Protein AF-A0A1F8AC57-F1 (afdb_monomer_lite)

Radius of gyration: 28.68 Å; chains: 1; bounding box: 82×51×74 Å

Sequence (553 aa):
MARGSHSGLFDIFLRTILNDARLAALVFSLHIGNWGYYPHSCSGEWENLSLPREEITLIRQAINRVGIKHLESNIIKDIRKRDRRPLMALLLTCLPNLTRIYAHVPQSDPVLNAALMQILDCQSGSNPSALLSKLSELYVFGEVDVPTRDPVNYELLPRADQTLLRLDDLWPAFHLTGLRTLSLYGLDTANAACRLGASPAMSRLKHLSIIGGFDSSCTYSDLQALLTLPEAFSSFSLYNSLECLDIYRDAEHTRLFMSQGHFGPLHSFSSLKKLCIQAEVLLGSFWDRPNAPYGLRDRLPCNVQSLTLYGGRGFFHISSIGVHLQEALGSGIFSSLTSIELEGFYVDSEISEMCRQTGVSLSTGRSCRHRAVSRDCQLRKEGRWPQFLQTTYHMRMDGQGRAVMFAFFPEECRDRREILLPLDDSMDACEEVAVKEGDLGQCTGDLKLRMLDFWVHNGGTSYMVFQNFGHSSLLPLFTFAIYFTHAHVSREKVDHRALYQALCDSYNNYDVRFDLYFVPGIGEEGCKAHYRQERRFRGDYKKQLKAYKESSR

Structure (mmCIF, N/CA/C/O backbone):
data_AF-A0A1F8AC57-F1
#
_entry.id   AF-A0A1F8AC57-F1
#
loop_
_atom_site.group_PDB
_atom_site.id
_atom_site.type_symbol
_atom_site.label_atom_id
_atom_site.label_alt_id
_atom_site.label_comp_id
_atom_site.label_asym_id
_atom_site.label_entity_id
_atom_site.label_seq_id
_atom_site.pdbx_PDB_ins_code
_atom_site.Cartn_x
_atom_site.Cartn_y
_atom_site.Cartn_z
_atom_site.occupancy
_atom_site.B_iso_or_equiv
_atom_site.auth_seq_id
_atom_site.auth_comp_id
_atom_site.auth_asym_id
_atom_site.auth_atom_id
_atom_site.pdbx_PDB_model_num
ATOM 1 N N . MET A 1 1 ? 29.329 4.598 -35.648 1.00 24.72 1 MET A N 1
ATOM 2 C CA . MET A 1 1 ? 27.881 4.635 -35.336 1.00 24.72 1 MET A CA 1
ATOM 3 C C . MET A 1 1 ? 27.513 3.387 -34.540 1.00 24.72 1 MET A C 1
ATOM 5 O O . MET A 1 1 ? 27.146 2.380 -35.127 1.00 24.72 1 MET A O 1
ATOM 9 N N . ALA A 1 2 ? 27.669 3.425 -33.217 1.00 22.20 2 ALA A N 1
ATOM 10 C CA . ALA A 1 2 ? 27.296 2.326 -32.328 1.00 22.20 2 ALA A CA 1
ATOM 11 C C . ALA A 1 2 ? 26.001 2.709 -31.597 1.00 22.20 2 ALA A C 1
ATOM 13 O O . ALA A 1 2 ? 25.983 3.630 -30.780 1.00 22.20 2 ALA A O 1
ATOM 14 N N . ARG A 1 3 ? 24.896 2.047 -31.958 1.00 26.83 3 ARG A N 1
ATOM 15 C CA . ARG A 1 3 ? 23.599 2.146 -31.274 1.00 26.83 3 ARG A CA 1
ATOM 16 C C . ARG A 1 3 ? 23.738 1.427 -29.937 1.00 26.83 3 ARG A C 1
ATOM 18 O O . ARG A 1 3 ? 23.788 0.204 -29.907 1.00 26.83 3 ARG A O 1
ATOM 25 N N . GLY A 1 4 ? 23.920 2.186 -28.865 1.00 31.34 4 GLY A N 1
ATOM 26 C CA . GLY A 1 4 ? 24.186 1.616 -27.553 1.00 31.34 4 GLY A CA 1
ATOM 27 C C . GLY A 1 4 ? 22.936 1.115 -26.844 1.00 31.34 4 GLY A C 1
ATOM 28 O O . GLY A 1 4 ? 21.817 1.538 -27.122 1.00 31.34 4 GLY A O 1
ATOM 29 N N . SER A 1 5 ? 23.196 0.182 -25.938 1.00 35.78 5 SER A N 1
ATOM 30 C CA . SER A 1 5 ? 22.252 -0.491 -25.056 1.00 35.78 5 SER A CA 1
ATOM 31 C C . SER A 1 5 ? 21.472 0.519 -24.210 1.00 35.78 5 SER A C 1
ATOM 33 O O . SER A 1 5 ? 22.062 1.257 -23.425 1.00 35.78 5 SER A O 1
ATOM 35 N N . HIS A 1 6 ? 20.153 0.560 -24.397 1.00 42.41 6 HIS A N 1
ATOM 36 C CA . HIS A 1 6 ? 19.199 1.408 -23.673 1.00 42.41 6 HIS A CA 1
ATOM 37 C C . HIS A 1 6 ? 18.416 0.567 -22.651 1.00 42.41 6 HIS A C 1
ATOM 39 O O . HIS A 1 6 ? 17.201 0.486 -22.750 1.00 42.41 6 HIS A O 1
ATOM 45 N N . SER A 1 7 ? 19.098 -0.139 -21.747 1.00 45.81 7 SER A N 1
ATOM 46 C CA . SER A 1 7 ? 18.423 -1.037 -20.803 1.00 45.81 7 SER A CA 1
ATOM 47 C C . SER A 1 7 ? 18.821 -0.722 -19.369 1.00 45.81 7 SER A C 1
ATOM 49 O O . SER A 1 7 ? 19.891 -1.112 -18.897 1.00 45.81 7 SER A O 1
ATOM 51 N N . GLY A 1 8 ? 17.953 -0.017 -18.673 1.00 55.78 8 GLY A N 1
ATOM 52 C CA . GLY A 1 8 ? 18.036 0.253 -17.258 1.00 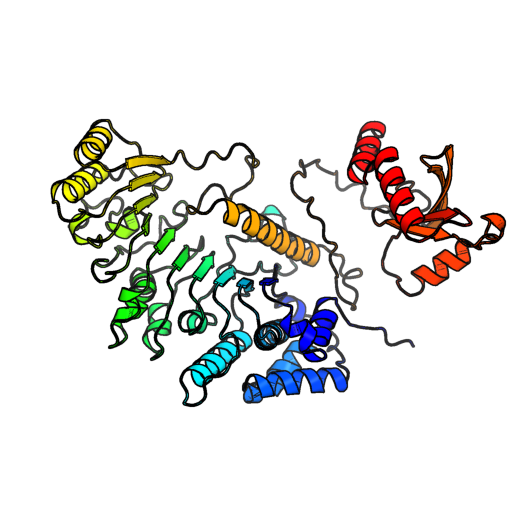55.78 8 GLY A CA 1
ATOM 53 C C . GLY A 1 8 ? 17.810 -1.034 -16.490 1.00 55.78 8 GLY A C 1
ATOM 54 O O . GLY A 1 8 ? 17.285 -2.024 -16.998 1.00 55.78 8 GLY A O 1
ATOM 55 N N . LEU A 1 9 ? 18.200 -1.020 -15.221 1.00 50.03 9 LEU A N 1
ATOM 56 C CA . LEU A 1 9 ? 18.060 -2.146 -14.300 1.00 50.03 9 LEU A CA 1
ATOM 57 C C . LEU A 1 9 ? 16.613 -2.639 -14.234 1.00 50.03 9 LEU A C 1
ATOM 59 O O . LEU A 1 9 ? 16.384 -3.828 -14.045 1.00 50.03 9 LEU A O 1
ATOM 63 N N . PHE A 1 10 ? 15.651 -1.739 -14.435 1.00 58.75 10 PHE A N 1
ATOM 64 C CA . PHE A 1 10 ? 14.238 -2.074 -14.475 1.00 58.75 10 PHE A CA 1
ATOM 65 C C . PHE A 1 10 ? 13.851 -2.862 -15.735 1.00 58.75 10 PHE A C 1
ATOM 67 O O . PHE A 1 10 ? 13.226 -3.914 -15.615 1.00 58.75 10 PHE A O 1
ATOM 74 N N . ASP A 1 11 ? 14.295 -2.432 -16.918 1.00 64.69 11 ASP A N 1
ATOM 75 C CA . ASP A 1 11 ? 14.075 -3.170 -18.167 1.00 64.69 11 ASP A CA 1
ATOM 76 C C . ASP A 1 11 ? 14.804 -4.517 -18.152 1.00 64.69 11 ASP A C 1
ATOM 78 O O . ASP A 1 11 ? 14.249 -5.528 -18.579 1.00 64.69 11 ASP A O 1
ATOM 82 N N . ILE A 1 12 ? 16.008 -4.575 -17.572 1.00 70.56 12 ILE A N 1
ATOM 83 C CA . ILE A 1 12 ? 16.749 -5.828 -17.368 1.00 70.56 12 ILE A CA 1
ATOM 84 C C . ILE A 1 12 ? 15.996 -6.748 -16.404 1.00 70.56 12 ILE A C 1
ATOM 86 O O . ILE A 1 12 ? 15.856 -7.940 -16.685 1.00 70.56 12 ILE A O 1
ATOM 90 N N . PHE A 1 13 ? 15.491 -6.224 -15.286 1.00 77.69 13 PHE A N 1
ATOM 91 C CA . PHE A 1 13 ? 14.745 -7.013 -14.311 1.00 77.69 13 PHE A CA 1
ATOM 92 C C . PHE A 1 13 ? 13.443 -7.541 -14.911 1.00 77.69 13 PHE A C 1
ATOM 94 O O . PHE A 1 13 ? 13.225 -8.750 -14.904 1.00 77.69 13 PHE A O 1
ATOM 101 N N . LEU A 1 14 ? 12.618 -6.681 -15.515 1.00 80.56 14 LEU A N 1
ATOM 102 C CA . LEU A 1 14 ? 11.380 -7.102 -16.165 1.00 80.56 14 LEU A CA 1
ATOM 103 C C . LEU A 1 14 ? 11.661 -8.112 -17.280 1.00 80.56 14 LEU A C 1
ATOM 105 O O . LEU A 1 14 ? 11.018 -9.155 -17.329 1.00 80.56 14 LEU A O 1
ATOM 109 N N . ARG A 1 15 ? 12.660 -7.865 -18.133 1.00 83.12 15 ARG A N 1
ATOM 110 C CA . ARG A 1 15 ? 13.072 -8.814 -19.174 1.00 83.12 15 ARG A CA 1
ATOM 111 C C . ARG A 1 15 ? 13.495 -10.151 -18.577 1.00 83.12 15 ARG A C 1
ATOM 113 O O . ARG A 1 15 ? 13.134 -11.191 -19.120 1.00 83.12 15 ARG A O 1
ATOM 120 N N . THR A 1 16 ? 14.226 -10.146 -17.469 1.00 85.50 16 THR A N 1
ATOM 121 C CA . THR A 1 16 ? 14.629 -11.372 -16.766 1.00 85.50 16 THR A CA 1
ATOM 122 C C . THR A 1 16 ? 13.407 -12.133 -16.255 1.00 85.50 16 THR A C 1
ATOM 124 O O . THR A 1 16 ? 13.287 -13.329 -16.504 1.00 85.50 16 THR A O 1
ATOM 127 N N . ILE A 1 17 ? 12.464 -11.437 -15.618 1.00 89.19 17 ILE A N 1
ATOM 128 C CA . ILE A 1 17 ? 11.221 -12.016 -15.089 1.00 89.19 17 ILE A CA 1
ATOM 129 C C . ILE A 1 17 ? 10.326 -12.561 -16.210 1.00 89.19 17 ILE A C 1
ATOM 131 O O . ILE A 1 17 ? 9.747 -13.637 -16.066 1.00 89.19 17 ILE A O 1
ATOM 135 N N . LEU A 1 18 ? 10.232 -11.854 -17.338 1.00 86.81 18 LEU A N 1
ATOM 136 C CA . LEU A 1 18 ? 9.451 -12.286 -18.498 1.00 86.81 18 LEU A CA 1
ATOM 137 C C . LEU A 1 18 ? 10.068 -13.500 -19.206 1.00 86.81 18 LEU A C 1
ATOM 139 O O . LEU A 1 18 ? 9.326 -14.313 -19.750 1.00 86.81 18 LEU A O 1
ATOM 143 N N . ASN A 1 19 ? 11.399 -13.636 -19.199 1.00 89.06 19 ASN A N 1
ATOM 144 C CA . ASN A 1 19 ? 12.094 -14.737 -19.873 1.00 89.06 19 ASN A CA 1
ATOM 145 C C . ASN A 1 19 ? 12.317 -15.975 -18.988 1.00 89.06 19 ASN A C 1
ATOM 147 O O . ASN A 1 19 ? 12.369 -17.081 -19.523 1.00 89.06 19 ASN A O 1
ATOM 151 N N . ASP A 1 20 ? 12.446 -15.833 -17.664 1.00 90.88 20 ASP A N 1
ATOM 152 C CA . ASP A 1 20 ? 12.652 -16.963 -16.748 1.00 90.88 20 ASP A CA 1
ATOM 153 C C . ASP A 1 20 ? 11.558 -17.029 -15.672 1.00 90.88 20 ASP A C 1
ATOM 155 O O . ASP A 1 20 ? 11.625 -16.407 -14.607 1.00 90.88 20 ASP A O 1
ATOM 159 N N . ALA A 1 21 ? 10.558 -17.875 -15.929 1.00 90.44 21 ALA A N 1
ATOM 160 C CA . ALA A 1 21 ? 9.458 -18.128 -15.004 1.00 90.44 21 ALA A CA 1
ATOM 161 C C . ALA A 1 21 ? 9.914 -18.704 -13.649 1.00 90.44 21 ALA A C 1
ATOM 163 O O . ALA A 1 21 ? 9.205 -18.545 -12.653 1.00 90.44 21 ALA A O 1
ATOM 164 N N . ARG A 1 22 ? 11.084 -19.360 -13.579 1.00 92.94 22 ARG A N 1
ATOM 165 C CA . ARG A 1 22 ? 11.626 -19.876 -12.314 1.00 92.94 22 ARG A CA 1
ATOM 166 C C . ARG A 1 22 ? 12.115 -18.723 -11.453 1.00 92.94 22 ARG A C 1
ATOM 168 O O . ARG A 1 22 ? 11.786 -18.696 -10.275 1.00 92.94 22 ARG A O 1
ATOM 175 N N . LEU A 1 23 ? 12.826 -17.755 -12.038 1.00 89.94 23 LEU A N 1
ATOM 176 C CA . LEU A 1 23 ? 13.246 -16.544 -11.324 1.00 89.94 23 LEU A CA 1
ATOM 177 C C . LEU A 1 23 ? 12.038 -15.712 -10.890 1.00 89.94 23 LEU A C 1
ATOM 179 O O . LEU A 1 23 ? 11.983 -15.286 -9.740 1.00 89.94 23 LEU A O 1
ATOM 183 N N . ALA A 1 24 ? 11.030 -15.568 -11.755 1.00 91.31 24 ALA A N 1
ATOM 184 C CA . ALA A 1 24 ? 9.768 -14.919 -11.399 1.00 91.31 24 ALA A CA 1
ATOM 185 C C . ALA A 1 24 ? 9.086 -15.573 -10.185 1.00 91.31 24 ALA A C 1
ATOM 187 O O . ALA A 1 24 ? 8.549 -14.888 -9.316 1.00 91.31 24 ALA A O 1
ATOM 188 N N . ALA A 1 25 ? 9.143 -16.904 -10.090 1.00 92.31 25 ALA A N 1
ATOM 189 C CA . ALA A 1 25 ? 8.600 -17.656 -8.966 1.00 92.31 25 ALA A CA 1
ATOM 190 C C . ALA A 1 25 ? 9.416 -17.519 -7.664 1.00 92.31 25 ALA A C 1
ATOM 192 O O . ALA A 1 25 ? 8.892 -17.854 -6.603 1.00 92.31 25 ALA A O 1
ATOM 193 N N . LEU A 1 26 ? 10.660 -17.031 -7.703 1.00 93.50 26 LEU A N 1
ATOM 194 C CA . LEU A 1 26 ? 11.454 -16.764 -6.494 1.00 93.50 26 LEU A CA 1
ATOM 195 C C . LEU A 1 26 ? 11.104 -15.423 -5.834 1.00 93.50 26 LEU A C 1
ATOM 197 O O . LEU A 1 26 ? 11.523 -15.173 -4.705 1.00 93.50 26 LEU A O 1
ATOM 201 N N . VAL A 1 27 ? 10.358 -14.551 -6.517 1.00 91.31 27 VAL A N 1
ATOM 202 C CA . VAL A 1 27 ? 9.995 -13.232 -5.991 1.00 91.31 27 VAL A CA 1
ATOM 203 C C . VAL A 1 27 ? 8.747 -13.345 -5.115 1.00 91.31 27 VAL A C 1
ATOM 205 O O . VAL A 1 27 ? 7.653 -13.621 -5.605 1.00 91.31 27 VAL A O 1
ATOM 208 N N . PHE A 1 28 ? 8.920 -13.095 -3.815 1.00 94.19 28 PHE A N 1
ATOM 209 C CA . PHE A 1 28 ? 7.836 -13.102 -2.821 1.00 94.19 28 PHE A CA 1
ATOM 210 C C . PHE A 1 28 ? 7.447 -11.700 -2.338 1.00 94.19 28 PHE A C 1
ATOM 212 O O . PHE A 1 28 ? 6.290 -11.471 -1.998 1.00 94.19 28 PHE A O 1
ATOM 219 N N . SER A 1 29 ? 8.393 -10.757 -2.320 1.00 91.19 29 SER A N 1
ATOM 220 C CA . SER A 1 29 ? 8.170 -9.371 -1.895 1.00 91.19 29 SER A CA 1
ATOM 221 C C . SER A 1 29 ? 8.720 -8.416 -2.941 1.00 91.19 29 SER A C 1
ATOM 223 O O . SER A 1 29 ? 9.814 -8.646 -3.461 1.00 91.19 29 SER A O 1
ATOM 225 N N . LEU A 1 30 ? 7.986 -7.342 -3.223 1.00 88.94 30 LEU A N 1
ATOM 226 C CA . LEU A 1 30 ? 8.412 -6.283 -4.131 1.00 88.94 30 LEU A CA 1
ATOM 227 C C . LEU A 1 30 ? 8.351 -4.926 -3.427 1.00 88.94 30 LEU A C 1
ATOM 229 O O . LEU A 1 30 ? 7.355 -4.598 -2.786 1.00 88.94 30 LEU A O 1
ATOM 233 N N . HIS A 1 31 ? 9.427 -4.151 -3.551 1.00 85.50 31 HIS A N 1
ATOM 234 C CA . HIS A 1 31 ? 9.558 -2.820 -2.965 1.00 85.50 31 HIS A CA 1
ATOM 235 C C . HIS A 1 31 ? 9.823 -1.822 -4.092 1.00 85.50 31 HIS A C 1
ATOM 237 O O . HIS A 1 31 ? 10.906 -1.805 -4.673 1.00 85.50 31 HIS A O 1
ATOM 243 N N . ILE A 1 32 ? 8.816 -1.018 -4.420 1.00 82.38 32 ILE A N 1
ATOM 244 C CA . ILE A 1 32 ? 8.847 -0.022 -5.488 1.00 82.38 32 ILE A CA 1
ATOM 245 C C . ILE A 1 32 ? 8.899 1.359 -4.829 1.00 82.38 32 ILE A C 1
ATOM 247 O O . ILE A 1 32 ? 7.895 1.887 -4.350 1.00 82.38 32 ILE A O 1
ATOM 251 N N . GLY A 1 33 ? 10.097 1.938 -4.761 1.00 73.00 33 GLY A N 1
ATOM 252 C CA . GLY A 1 33 ? 10.300 3.264 -4.166 1.00 73.00 33 GLY A CA 1
ATOM 253 C C . GLY A 1 33 ? 9.638 4.389 -4.964 1.00 73.00 33 GLY A C 1
ATOM 254 O O . GLY A 1 33 ? 9.174 5.357 -4.384 1.00 73.00 33 GLY A O 1
ATOM 255 N N . ASN A 1 34 ? 9.566 4.259 -6.288 1.00 74.38 34 ASN A N 1
ATOM 256 C CA . ASN A 1 34 ? 8.921 5.225 -7.167 1.00 74.38 34 ASN A CA 1
ATOM 257 C C . ASN A 1 34 ? 8.558 4.504 -8.487 1.00 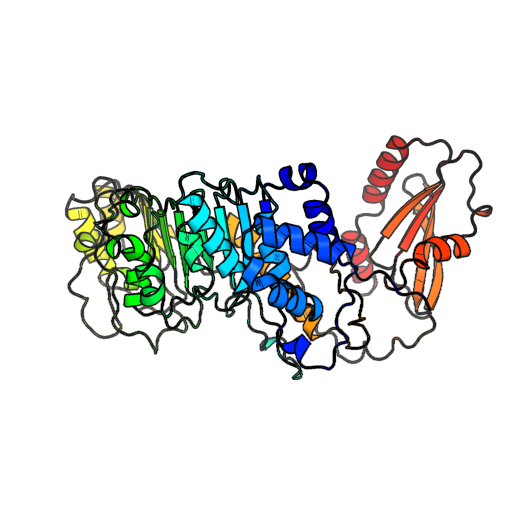74.38 34 ASN A C 1
ATOM 259 O O . ASN A 1 34 ? 9.405 3.792 -9.038 1.00 74.38 34 ASN A O 1
ATOM 263 N N . TRP A 1 35 ? 7.310 4.618 -8.955 1.00 76.38 35 TRP A N 1
ATOM 264 C CA . TRP A 1 35 ? 6.847 4.007 -10.213 1.00 76.38 35 TRP A CA 1
ATOM 265 C C . TRP A 1 35 ? 7.561 4.607 -11.438 1.00 76.38 35 TRP A C 1
ATOM 267 O O . TRP A 1 35 ? 7.722 3.936 -12.462 1.00 76.38 35 TRP A O 1
ATOM 277 N N . GLY A 1 36 ? 8.060 5.839 -11.306 1.00 65.12 36 GLY A N 1
ATOM 278 C CA . GLY A 1 36 ? 8.857 6.544 -12.298 1.00 65.12 36 GLY A CA 1
ATOM 279 C C . GLY A 1 36 ? 8.007 7.227 -13.363 1.00 65.12 36 GLY A C 1
ATOM 280 O O . GLY A 1 36 ? 8.433 7.293 -14.519 1.00 65.12 36 GLY A O 1
ATOM 281 N N . TYR A 1 37 ? 6.804 7.681 -13.007 1.00 64.38 37 TYR A N 1
ATOM 282 C CA . TYR A 1 37 ? 5.945 8.463 -13.879 1.00 64.38 37 TYR A CA 1
ATOM 283 C C . TYR A 1 37 ? 6.286 9.949 -13.772 1.00 64.38 37 TYR A C 1
ATOM 285 O O . TYR A 1 37 ? 6.017 10.620 -12.782 1.00 64.38 37 TYR A O 1
ATOM 293 N N . TYR A 1 38 ? 6.847 10.489 -14.850 1.00 65.94 38 TYR A N 1
ATOM 294 C CA . TYR A 1 38 ? 7.251 11.888 -14.912 1.00 65.94 38 TYR A CA 1
ATOM 295 C C . TYR A 1 38 ? 6.537 12.570 -16.088 1.00 65.94 38 TYR A C 1
ATOM 297 O O . TYR A 1 38 ? 7.113 12.670 -17.182 1.00 65.94 38 TYR A O 1
ATOM 305 N N . PRO A 1 39 ? 5.281 13.031 -15.898 1.00 56.09 39 PRO A N 1
ATOM 306 C CA . PRO A 1 39 ? 4.417 13.530 -16.974 1.00 56.09 39 PRO A CA 1
ATOM 307 C C . PRO A 1 39 ? 5.058 14.677 -17.761 1.00 56.09 39 PRO A C 1
ATOM 309 O O . PRO A 1 39 ? 4.878 14.802 -18.973 1.00 56.09 39 PRO A O 1
ATOM 312 N N . HIS A 1 40 ? 5.869 15.489 -17.087 1.00 54.62 40 HIS A N 1
ATOM 313 C CA . HIS A 1 40 ? 6.477 16.687 -17.657 1.00 54.62 40 HIS A CA 1
ATOM 314 C C . HIS A 1 40 ? 7.773 16.438 -18.430 1.00 54.62 40 HIS A C 1
ATOM 316 O O . HIS A 1 40 ? 8.140 17.264 -19.268 1.00 54.62 40 HIS A O 1
ATOM 322 N N . SER A 1 41 ? 8.406 15.273 -18.264 1.00 52.44 41 SER A N 1
ATOM 323 C CA . SER A 1 41 ? 9.490 14.823 -19.155 1.00 52.44 41 SER A CA 1
ATOM 324 C C . SER A 1 41 ? 9.013 14.667 -20.594 1.00 52.44 41 SER A C 1
ATOM 326 O O . SER A 1 41 ? 9.813 14.756 -21.512 1.00 52.44 41 SER A O 1
ATOM 328 N N . CYS A 1 42 ? 7.711 14.473 -20.817 1.00 49.44 42 CYS A N 1
ATOM 329 C CA . CYS A 1 42 ? 7.137 14.309 -22.152 1.00 49.44 42 CYS A CA 1
ATOM 330 C C . CYS A 1 42 ? 6.892 15.636 -22.895 1.00 49.44 42 CYS A C 1
ATOM 332 O O . CYS A 1 42 ? 6.402 15.607 -24.020 1.00 49.44 42 CYS A O 1
ATOM 334 N N . SER A 1 43 ? 7.188 16.794 -22.287 1.00 52.06 43 SER A N 1
ATOM 335 C CA . SER A 1 43 ? 6.902 18.117 -22.873 1.00 52.06 43 SER A CA 1
ATOM 336 C C . SER A 1 43 ? 7.956 18.621 -23.874 1.00 52.06 43 SER A C 1
ATOM 338 O O . SER A 1 43 ? 7.750 19.659 -24.498 1.00 52.06 43 SER A O 1
ATOM 340 N N . GLY A 1 44 ? 9.068 17.898 -24.056 1.00 56.75 44 GLY A N 1
ATOM 341 C CA . GLY A 1 44 ? 10.049 18.157 -25.121 1.00 56.75 44 GLY A CA 1
ATOM 342 C C . GLY A 1 44 ? 9.881 17.208 -26.312 1.00 56.75 44 GLY A C 1
ATOM 343 O O . GLY A 1 44 ? 9.242 16.163 -26.194 1.00 56.75 44 GLY A O 1
ATOM 344 N N . GLU A 1 45 ? 10.507 17.518 -27.448 1.00 55.41 45 GLU A N 1
ATOM 345 C CA . GLU A 1 45 ? 10.679 16.579 -28.567 1.00 55.41 45 GLU A CA 1
ATOM 346 C C . GLU A 1 45 ? 11.672 15.465 -28.185 1.00 55.41 45 GLU A C 1
ATOM 348 O O . GLU A 1 45 ? 12.818 15.428 -28.630 1.00 55.41 45 GLU A O 1
ATOM 353 N N . TRP A 1 46 ? 11.271 14.559 -27.294 1.00 60.81 46 TRP A N 1
ATOM 354 C CA . TRP A 1 46 ? 12.094 13.399 -26.974 1.00 60.81 46 TRP A CA 1
ATOM 355 C C . TRP A 1 46 ? 12.008 12.404 -28.129 1.00 60.81 46 TRP A C 1
ATOM 357 O O . TRP A 1 46 ? 10.921 12.045 -28.588 1.00 60.81 46 TRP A O 1
ATOM 367 N N . GLU A 1 47 ? 13.164 11.930 -28.595 1.00 62.97 47 GLU A N 1
ATOM 368 C CA . GLU A 1 47 ? 13.208 10.809 -29.528 1.00 62.97 47 GLU A CA 1
ATOM 369 C C . GLU A 1 47 ? 12.516 9.598 -28.889 1.00 62.97 47 GLU A C 1
ATOM 371 O O . GLU A 1 47 ? 12.885 9.154 -27.796 1.00 62.97 47 GLU A O 1
ATOM 376 N N . ASN A 1 48 ? 11.504 9.066 -29.583 1.00 71.94 48 ASN A N 1
ATOM 377 C CA . ASN A 1 48 ? 10.813 7.848 -29.171 1.00 71.94 48 ASN A CA 1
ATOM 378 C C . ASN A 1 48 ? 11.831 6.731 -28.914 1.00 71.94 48 ASN A C 1
ATOM 380 O O . ASN A 1 48 ? 12.714 6.479 -29.738 1.00 71.94 48 ASN A O 1
ATOM 384 N N . LEU A 1 49 ? 11.664 6.014 -27.804 1.00 72.50 49 LEU A N 1
ATOM 385 C CA . LEU A 1 49 ? 12.492 4.861 -27.487 1.00 72.50 49 LEU A CA 1
ATOM 386 C C . LEU A 1 49 ? 12.344 3.801 -28.594 1.00 72.50 49 LEU A C 1
ATOM 388 O O . LEU A 1 49 ? 11.248 3.309 -28.884 1.00 72.50 49 LEU A O 1
ATOM 392 N N . SER A 1 50 ? 13.461 3.435 -29.220 1.00 77.69 50 SER A N 1
ATOM 393 C CA . SER A 1 50 ? 13.512 2.340 -30.188 1.00 77.69 50 SER A CA 1
ATOM 394 C C . SER A 1 50 ? 13.530 0.999 -29.450 1.00 77.69 50 SER A C 1
ATOM 396 O O . SER A 1 5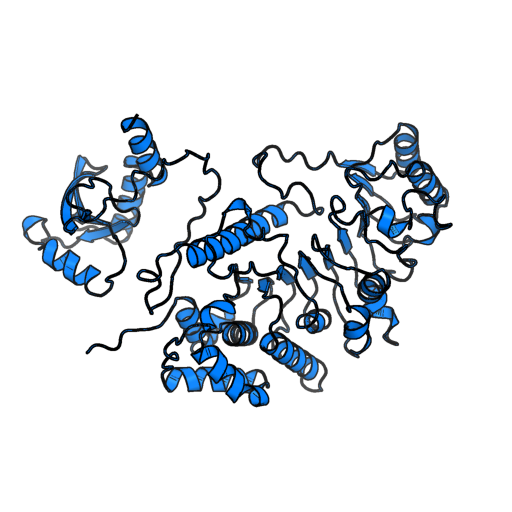0 ? 14.601 0.471 -29.163 1.00 77.69 50 SER A O 1
ATOM 398 N N . LEU A 1 51 ? 12.354 0.426 -29.192 1.00 79.44 51 LEU A N 1
ATOM 399 C CA . LEU A 1 51 ? 12.231 -0.924 -28.633 1.00 79.44 51 LEU A CA 1
ATOM 400 C C . LEU A 1 51 ? 12.598 -2.001 -29.681 1.00 79.44 51 LEU A C 1
ATOM 402 O O . LEU A 1 51 ? 11.976 -2.037 -30.753 1.00 79.44 51 LEU A O 1
ATOM 406 N N . PRO A 1 52 ? 13.553 -2.908 -29.397 1.00 85.00 52 PRO A N 1
ATOM 407 C CA . PRO A 1 52 ? 13.806 -4.099 -30.203 1.00 85.00 52 PRO A CA 1
ATOM 408 C C . PRO A 1 52 ? 12.542 -4.945 -30.422 1.00 85.00 52 PRO A C 1
ATOM 410 O O . PRO A 1 52 ? 11.663 -5.035 -29.562 1.00 85.00 52 PRO A O 1
ATOM 413 N N . ARG A 1 53 ? 12.454 -5.631 -31.572 1.00 87.00 53 ARG A N 1
ATOM 414 C CA . ARG A 1 53 ? 11.297 -6.490 -31.911 1.00 87.00 53 ARG A CA 1
ATOM 415 C C . ARG A 1 53 ? 11.052 -7.596 -30.880 1.00 87.00 53 ARG A C 1
ATOM 417 O O . ARG A 1 53 ? 9.901 -7.949 -30.627 1.00 87.00 53 ARG A O 1
ATOM 424 N N . GLU A 1 54 ? 12.121 -8.127 -30.299 1.00 86.00 54 GLU A N 1
ATOM 425 C CA . GLU A 1 54 ? 12.073 -9.160 -29.261 1.00 86.00 54 GLU A CA 1
ATOM 426 C C . GLU A 1 54 ? 11.377 -8.649 -27.994 1.00 86.00 54 GLU A C 1
ATOM 428 O O . GLU A 1 54 ? 10.461 -9.295 -27.493 1.00 86.00 54 GLU A O 1
ATOM 433 N N . GLU A 1 55 ? 11.720 -7.444 -27.534 1.00 85.31 55 GLU A N 1
ATOM 434 C CA . GLU A 1 55 ? 11.123 -6.835 -26.338 1.00 85.31 55 GLU A CA 1
ATOM 435 C C . GLU A 1 55 ? 9.648 -6.503 -26.549 1.00 85.31 55 GLU A C 1
ATOM 437 O O . GLU A 1 55 ? 8.814 -6.827 -25.707 1.00 85.31 55 GLU A O 1
ATOM 442 N N . ILE A 1 56 ? 9.293 -5.965 -27.721 1.00 89.12 56 ILE A N 1
ATOM 443 C CA . ILE A 1 56 ? 7.886 -5.755 -28.091 1.00 89.12 56 ILE A CA 1
ATOM 444 C C . ILE A 1 56 ? 7.117 -7.082 -28.054 1.00 89.12 56 ILE A C 1
ATOM 446 O O . ILE A 1 56 ? 5.965 -7.118 -27.627 1.00 89.12 56 ILE A O 1
ATOM 450 N N . THR A 1 57 ? 7.735 -8.179 -28.495 1.00 92.31 57 THR A N 1
ATOM 451 C CA . THR A 1 57 ? 7.098 -9.503 -28.487 1.00 92.31 57 THR A CA 1
ATOM 452 C C . THR A 1 57 ? 6.864 -9.998 -27.059 1.00 92.31 57 THR A C 1
ATOM 454 O O . THR A 1 57 ? 5.762 -10.459 -26.765 1.00 92.31 57 THR A O 1
ATOM 457 N N . LEU A 1 58 ? 7.839 -9.834 -26.160 1.00 90.69 58 LEU A N 1
ATOM 458 C CA . LEU A 1 58 ? 7.693 -10.172 -24.738 1.00 90.69 58 LEU A CA 1
ATOM 459 C C . LEU A 1 58 ? 6.599 -9.338 -24.059 1.00 90.69 58 LEU A C 1
ATOM 461 O O . LEU A 1 58 ? 5.739 -9.886 -23.371 1.00 90.69 58 LEU A O 1
ATOM 465 N N . ILE A 1 59 ? 6.571 -8.026 -24.309 1.00 91.56 59 ILE A N 1
ATOM 466 C CA . ILE A 1 59 ? 5.543 -7.125 -23.772 1.00 91.56 59 ILE A CA 1
ATOM 467 C C . ILE A 1 59 ? 4.151 -7.543 -24.268 1.00 91.56 59 ILE A C 1
ATOM 469 O O . ILE A 1 59 ? 3.220 -7.657 -23.476 1.00 91.56 59 ILE A O 1
ATOM 473 N N . ARG A 1 60 ? 4.000 -7.855 -25.562 1.00 94.75 60 ARG A N 1
ATOM 474 C CA . ARG A 1 60 ? 2.737 -8.360 -26.130 1.00 94.75 60 ARG A CA 1
ATOM 475 C C . ARG A 1 60 ? 2.286 -9.671 -25.500 1.00 94.75 60 ARG A C 1
ATOM 477 O O . ARG A 1 60 ? 1.096 -9.856 -25.255 1.00 94.75 60 ARG A O 1
ATOM 484 N N . GLN A 1 61 ? 3.214 -10.589 -25.243 1.00 93.25 61 GLN A N 1
ATOM 485 C CA . GLN A 1 61 ? 2.906 -11.841 -24.553 1.00 93.25 61 GLN A CA 1
ATOM 486 C C . GLN A 1 61 ? 2.415 -11.578 -23.125 1.00 93.25 61 GLN A C 1
ATOM 488 O O . GLN A 1 61 ? 1.403 -12.153 -22.729 1.00 93.25 61 GLN A O 1
ATOM 493 N N . ALA A 1 62 ? 3.065 -10.670 -22.390 1.00 92.25 62 ALA A N 1
ATOM 494 C CA . ALA A 1 62 ? 2.627 -10.262 -21.057 1.00 92.25 62 ALA A CA 1
ATOM 495 C C . ALA A 1 62 ? 1.222 -9.633 -21.089 1.00 92.25 62 ALA A C 1
ATOM 497 O O . ALA A 1 62 ? 0.341 -10.070 -20.355 1.00 92.25 62 ALA A O 1
ATOM 498 N N . ILE A 1 63 ? 0.968 -8.697 -22.008 1.00 94.38 63 ILE A N 1
ATOM 499 C CA . ILE A 1 63 ? -0.347 -8.061 -22.212 1.00 94.38 63 ILE A CA 1
ATOM 500 C C . ILE A 1 63 ? -1.441 -9.106 -22.472 1.00 94.38 63 ILE A C 1
ATOM 502 O O . ILE A 1 63 ? -2.507 -9.066 -21.854 1.00 94.38 63 ILE A O 1
ATOM 506 N N . ASN A 1 64 ? -1.172 -10.067 -23.361 1.00 93.44 64 ASN A N 1
ATOM 507 C CA . ASN A 1 64 ? -2.112 -11.144 -23.669 1.00 93.44 64 ASN A CA 1
ATOM 508 C C . ASN A 1 64 ? -2.362 -12.055 -22.462 1.00 93.44 64 ASN A C 1
ATOM 510 O O . ASN A 1 64 ? -3.497 -12.466 -22.248 1.00 93.44 64 ASN A O 1
ATOM 514 N N . ARG A 1 65 ? -1.326 -12.350 -21.666 1.00 90.56 65 ARG A N 1
ATOM 515 C CA . ARG A 1 65 ? -1.438 -13.176 -20.455 1.00 90.56 65 ARG A CA 1
ATOM 516 C C . ARG A 1 65 ? -2.314 -12.524 -19.388 1.00 90.56 65 ARG A C 1
ATOM 518 O O . ARG A 1 65 ? -3.046 -13.234 -18.708 1.00 90.56 65 ARG A O 1
ATOM 525 N N . VAL A 1 66 ? -2.231 -11.202 -19.240 1.00 91.00 66 VAL A N 1
ATOM 526 C CA . VAL A 1 66 ? -3.090 -10.452 -18.313 1.00 91.00 66 VAL A CA 1
ATOM 527 C C . VAL A 1 66 ? -4.521 -10.374 -18.828 1.00 91.00 66 VAL A C 1
ATOM 529 O O . VAL A 1 66 ? -5.438 -10.405 -18.023 1.00 91.00 66 VAL A O 1
ATOM 532 N N . GLY A 1 67 ? -4.717 -10.303 -20.148 1.00 92.44 67 GLY A N 1
ATOM 533 C CA . GLY A 1 67 ? -6.032 -10.155 -20.780 1.00 92.44 67 GLY A CA 1
ATOM 534 C C . GLY A 1 67 ? -6.360 -8.720 -21.210 1.00 92.44 67 GLY A C 1
ATOM 535 O O . GLY A 1 67 ? -7.414 -8.468 -21.783 1.00 92.44 67 GLY A O 1
ATOM 536 N N . ILE A 1 68 ? -5.435 -7.772 -21.044 1.00 94.06 68 ILE A N 1
ATOM 537 C CA . ILE A 1 68 ? -5.622 -6.349 -21.391 1.00 94.06 68 ILE A CA 1
ATOM 538 C C . ILE A 1 68 ? -5.213 -6.020 -22.837 1.00 94.06 68 ILE A C 1
ATOM 540 O O . ILE A 1 68 ? -4.716 -4.935 -23.136 1.00 94.06 68 ILE A O 1
ATOM 544 N N . LYS A 1 69 ? -5.432 -6.953 -23.775 1.00 94.62 69 LYS A N 1
ATOM 545 C CA . LYS A 1 69 ? -5.033 -6.817 -25.192 1.00 94.62 69 LYS A CA 1
ATOM 546 C C . LYS A 1 69 ? -5.604 -5.570 -25.873 1.00 94.62 69 LYS A C 1
ATOM 548 O O . LYS A 1 69 ? -4.958 -4.985 -26.737 1.00 94.62 69 LYS A O 1
ATOM 553 N N . HIS A 1 70 ? -6.791 -5.131 -25.462 1.00 94.88 70 HIS A N 1
ATOM 554 C CA . HIS A 1 70 ? -7.427 -3.920 -25.982 1.00 94.88 70 HIS A CA 1
ATOM 555 C C . HIS A 1 70 ? -6.606 -2.638 -25.718 1.00 94.88 70 HIS A C 1
ATOM 557 O O . HIS A 1 70 ? -6.773 -1.659 -26.441 1.00 94.88 70 HIS A O 1
ATOM 563 N N . LEU A 1 71 ? -5.680 -2.653 -24.749 1.00 93.69 71 LEU A N 1
ATOM 564 C CA . LEU A 1 71 ? -4.772 -1.542 -24.444 1.00 93.69 71 LEU A CA 1
ATOM 565 C C . LEU A 1 71 ? -3.401 -1.657 -25.122 1.00 93.69 71 LEU A C 1
ATOM 567 O O . LEU A 1 71 ? -2.584 -0.753 -24.963 1.00 93.69 71 LEU A O 1
ATOM 571 N N . GLU A 1 72 ? -3.125 -2.718 -25.892 1.00 95.50 72 GLU A N 1
ATOM 572 C CA . GLU A 1 72 ? -1.779 -3.011 -26.411 1.00 95.50 72 GLU A CA 1
ATOM 573 C C . GLU A 1 72 ? -1.154 -1.823 -27.155 1.00 95.50 72 GLU A C 1
ATOM 575 O O . GLU A 1 72 ? -0.013 -1.446 -26.890 1.00 95.50 72 GLU A O 1
ATOM 580 N N . SER A 1 73 ? -1.909 -1.194 -28.059 1.00 94.38 73 SER A N 1
ATOM 581 C CA . SER A 1 73 ? -1.415 -0.050 -28.833 1.00 94.38 73 SER A CA 1
ATOM 582 C C . SER A 1 73 ? -1.043 1.141 -27.944 1.00 94.38 73 SER A C 1
ATOM 584 O O . SER A 1 73 ? -0.051 1.816 -28.222 1.00 94.38 73 SER A O 1
ATOM 586 N N . ASN A 1 74 ? -1.818 1.401 -26.886 1.00 93.06 74 ASN A N 1
ATOM 587 C CA . ASN A 1 74 ? -1.561 2.499 -25.953 1.00 93.06 74 ASN A CA 1
ATOM 588 C C . ASN A 1 74 ? -0.355 2.176 -25.076 1.00 93.06 74 ASN A C 1
ATOM 590 O O . ASN A 1 74 ? 0.582 2.960 -25.040 1.00 93.06 74 ASN A O 1
ATOM 594 N N . ILE A 1 75 ? -0.304 0.967 -24.513 1.00 91.50 75 ILE A N 1
ATOM 595 C CA . ILE A 1 75 ? 0.824 0.486 -23.710 1.00 91.50 75 ILE A CA 1
ATOM 596 C C . ILE A 1 75 ? 2.144 0.614 -24.482 1.00 91.50 75 ILE A C 1
ATOM 598 O O . ILE A 1 75 ? 3.097 1.207 -23.987 1.00 91.50 75 ILE A O 1
ATOM 602 N N . ILE A 1 76 ? 2.210 0.122 -25.724 1.00 91.12 76 ILE A N 1
ATOM 603 C CA . ILE A 1 76 ? 3.435 0.209 -26.536 1.00 91.12 76 ILE A CA 1
ATOM 604 C C . ILE A 1 76 ? 3.791 1.665 -26.867 1.00 91.12 76 ILE A C 1
ATOM 606 O O . ILE A 1 76 ? 4.972 2.017 -26.917 1.00 91.12 76 ILE A O 1
ATOM 610 N N . LYS A 1 77 ? 2.793 2.519 -27.113 1.00 89.50 77 LYS A N 1
ATOM 611 C CA . LYS A 1 77 ? 3.002 3.951 -27.361 1.00 89.50 77 LYS A CA 1
ATOM 612 C C . LYS A 1 77 ? 3.550 4.657 -26.120 1.00 89.50 77 LYS A C 1
ATOM 614 O O . LYS A 1 77 ? 4.475 5.452 -26.257 1.00 89.50 77 LYS A O 1
ATOM 619 N N . ASP A 1 78 ? 3.021 4.347 -24.946 1.00 86.81 78 ASP A N 1
ATOM 620 C CA . ASP A 1 78 ? 3.401 4.963 -23.678 1.00 86.81 78 ASP A CA 1
ATOM 621 C C . ASP A 1 78 ? 4.812 4.519 -23.263 1.00 86.81 78 ASP A C 1
ATOM 623 O O . ASP A 1 78 ? 5.659 5.365 -22.978 1.00 86.81 78 ASP A O 1
ATOM 627 N N . ILE A 1 79 ? 5.150 3.232 -23.411 1.00 85.50 79 ILE A N 1
ATOM 628 C CA . ILE A 1 79 ? 6.521 2.735 -23.186 1.00 85.50 79 ILE A CA 1
ATOM 629 C C . ILE A 1 79 ? 7.521 3.430 -24.122 1.00 85.50 79 ILE A C 1
ATOM 631 O O . ILE A 1 79 ? 8.608 3.824 -23.701 1.00 85.50 79 ILE A O 1
ATOM 635 N N . ARG A 1 80 ? 7.164 3.656 -25.396 1.00 83.81 80 ARG A N 1
ATOM 636 C CA . ARG A 1 80 ? 8.024 4.406 -26.337 1.00 83.81 80 ARG A CA 1
ATOM 637 C C . ARG A 1 80 ? 8.248 5.856 -25.919 1.00 83.81 80 ARG A C 1
ATOM 639 O O . ARG A 1 80 ? 9.296 6.416 -26.236 1.00 83.81 80 ARG A O 1
ATOM 646 N N . LYS A 1 81 ? 7.294 6.438 -25.195 1.00 80.50 81 LYS A N 1
ATOM 647 C CA . LYS A 1 81 ? 7.405 7.756 -24.561 1.00 80.50 81 LYS A CA 1
ATOM 648 C C . LYS A 1 81 ? 8.096 7.709 -23.197 1.00 80.50 81 LYS A C 1
ATOM 650 O O . LYS A 1 81 ? 8.145 8.727 -22.518 1.00 80.50 81 LYS A O 1
ATOM 655 N N . ARG A 1 82 ? 8.663 6.556 -22.823 1.00 76.50 82 ARG A N 1
ATOM 656 C CA . ARG A 1 82 ? 9.335 6.306 -21.542 1.00 76.50 82 ARG A CA 1
ATOM 657 C C . ARG A 1 82 ? 8.392 6.350 -20.336 1.00 76.50 82 ARG A C 1
ATOM 659 O O . ARG A 1 82 ? 8.851 6.525 -19.213 1.00 76.50 82 ARG A O 1
ATOM 666 N N . ASP A 1 83 ? 7.093 6.159 -20.553 1.00 81.38 83 ASP A N 1
ATOM 667 C CA . ASP A 1 83 ? 6.150 5.927 -19.466 1.00 81.38 83 ASP A CA 1
ATOM 668 C C . ASP A 1 83 ? 6.338 4.505 -18.923 1.00 81.38 83 ASP A C 1
ATOM 670 O O . ASP A 1 83 ? 6.207 3.515 -19.651 1.00 81.38 83 ASP A O 1
ATOM 674 N N . ARG A 1 84 ? 6.674 4.409 -17.636 1.00 84.50 84 ARG A N 1
ATOM 675 C CA . ARG A 1 84 ? 6.972 3.147 -16.951 1.00 84.50 84 ARG A CA 1
ATOM 676 C C . ARG A 1 84 ? 5.742 2.490 -16.330 1.00 84.50 84 ARG A C 1
ATOM 678 O O . ARG A 1 84 ? 5.807 1.302 -16.014 1.00 84.50 84 ARG A O 1
ATOM 685 N N . ARG A 1 85 ? 4.612 3.200 -16.218 1.00 88.06 85 ARG A N 1
ATOM 686 C CA . ARG A 1 85 ? 3.362 2.670 -15.642 1.00 88.06 85 ARG A CA 1
ATOM 687 C C . ARG A 1 85 ? 2.925 1.344 -16.268 1.00 88.06 85 ARG A C 1
ATOM 689 O O . ARG A 1 85 ? 2.707 0.384 -15.523 1.00 88.06 85 ARG A O 1
ATOM 696 N N . PRO A 1 86 ? 2.919 1.191 -17.610 1.00 90.25 86 PRO A N 1
ATOM 697 C CA . PRO A 1 86 ? 2.519 -0.075 -18.205 1.00 90.25 86 PRO A CA 1
ATOM 698 C C . PRO A 1 86 ? 3.463 -1.228 -17.856 1.00 90.25 86 PRO A C 1
ATOM 700 O O . PRO A 1 86 ? 3.018 -2.354 -17.648 1.00 90.25 86 PRO A O 1
ATOM 703 N N . LEU A 1 87 ? 4.768 -0.962 -17.769 1.00 89.38 87 LEU A N 1
ATOM 704 C CA . LEU A 1 87 ? 5.759 -1.981 -17.431 1.00 89.38 87 LEU A CA 1
ATOM 705 C C . LEU A 1 87 ? 5.616 -2.443 -15.976 1.00 89.38 87 LEU A C 1
ATOM 707 O O . LEU A 1 87 ? 5.731 -3.635 -15.706 1.00 89.38 87 LEU A O 1
ATOM 711 N N . MET A 1 88 ? 5.325 -1.520 -15.056 1.00 90.06 88 MET A N 1
ATOM 712 C CA . MET A 1 88 ? 5.067 -1.829 -13.648 1.00 90.06 88 MET A CA 1
ATOM 713 C C . MET A 1 88 ? 3.804 -2.678 -13.485 1.00 90.06 88 MET A C 1
ATOM 715 O O . MET A 1 88 ? 3.849 -3.723 -12.836 1.00 90.06 88 MET A O 1
ATOM 719 N N . ALA A 1 89 ? 2.703 -2.300 -14.140 1.00 91.62 89 ALA A N 1
ATOM 720 C CA . ALA A 1 89 ? 1.475 -3.093 -14.130 1.00 91.62 89 ALA A CA 1
ATOM 721 C C . ALA A 1 89 ? 1.721 -4.517 -14.664 1.00 91.62 89 ALA A C 1
ATOM 723 O O . ALA A 1 89 ? 1.333 -5.499 -14.028 1.00 91.62 89 ALA A O 1
ATOM 724 N N . LEU A 1 90 ? 2.439 -4.652 -15.787 1.00 91.50 90 LEU A N 1
ATOM 725 C CA . LEU A 1 90 ? 2.793 -5.957 -16.352 1.00 91.50 90 LEU A CA 1
ATOM 726 C C . LEU A 1 90 ? 3.717 -6.762 -15.429 1.00 91.50 90 LEU A C 1
ATOM 728 O O . LEU A 1 90 ? 3.493 -7.963 -15.263 1.00 91.50 90 LEU A O 1
ATOM 732 N N . LEU A 1 91 ? 4.702 -6.125 -14.786 1.00 91.31 91 LEU A N 1
ATOM 733 C CA . LEU A 1 91 ? 5.595 -6.777 -13.827 1.00 91.31 91 LEU A CA 1
ATOM 734 C C . LEU A 1 91 ? 4.800 -7.467 -12.717 1.00 91.31 91 LEU A C 1
ATOM 736 O O . LEU A 1 91 ? 5.011 -8.653 -12.473 1.00 91.31 91 LEU A O 1
ATOM 740 N N . LEU A 1 92 ? 3.853 -6.757 -12.094 1.00 90.75 92 LEU A N 1
ATOM 741 C CA . LEU A 1 92 ? 3.041 -7.289 -10.993 1.00 90.75 92 LEU A CA 1
ATOM 742 C C . LEU A 1 92 ? 2.296 -8.567 -11.392 1.00 90.75 92 LEU A C 1
ATOM 744 O O . LEU A 1 92 ? 2.223 -9.522 -10.620 1.00 90.75 92 LEU A O 1
ATOM 748 N N . THR A 1 93 ? 1.802 -8.631 -12.626 1.00 89.81 93 THR A N 1
ATOM 749 C CA . THR A 1 93 ? 1.090 -9.814 -13.130 1.00 89.81 93 THR A CA 1
ATOM 750 C C . THR A 1 93 ? 2.000 -10.991 -13.493 1.00 89.81 93 THR A C 1
ATOM 752 O O . THR A 1 93 ? 1.537 -12.120 -13.642 1.00 89.81 93 THR A O 1
ATOM 755 N N . CYS A 1 94 ? 3.307 -10.772 -13.624 1.00 91.62 94 CYS A N 1
ATOM 756 C CA . CYS A 1 94 ? 4.246 -11.818 -14.025 1.00 91.62 94 CYS A CA 1
ATOM 757 C C . CYS A 1 94 ? 4.861 -12.577 -12.842 1.00 91.62 94 CYS A C 1
ATOM 759 O O . CYS A 1 94 ? 5.579 -13.549 -13.067 1.00 91.62 94 CYS A O 1
ATOM 761 N N . LEU A 1 95 ? 4.556 -12.184 -11.600 1.00 93.94 95 LEU A N 1
ATOM 762 C CA . LEU A 1 95 ? 5.138 -12.738 -10.376 1.00 93.94 95 LEU A CA 1
ATOM 763 C C . LEU A 1 95 ? 4.140 -13.679 -9.664 1.00 93.94 95 LEU A C 1
ATOM 765 O O . LEU A 1 95 ? 3.315 -13.228 -8.870 1.00 93.94 95 LEU A O 1
ATOM 769 N N . PRO A 1 96 ? 4.182 -15.005 -9.915 1.00 92.69 96 PRO A N 1
ATOM 770 C CA . PRO A 1 96 ? 3.146 -15.935 -9.449 1.00 92.69 96 PRO A CA 1
ATOM 771 C C . PRO A 1 96 ? 3.168 -16.199 -7.936 1.00 92.69 96 PRO A C 1
ATOM 773 O O . PRO A 1 96 ? 2.179 -16.681 -7.386 1.00 92.69 96 PRO A O 1
ATOM 776 N N . ASN A 1 97 ? 4.293 -15.927 -7.268 1.00 94.94 97 ASN A N 1
ATOM 777 C CA . ASN A 1 97 ? 4.495 -16.171 -5.838 1.00 94.94 97 ASN A CA 1
ATOM 778 C C . ASN A 1 97 ? 4.556 -14.889 -5.003 1.00 94.94 97 ASN A C 1
ATOM 780 O O . ASN A 1 97 ? 4.902 -14.950 -3.826 1.00 94.94 97 ASN A O 1
ATOM 784 N N . LEU A 1 98 ? 4.190 -13.751 -5.594 1.00 95.75 98 LEU A N 1
ATOM 785 C CA . LEU A 1 98 ? 4.183 -12.468 -4.913 1.00 95.75 98 LEU A CA 1
ATOM 786 C C . LEU A 1 98 ? 3.156 -12.483 -3.775 1.00 95.75 98 LEU A C 1
ATOM 788 O O . LEU A 1 98 ? 1.962 -12.663 -4.014 1.00 95.75 98 LEU A O 1
ATOM 792 N N . THR A 1 99 ? 3.628 -12.308 -2.543 1.00 96.06 99 THR A N 1
ATOM 793 C CA . THR A 1 99 ? 2.795 -12.252 -1.333 1.00 96.06 99 THR A CA 1
ATOM 794 C C . THR A 1 99 ? 2.697 -10.846 -0.762 1.00 96.06 99 THR A C 1
ATOM 796 O O . THR A 1 99 ? 1.716 -10.544 -0.077 1.00 96.06 99 THR A O 1
ATOM 799 N N . ARG A 1 100 ? 3.679 -9.985 -1.057 1.00 93.94 100 ARG A N 1
ATOM 800 C CA . ARG A 1 100 ? 3.794 -8.651 -0.470 1.00 93.94 100 ARG A CA 1
ATOM 801 C C . ARG A 1 100 ? 4.267 -7.597 -1.467 1.00 93.94 100 ARG A C 1
ATOM 803 O O . ARG A 1 100 ? 5.231 -7.820 -2.198 1.00 93.94 100 ARG A O 1
ATOM 810 N N . ILE A 1 101 ? 3.622 -6.433 -1.452 1.00 93.06 101 ILE A N 1
ATOM 811 C CA . ILE A 1 101 ? 4.014 -5.266 -2.251 1.00 93.06 101 ILE A CA 1
ATOM 812 C C . ILE A 1 101 ? 4.076 -4.026 -1.361 1.00 93.06 101 ILE A C 1
ATOM 814 O O . ILE A 1 101 ? 3.119 -3.727 -0.651 1.00 93.06 101 ILE A O 1
ATOM 818 N N . TYR A 1 102 ? 5.170 -3.278 -1.470 1.00 87.19 102 TYR A N 1
ATOM 819 C CA . TYR A 1 102 ? 5.284 -1.895 -1.011 1.00 87.19 102 TYR A CA 1
ATOM 820 C C . TYR A 1 102 ? 5.536 -1.019 -2.216 1.00 87.19 102 TYR A C 1
ATOM 822 O O . TYR A 1 102 ? 6.490 -1.289 -2.949 1.00 87.19 102 TYR A O 1
ATOM 830 N N . ALA A 1 103 ? 4.714 -0.001 -2.449 1.00 88.50 103 ALA A N 1
ATOM 831 C CA . ALA A 1 103 ? 4.844 0.730 -3.692 1.00 88.50 103 ALA A CA 1
ATOM 832 C C . ALA A 1 103 ? 4.319 2.173 -3.652 1.00 88.50 103 ALA A C 1
ATOM 834 O O . ALA A 1 103 ? 3.254 2.436 -3.100 1.00 88.50 103 ALA A O 1
ATOM 835 N N . HIS A 1 104 ? 5.066 3.094 -4.262 1.00 84.75 104 HIS A N 1
ATOM 836 C CA . HIS A 1 104 ? 4.659 4.486 -4.482 1.00 84.75 104 HIS A CA 1
ATOM 837 C C . HIS A 1 104 ? 4.005 4.628 -5.859 1.00 84.75 104 HIS A C 1
ATOM 839 O O . HIS A 1 104 ? 4.720 4.693 -6.856 1.00 84.75 104 HIS A O 1
ATOM 845 N N . VAL A 1 105 ? 2.672 4.614 -5.904 1.00 88.31 105 VAL A N 1
ATOM 846 C CA . VAL A 1 105 ? 1.856 4.622 -7.131 1.00 88.31 105 VAL A CA 1
ATOM 847 C C . VAL A 1 105 ? 1.596 6.067 -7.569 1.00 88.31 105 VAL A C 1
ATOM 849 O O . VAL A 1 105 ? 1.278 6.898 -6.711 1.00 88.31 105 VAL A O 1
ATOM 852 N N . PRO A 1 106 ? 1.658 6.386 -8.874 1.00 88.06 106 PRO A N 1
ATOM 853 C CA . PRO A 1 106 ? 1.297 7.711 -9.359 1.00 88.06 106 PRO A CA 1
ATOM 854 C C . PRO A 1 106 ? -0.165 8.015 -9.067 1.00 88.06 106 PRO A C 1
ATOM 856 O O . PRO A 1 106 ? -0.994 7.123 -8.896 1.00 88.06 106 PRO A O 1
ATOM 859 N N . GLN A 1 107 ? -0.513 9.298 -9.097 1.00 84.56 107 GLN A N 1
ATOM 860 C CA . GLN A 1 107 ? -1.889 9.732 -8.871 1.00 84.56 107 GLN A CA 1
ATOM 861 C C . GLN A 1 107 ? -2.899 9.066 -9.828 1.00 84.56 107 GLN A C 1
ATOM 863 O O . GLN A 1 107 ? -4.062 8.892 -9.472 1.00 84.56 107 GLN A O 1
ATOM 868 N N . SER A 1 108 ? -2.467 8.691 -11.036 1.00 87.25 108 SER A N 1
ATOM 869 C CA . SER A 1 108 ? -3.269 7.904 -11.971 1.00 87.25 108 SER A CA 1
ATOM 870 C C . SER A 1 108 ? -2.410 6.909 -12.751 1.00 87.25 108 SER A C 1
ATOM 872 O O . SER A 1 108 ? -1.379 7.260 -13.341 1.00 87.25 108 SER A O 1
ATOM 874 N N . ASP A 1 109 ? -2.880 5.667 -12.790 1.00 90.56 109 ASP A N 1
ATOM 875 C CA . ASP A 1 109 ? -2.337 4.565 -13.576 1.00 90.56 109 ASP A CA 1
ATOM 876 C C . ASP A 1 109 ? -3.493 3.744 -14.185 1.00 90.56 109 ASP A C 1
ATOM 878 O O . ASP A 1 109 ? -3.918 2.724 -13.627 1.00 90.56 109 ASP A O 1
ATOM 882 N N . PRO A 1 110 ? -4.015 4.157 -15.355 1.00 90.50 110 PRO A N 1
ATOM 883 C CA . PRO A 1 110 ? -5.128 3.462 -15.995 1.00 90.50 110 PRO A CA 1
ATOM 884 C C . PRO A 1 110 ? -4.756 2.045 -16.458 1.00 90.50 110 PRO A C 1
ATOM 886 O O . PRO A 1 110 ? -5.641 1.210 -16.656 1.00 90.50 110 PRO A O 1
ATOM 889 N N . VAL A 1 111 ? -3.462 1.746 -16.639 1.00 91.88 111 VAL A N 1
ATOM 890 C CA . VAL A 1 111 ? -3.009 0.405 -17.032 1.00 91.88 111 VAL A CA 1
ATOM 891 C C . VAL A 1 111 ? -3.023 -0.532 -15.831 1.00 91.88 111 VAL A C 1
ATOM 893 O O . VAL A 1 111 ? -3.484 -1.667 -15.963 1.00 91.88 111 VAL A O 1
ATOM 896 N N . LEU A 1 112 ? -2.589 -0.060 -14.658 1.00 93.38 112 LEU A N 1
ATOM 897 C CA . LEU A 1 112 ? -2.733 -0.796 -13.402 1.00 93.38 112 LEU A CA 1
ATOM 898 C C . LEU A 1 112 ? -4.206 -1.091 -13.104 1.00 93.38 112 LEU A C 1
ATOM 900 O O . LEU A 1 112 ? -4.544 -2.241 -12.834 1.00 93.38 112 LEU A O 1
ATOM 904 N N . ASN A 1 113 ? -5.081 -0.092 -13.229 1.00 92.62 113 ASN A N 1
ATOM 905 C CA . ASN A 1 113 ? -6.523 -0.253 -13.044 1.00 92.62 113 ASN A CA 1
ATOM 906 C C . ASN A 1 113 ? -7.097 -1.345 -13.960 1.00 92.62 113 ASN A C 1
ATOM 908 O O . ASN A 1 113 ? -7.710 -2.303 -13.491 1.00 92.62 113 ASN A O 1
ATOM 912 N N . ALA A 1 114 ? -6.822 -1.261 -15.266 1.00 93.31 114 ALA A N 1
ATOM 913 C CA . ALA A 1 114 ? -7.279 -2.257 -16.231 1.00 93.31 114 ALA A CA 1
ATOM 914 C C . ALA A 1 114 ? -6.739 -3.665 -15.932 1.00 93.31 114 ALA A C 1
ATOM 916 O O . ALA A 1 114 ? -7.473 -4.646 -16.059 1.00 93.31 114 ALA A O 1
ATOM 917 N N . ALA A 1 115 ? -5.475 -3.777 -15.512 1.00 93.38 115 ALA A N 1
ATOM 918 C CA . ALA A 1 115 ? -4.884 -5.052 -15.119 1.00 93.38 115 ALA A CA 1
ATOM 919 C C . ALA A 1 115 ? -5.572 -5.635 -13.876 1.00 93.38 115 ALA A C 1
ATOM 921 O O . ALA A 1 115 ? -5.910 -6.818 -13.867 1.00 93.38 115 ALA A O 1
ATOM 922 N N . LEU A 1 116 ? -5.821 -4.822 -12.845 1.00 93.25 116 LEU A N 1
ATOM 923 C CA . LEU A 1 116 ? -6.500 -5.269 -11.630 1.00 93.25 116 LEU A CA 1
ATOM 924 C C . LEU A 1 116 ? -7.956 -5.663 -11.901 1.00 93.25 116 LEU A C 1
ATOM 926 O O . LEU A 1 116 ? -8.383 -6.719 -11.441 1.00 93.25 116 LEU A O 1
ATOM 930 N N . MET A 1 117 ? -8.691 -4.880 -12.693 1.00 91.38 117 MET A N 1
ATOM 931 C CA . MET A 1 117 ? -10.057 -5.209 -13.117 1.00 91.38 117 MET A CA 1
ATOM 932 C C . MET A 1 117 ? -10.113 -6.555 -13.837 1.00 91.38 117 MET A C 1
ATOM 934 O O . MET A 1 117 ? -10.886 -7.435 -13.465 1.00 91.38 117 MET A O 1
ATOM 938 N N . GLN A 1 118 ? -9.215 -6.765 -14.800 1.00 91.81 118 GLN A N 1
ATOM 939 C CA . GLN A 1 118 ? -9.142 -8.026 -15.525 1.00 91.81 118 GLN A CA 1
ATOM 940 C C . GLN A 1 118 ? -8.806 -9.205 -14.599 1.00 91.81 118 GLN A C 1
ATOM 942 O O . GLN A 1 118 ? -9.308 -10.311 -14.805 1.00 91.81 118 GLN A O 1
ATOM 947 N N . ILE A 1 119 ? -7.985 -8.994 -13.565 1.00 91.38 119 ILE A N 1
ATOM 948 C CA . ILE A 1 119 ? -7.691 -10.014 -12.551 1.00 91.38 119 ILE A CA 1
ATOM 949 C C . ILE A 1 119 ? -8.942 -10.334 -11.725 1.00 91.38 119 ILE A C 1
ATOM 951 O O . ILE A 1 119 ? -9.216 -11.515 -11.510 1.00 91.38 119 ILE A O 1
ATOM 955 N N . LEU A 1 120 ? -9.718 -9.332 -11.301 1.00 88.75 120 LEU A N 1
ATOM 956 C CA . LEU A 1 120 ? -10.965 -9.538 -10.552 1.00 88.75 120 LEU A CA 1
ATOM 957 C C . LEU A 1 120 ? -12.001 -10.332 -11.351 1.00 88.75 120 LEU A C 1
ATOM 959 O O . LEU A 1 120 ? -12.569 -11.297 -10.828 1.00 88.75 120 LEU A O 1
ATOM 963 N N . ASP A 1 121 ? -12.198 -9.979 -12.622 1.00 87.81 121 ASP A N 1
ATOM 964 C CA . ASP A 1 121 ? -13.106 -10.694 -13.523 1.00 87.81 121 ASP A CA 1
ATOM 965 C C . ASP A 1 121 ? -12.684 -12.162 -13.657 1.00 87.81 121 ASP A C 1
ATOM 967 O O . ASP A 1 121 ? -13.498 -13.082 -13.538 1.00 87.81 121 ASP A O 1
ATOM 971 N N . CYS A 1 122 ? -11.379 -12.402 -13.819 1.00 86.62 122 CYS A N 1
ATOM 972 C CA . CYS A 1 122 ? -10.836 -13.753 -13.897 1.00 86.62 122 CYS A CA 1
ATOM 973 C C . CYS A 1 122 ? -10.958 -14.532 -12.579 1.00 86.62 122 CYS A C 1
ATOM 975 O O . CYS A 1 122 ? -11.106 -15.749 -12.621 1.00 86.62 122 CYS A O 1
ATOM 977 N N . GLN A 1 123 ? -10.849 -13.881 -11.417 1.00 86.00 123 GLN A N 1
ATOM 978 C CA . GLN A 1 123 ? -10.961 -14.532 -10.103 1.00 86.00 123 GLN A CA 1
ATOM 979 C C . GLN A 1 123 ? -12.413 -14.882 -9.745 1.00 86.00 123 GLN A C 1
ATOM 981 O O . GLN A 1 123 ? -12.636 -15.800 -8.957 1.00 86.00 123 GLN A O 1
ATOM 986 N N . SER A 1 124 ? -13.384 -14.184 -10.338 1.00 80.06 124 SER A N 1
ATOM 987 C CA . SER A 1 124 ? -14.820 -14.400 -10.115 1.00 80.06 124 SER A CA 1
ATOM 988 C C . SER A 1 124 ? -15.432 -15.449 -11.058 1.00 80.06 124 SER A C 1
ATOM 990 O O . SER A 1 124 ? -16.556 -15.899 -10.840 1.00 80.06 124 SER A O 1
ATOM 992 N N . GLY A 1 125 ? -14.711 -15.839 -12.116 1.00 79.44 125 GLY A N 1
ATOM 993 C CA . GLY A 1 125 ? -15.160 -16.815 -13.111 1.00 79.44 125 GLY A CA 1
ATOM 994 C C . GLY A 1 125 ? -15.058 -18.283 -12.670 1.00 79.44 125 GLY A C 1
ATOM 995 O O . GLY A 1 125 ? -14.522 -18.618 -11.617 1.00 79.44 125 GLY A O 1
ATOM 996 N N . SER A 1 126 ? -15.533 -19.195 -13.527 1.00 72.06 126 SER A N 1
ATOM 997 C CA . SER A 1 126 ? -15.540 -20.647 -13.268 1.00 72.06 126 SER A CA 1
ATOM 998 C C . SER A 1 126 ? -14.146 -21.285 -13.191 1.00 72.06 126 SER A C 1
ATOM 1000 O O . SER A 1 126 ? -14.002 -22.362 -12.621 1.00 72.06 126 SER A O 1
ATOM 1002 N N . ASN A 1 127 ? -13.129 -20.628 -13.758 1.00 75.75 127 ASN A N 1
ATOM 1003 C CA . ASN A 1 127 ? -11.726 -21.041 -13.726 1.00 75.75 127 ASN A CA 1
ATOM 1004 C C . ASN A 1 127 ? -10.877 -19.888 -13.167 1.00 75.75 127 ASN A C 1
ATOM 1006 O O . ASN A 1 127 ? -10.364 -19.085 -13.953 1.00 75.75 127 ASN A O 1
ATOM 1010 N N . PRO A 1 128 ? -10.750 -19.772 -11.833 1.00 77.19 128 PRO A N 1
ATOM 1011 C CA . PRO A 1 128 ? -10.108 -18.628 -11.208 1.00 77.19 128 PRO A CA 1
ATOM 1012 C C . PRO A 1 128 ? -8.640 -18.525 -11.620 1.00 77.19 128 PRO A C 1
ATOM 1014 O O . PRO A 1 128 ? -7.863 -19.474 -11.485 1.00 77.19 128 PRO A O 1
ATOM 1017 N N . SER A 1 129 ? -8.252 -17.353 -12.124 1.00 77.06 129 SER A N 1
ATOM 1018 C CA . SER A 1 129 ? -6.857 -17.078 -12.470 1.00 77.06 129 SER A CA 1
ATOM 1019 C C . SER A 1 129 ? -5.962 -17.097 -11.230 1.00 77.06 129 SER A C 1
ATOM 1021 O O . SER A 1 129 ? -6.316 -16.583 -10.169 1.00 77.06 129 SER A O 1
ATOM 1023 N N . ALA A 1 130 ? -4.754 -17.643 -11.384 1.00 83.19 130 ALA A N 1
ATOM 1024 C CA . ALA A 1 130 ? -3.735 -17.640 -10.338 1.00 83.19 130 ALA A CA 1
ATOM 1025 C C . ALA A 1 130 ? -3.041 -16.272 -10.170 1.00 83.19 130 ALA A C 1
ATOM 1027 O O . ALA A 1 130 ? -2.248 -16.107 -9.238 1.00 83.19 130 ALA A O 1
ATOM 1028 N N . LEU A 1 131 ? -3.308 -15.298 -11.051 1.00 89.62 131 LEU A N 1
ATOM 1029 C CA . LEU A 1 131 ? -2.685 -13.973 -11.006 1.00 89.62 131 LEU A CA 1
ATOM 1030 C C . LEU A 1 131 ? -3.007 -13.263 -9.688 1.00 89.62 131 LEU A C 1
ATOM 1032 O O . LEU A 1 131 ? -4.172 -13.129 -9.316 1.00 89.62 131 LEU A O 1
ATOM 1036 N N . LEU A 1 132 ? -1.952 -12.853 -8.975 1.00 91.12 132 LEU A N 1
ATOM 1037 C CA . LEU A 1 132 ? -2.011 -12.232 -7.645 1.00 91.12 132 LEU A CA 1
ATOM 1038 C C . LEU A 1 132 ? -2.820 -13.026 -6.598 1.00 91.12 132 LEU A C 1
ATOM 1040 O O . LEU A 1 132 ? -3.147 -12.499 -5.541 1.00 91.12 132 LEU A O 1
ATOM 1044 N N . SER A 1 133 ? -3.099 -14.311 -6.836 1.00 90.06 133 SER A N 1
ATOM 1045 C CA . SER A 1 133 ? -3.874 -15.152 -5.908 1.00 90.06 133 SER A CA 1
ATOM 1046 C C . SER A 1 133 ? -3.183 -15.348 -4.553 1.00 90.06 133 SER A C 1
ATOM 1048 O O . SER A 1 133 ? -3.843 -15.591 -3.544 1.00 90.06 133 SER A O 1
ATOM 1050 N N . LYS A 1 134 ? -1.849 -15.227 -4.528 1.00 93.88 134 LYS A N 1
ATOM 1051 C CA . LYS A 1 134 ? -1.014 -15.319 -3.323 1.00 93.88 134 LYS A CA 1
ATOM 1052 C C . LYS A 1 134 ? -0.725 -13.970 -2.668 1.00 93.88 134 LYS A C 1
ATOM 1054 O O . LYS A 1 134 ? -0.177 -13.966 -1.568 1.00 93.88 134 LYS A O 1
ATOM 1059 N N . LEU A 1 135 ? -1.086 -12.856 -3.312 1.00 95.69 135 LEU A N 1
ATOM 1060 C CA . LEU A 1 135 ? -0.846 -11.521 -2.777 1.00 95.69 135 LEU A CA 1
ATOM 1061 C C . LEU A 1 135 ? -1.716 -11.327 -1.538 1.00 95.69 135 LEU A C 1
ATOM 1063 O O . LEU A 1 135 ? -2.931 -11.203 -1.650 1.00 95.69 135 LEU A O 1
ATOM 1067 N N . SER A 1 136 ? -1.089 -11.309 -0.364 1.00 92.56 136 SER A N 1
ATOM 1068 C CA . SER A 1 136 ? -1.772 -11.175 0.921 1.00 92.56 136 SER A CA 1
ATOM 1069 C C . SER A 1 136 ? -1.620 -9.792 1.537 1.00 92.56 136 SER A C 1
ATOM 1071 O O . SER A 1 136 ? -2.454 -9.413 2.357 1.00 92.56 136 SER A O 1
ATOM 1073 N N . GLU A 1 137 ? -0.584 -9.043 1.159 1.00 91.69 137 GLU A N 1
ATOM 1074 C CA . GLU A 1 137 ? -0.243 -7.756 1.763 1.00 91.69 137 GLU A CA 1
ATOM 1075 C C . GLU A 1 137 ? 0.093 -6.706 0.691 1.00 91.69 137 GLU A C 1
ATOM 1077 O O . GLU A 1 137 ? 0.965 -6.925 -0.153 1.00 91.69 137 GLU A O 1
ATOM 1082 N N . LEU A 1 138 ? -0.580 -5.555 0.741 1.00 93.06 138 LEU A N 1
ATOM 1083 C CA . LEU A 1 138 ? -0.381 -4.439 -0.180 1.00 93.06 138 LEU A CA 1
ATOM 1084 C C . LEU A 1 138 ? -0.295 -3.118 0.594 1.00 93.06 138 LEU A C 1
ATOM 1086 O O . LEU A 1 138 ? -1.221 -2.747 1.314 1.00 93.06 138 LEU A O 1
ATOM 1090 N N . TYR A 1 139 ? 0.815 -2.408 0.409 1.00 87.62 139 TYR A N 1
ATOM 1091 C CA . TYR A 1 139 ? 1.113 -1.126 1.039 1.00 87.62 139 TYR A CA 1
ATOM 1092 C C . TYR A 1 139 ? 1.374 -0.082 -0.044 1.00 87.62 139 TYR A C 1
ATOM 1094 O O . TYR A 1 139 ? 2.332 -0.215 -0.810 1.00 87.62 139 TYR A O 1
ATOM 1102 N N . VAL A 1 140 ? 0.523 0.940 -0.117 1.00 89.56 140 VAL A N 1
ATOM 1103 C CA . VAL A 1 140 ? 0.523 1.908 -1.217 1.00 89.56 140 VAL A CA 1
ATOM 1104 C C . VAL A 1 140 ? 0.673 3.334 -0.714 1.00 89.56 140 VAL A C 1
ATOM 1106 O O . VAL A 1 140 ? -0.041 3.759 0.190 1.00 89.56 140 VAL A O 1
ATO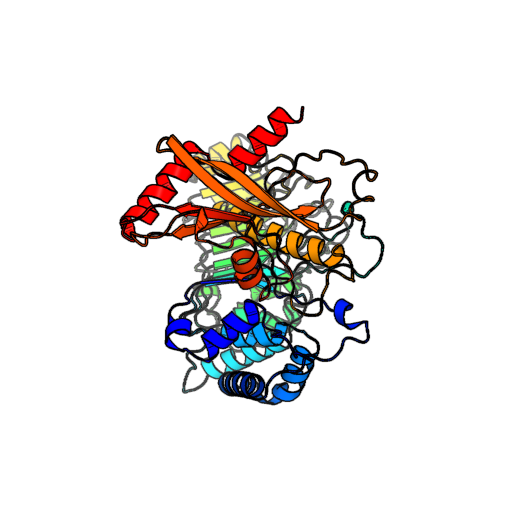M 1109 N N . PHE A 1 141 ? 1.563 4.073 -1.363 1.00 85.75 141 PHE A N 1
ATOM 1110 C CA . PHE A 1 141 ? 1.859 5.481 -1.120 1.00 85.75 141 PHE A CA 1
ATOM 1111 C C . PHE A 1 141 ? 1.604 6.272 -2.402 1.00 85.75 141 PHE A C 1
ATOM 1113 O O . PHE A 1 141 ? 1.715 5.708 -3.492 1.00 85.75 141 PHE A O 1
ATOM 1120 N N . GLY A 1 142 ? 1.303 7.564 -2.289 1.00 83.50 142 GLY A N 1
ATOM 1121 C CA . GLY A 1 142 ? 1.354 8.465 -3.441 1.00 83.50 142 GLY A CA 1
ATOM 1122 C C . GLY A 1 142 ? 2.795 8.633 -3.927 1.00 83.50 142 GLY A C 1
ATOM 1123 O O . GLY A 1 142 ? 3.708 8.808 -3.123 1.00 83.50 142 GLY A O 1
ATOM 1124 N N . GLU A 1 143 ? 3.017 8.536 -5.233 1.00 82.88 143 GLU A N 1
ATOM 1125 C CA . GLU A 1 143 ? 4.311 8.818 -5.853 1.00 82.88 143 GLU A CA 1
ATOM 1126 C C . GLU A 1 143 ? 4.681 10.292 -5.710 1.00 82.88 143 GLU A C 1
ATOM 1128 O O . GLU A 1 143 ? 3.841 11.178 -5.857 1.00 82.88 143 GLU A O 1
ATOM 1133 N N . VAL A 1 144 ? 5.960 10.545 -5.431 1.00 75.56 144 VAL A N 1
ATOM 1134 C CA . VAL A 1 144 ? 6.493 11.904 -5.361 1.00 75.56 144 VAL A CA 1
ATOM 1135 C C . VAL A 1 144 ? 6.627 12.465 -6.764 1.00 75.56 144 VAL A C 1
ATOM 1137 O O . VAL A 1 144 ? 7.490 12.022 -7.529 1.00 75.56 144 VAL A O 1
ATOM 1140 N N . ASP A 1 145 ? 5.792 13.452 -7.074 1.00 69.94 145 ASP A N 1
ATOM 1141 C CA . ASP A 1 145 ? 5.859 14.170 -8.337 1.00 69.94 145 ASP A CA 1
ATOM 1142 C C . ASP A 1 145 ? 7.204 14.890 -8.485 1.00 69.94 145 ASP A C 1
ATOM 1144 O O . ASP A 1 145 ? 7.742 15.496 -7.554 1.00 69.94 145 ASP A O 1
ATOM 1148 N N . VAL A 1 146 ? 7.738 14.859 -9.704 1.00 66.62 146 VAL A N 1
ATOM 1149 C CA . VAL A 1 146 ? 8.872 15.701 -10.088 1.00 66.62 146 VAL A CA 1
ATOM 1150 C C . VAL A 1 146 ? 8.328 17.052 -10.549 1.00 66.62 146 VAL A C 1
ATOM 1152 O O . VAL A 1 146 ? 7.538 17.085 -11.499 1.00 66.62 146 VAL A O 1
ATOM 1155 N N . PRO A 1 147 ? 8.754 18.171 -9.937 1.00 61.16 147 PRO A N 1
ATOM 1156 C CA . PRO A 1 147 ? 8.270 19.494 -10.310 1.00 61.16 147 PRO A CA 1
ATOM 1157 C C . PRO A 1 147 ? 8.629 19.854 -11.756 1.00 61.16 147 PRO A C 1
ATOM 1159 O O . PRO A 1 147 ? 9.674 19.483 -12.300 1.00 61.16 147 PRO A O 1
ATOM 1162 N N . THR A 1 148 ? 7.765 20.648 -12.377 1.00 59.06 148 THR A N 1
ATOM 1163 C CA . THR A 1 148 ? 8.003 21.258 -13.685 1.00 59.06 148 THR A CA 1
ATOM 1164 C C . THR A 1 148 ? 9.018 22.391 -13.594 1.00 59.06 148 THR A C 1
ATOM 1166 O O . THR A 1 148 ? 8.679 23.416 -13.022 1.00 59.06 148 THR A O 1
ATOM 1169 N N . ARG A 1 149 ? 10.197 22.204 -14.209 1.00 54.91 149 ARG A N 1
ATOM 1170 C CA . ARG A 1 149 ? 11.136 23.157 -14.869 1.00 54.91 149 ARG A CA 1
ATOM 1171 C C . ARG A 1 149 ? 11.436 24.570 -14.315 1.00 54.91 149 ARG A C 1
ATOM 1173 O O . ARG A 1 149 ? 12.427 25.134 -14.772 1.00 54.91 149 ARG A O 1
ATOM 1180 N N . ASP A 1 150 ? 10.683 25.148 -13.392 1.00 54.94 150 ASP A N 1
ATOM 1181 C CA . ASP A 1 150 ? 11.047 26.405 -12.731 1.00 54.94 150 ASP A CA 1
ATOM 1182 C C . ASP A 1 150 ? 12.224 26.184 -11.770 1.00 54.94 150 ASP A C 1
ATOM 1184 O O . ASP A 1 150 ? 12.422 25.049 -11.331 1.00 54.94 150 ASP A O 1
ATOM 1188 N N . PRO A 1 151 ? 13.035 27.215 -11.448 1.00 47.97 151 PRO A N 1
ATOM 1189 C CA . PRO A 1 151 ? 14.148 27.083 -10.511 1.00 47.97 151 PRO A CA 1
ATOM 1190 C C . PRO A 1 151 ? 13.608 26.592 -9.167 1.00 47.97 151 PRO A C 1
ATOM 1192 O O . PRO A 1 151 ? 12.999 27.335 -8.397 1.00 47.97 151 PRO A O 1
ATOM 1195 N N . VAL A 1 152 ? 13.767 25.291 -8.937 1.00 52.78 152 VAL A N 1
ATOM 1196 C CA . VAL A 1 152 ? 13.123 24.587 -7.838 1.00 52.78 152 VAL A CA 1
ATOM 1197 C C . VAL A 1 152 ? 13.804 25.032 -6.550 1.00 52.78 152 VAL A C 1
ATOM 1199 O O . VAL A 1 152 ? 14.943 24.666 -6.270 1.00 52.78 152 VAL A O 1
ATOM 1202 N N . ASN A 1 153 ? 13.102 25.830 -5.752 1.00 56.78 153 ASN A N 1
ATOM 1203 C CA . ASN A 1 153 ? 13.452 26.001 -4.352 1.00 56.78 153 ASN A CA 1
ATOM 1204 C C . ASN A 1 153 ? 13.231 24.645 -3.658 1.00 56.78 153 ASN A C 1
ATOM 1206 O O . ASN A 1 153 ? 12.113 24.127 -3.669 1.00 56.78 153 ASN A O 1
ATOM 1210 N N . TYR A 1 154 ? 14.284 24.073 -3.067 1.00 53.69 154 TYR A N 1
ATOM 1211 C CA . TYR A 1 154 ? 14.222 22.807 -2.325 1.00 53.69 154 TYR A CA 1
ATOM 1212 C C . TYR A 1 154 ? 13.141 22.812 -1.234 1.00 53.69 154 TYR A C 1
ATOM 1214 O O . TYR A 1 154 ? 12.565 21.766 -0.942 1.00 53.69 154 TYR A O 1
ATOM 1222 N N . GLU A 1 155 ? 12.821 23.982 -0.674 1.00 55.12 155 GLU A N 1
ATOM 1223 C CA . GLU A 1 155 ? 11.771 24.142 0.336 1.00 55.12 155 GLU A CA 1
ATOM 1224 C C . GLU A 1 155 ? 10.343 24.015 -0.225 1.00 55.12 155 GLU A C 1
ATOM 1226 O O . GLU A 1 155 ? 9.411 23.792 0.545 1.00 55.12 155 GLU A O 1
ATOM 1231 N N . LEU A 1 156 ? 10.164 24.148 -1.546 1.00 54.34 156 LEU A N 1
ATOM 1232 C CA . LEU A 1 156 ? 8.863 24.108 -2.228 1.00 54.34 156 LEU A CA 1
ATOM 1233 C C . LEU A 1 156 ? 8.562 22.766 -2.903 1.00 54.34 156 LEU A C 1
ATOM 1235 O O . LEU A 1 156 ? 7.475 22.599 -3.456 1.00 54.34 156 LEU A O 1
ATOM 1239 N N . LEU A 1 157 ? 9.500 21.815 -2.889 1.00 56.38 157 LEU A N 1
ATOM 1240 C CA . LEU A 1 157 ? 9.212 20.470 -3.372 1.00 56.38 157 LEU A CA 1
ATOM 1241 C C . LEU A 1 157 ? 8.091 19.860 -2.530 1.00 56.38 157 LEU A C 1
ATOM 1243 O O . LEU A 1 157 ? 8.206 19.886 -1.298 1.00 56.38 157 LEU A O 1
ATOM 1247 N N . PRO A 1 158 ? 7.054 19.274 -3.164 1.00 55.78 158 PRO A N 1
ATOM 1248 C CA . PRO A 1 158 ? 6.044 18.569 -2.415 1.00 55.78 158 PRO A CA 1
ATOM 1249 C C . PRO A 1 158 ? 6.748 17.505 -1.589 1.00 55.78 158 PRO A C 1
ATOM 1251 O O . PRO A 1 158 ? 7.494 16.668 -2.110 1.00 55.78 158 PRO A O 1
ATOM 1254 N N . ARG A 1 159 ? 6.575 17.584 -0.274 1.00 60.53 159 ARG A N 1
ATOM 1255 C CA . ARG A 1 159 ? 7.033 16.517 0.603 1.00 60.53 159 ARG A CA 1
ATOM 1256 C C . ARG A 1 159 ? 6.220 15.283 0.240 1.00 60.53 159 ARG A C 1
ATOM 1258 O O . ARG A 1 159 ? 5.046 15.379 -0.086 1.00 60.53 159 ARG A O 1
ATOM 1265 N N . ALA A 1 160 ? 6.819 14.108 0.334 1.00 55.91 160 ALA A N 1
ATOM 1266 C CA . ALA A 1 160 ? 6.138 12.863 -0.020 1.00 55.91 160 ALA A CA 1
ATOM 1267 C C . ALA A 1 160 ? 4.903 12.490 0.847 1.00 55.91 160 ALA A C 1
ATOM 1269 O O . ALA A 1 160 ? 4.335 11.418 0.690 1.00 55.91 160 ALA A O 1
ATOM 1270 N N . ASP A 1 161 ? 4.492 13.336 1.794 1.00 55.44 161 ASP A N 1
ATOM 1271 C CA . ASP A 1 161 ? 3.185 13.277 2.460 1.00 55.44 161 ASP A CA 1
ATOM 1272 C C . ASP A 1 161 ? 2.132 14.221 1.860 1.00 55.44 161 ASP A C 1
ATOM 1274 O O . ASP A 1 161 ? 0.938 14.032 2.079 1.00 55.44 161 ASP A O 1
ATOM 1278 N N . GLN A 1 162 ? 2.556 15.208 1.079 1.00 63.19 162 GLN A N 1
ATOM 1279 C CA . GLN A 1 162 ? 1.697 16.091 0.293 1.00 63.19 162 GLN A CA 1
ATOM 1280 C C . GLN A 1 162 ? 1.268 15.436 -1.027 1.00 63.19 162 GLN A C 1
ATOM 1282 O O . GLN A 1 162 ? 0.361 15.918 -1.700 1.00 63.19 162 GLN A O 1
ATOM 1287 N N . THR A 1 163 ? 1.893 14.321 -1.411 1.00 72.44 163 THR A N 1
ATOM 1288 C CA . THR A 1 163 ? 1.542 13.581 -2.626 1.00 72.44 163 THR A CA 1
ATOM 1289 C C . THR A 1 163 ? 0.301 12.733 -2.392 1.00 72.44 163 THR A C 1
ATOM 1291 O O . THR A 1 163 ? 0.341 11.696 -1.726 1.00 72.44 163 THR A O 1
ATOM 1294 N N . LEU A 1 164 ? -0.816 13.207 -2.941 1.00 77.25 164 LEU A N 1
ATOM 1295 C CA . LEU A 1 164 ? -2.127 12.589 -2.792 1.00 77.25 164 LEU A CA 1
ATOM 1296 C C . LEU A 1 164 ? -2.225 11.289 -3.594 1.00 77.25 164 LEU A C 1
ATOM 1298 O O . LEU A 1 164 ? -2.174 11.289 -4.826 1.00 77.25 164 LEU A O 1
ATOM 1302 N N . LEU A 1 165 ? -2.467 10.190 -2.890 1.00 84.56 165 LEU A N 1
ATOM 1303 C CA . LEU A 1 165 ? -2.843 8.920 -3.488 1.00 84.56 165 LEU A CA 1
ATOM 1304 C C . LEU A 1 165 ? -4.325 8.971 -3.867 1.00 84.56 165 LEU A C 1
ATOM 1306 O O . LEU A 1 165 ? -5.163 9.136 -2.989 1.00 84.56 165 LEU A O 1
ATOM 1310 N N . ARG A 1 166 ? -4.684 8.803 -5.142 1.00 85.88 166 ARG A N 1
ATOM 1311 C CA . ARG A 1 166 ? -6.099 8.735 -5.543 1.00 85.88 166 ARG A CA 1
ATOM 1312 C C . ARG A 1 166 ? -6.595 7.305 -5.629 1.00 85.88 166 ARG A C 1
ATOM 1314 O O . ARG A 1 166 ? -5.892 6.396 -6.062 1.00 85.88 166 ARG A O 1
ATOM 1321 N N . LEU A 1 167 ? -7.858 7.129 -5.262 1.00 84.25 167 LEU A N 1
ATOM 1322 C CA . LEU A 1 167 ? -8.523 5.833 -5.302 1.00 84.25 167 LEU A CA 1
ATOM 1323 C C . LEU A 1 167 ? -8.968 5.414 -6.719 1.00 84.25 167 LEU A C 1
ATOM 1325 O O . LEU A 1 167 ? -9.245 4.236 -6.937 1.00 84.25 167 LEU A O 1
ATOM 1329 N N . ASP A 1 168 ? -9.022 6.351 -7.676 1.00 84.69 168 ASP A N 1
ATOM 1330 C CA . ASP A 1 168 ? -9.606 6.164 -9.018 1.00 84.69 168 ASP A CA 1
ATOM 1331 C C . ASP A 1 168 ? -9.127 4.901 -9.746 1.00 84.69 168 ASP A C 1
ATOM 1333 O O . ASP A 1 168 ? -9.943 4.176 -10.315 1.00 84.69 168 ASP A O 1
ATOM 1337 N N . ASP A 1 169 ? -7.825 4.623 -9.693 1.00 87.25 169 ASP A N 1
ATOM 1338 C CA . ASP A 1 169 ? -7.202 3.494 -10.391 1.00 87.25 169 ASP A CA 1
ATOM 1339 C C . ASP A 1 169 ? -6.865 2.310 -9.462 1.00 87.25 169 ASP A C 1
ATOM 1341 O O . ASP A 1 169 ? -6.453 1.245 -9.924 1.00 87.25 169 ASP A O 1
ATOM 1345 N N . LEU A 1 170 ? -7.058 2.473 -8.147 1.00 89.56 170 LEU A N 1
ATOM 1346 C CA . LEU A 1 170 ? -6.643 1.511 -7.117 1.00 89.56 170 LEU A CA 1
ATOM 1347 C C . LEU A 1 170 ? -7.794 0.810 -6.401 1.00 89.56 170 LEU A C 1
ATOM 1349 O O . LEU A 1 170 ? -7.566 -0.208 -5.746 1.00 89.56 170 LEU A O 1
ATOM 1353 N N . TRP A 1 171 ? -9.027 1.298 -6.539 1.00 88.44 171 TRP A N 1
ATOM 1354 C CA . TRP A 1 171 ? -10.200 0.669 -5.930 1.00 88.44 171 TRP A CA 1
ATOM 1355 C C . TRP A 1 171 ? -10.344 -0.843 -6.221 1.00 88.44 171 TRP A C 1
ATOM 1357 O O . TRP A 1 171 ? -10.778 -1.552 -5.309 1.00 88.44 171 TRP A O 1
ATOM 1367 N N . PRO A 1 172 ? -9.926 -1.408 -7.382 1.00 90.06 172 PRO A N 1
ATOM 1368 C CA . PRO A 1 172 ? -10.036 -2.850 -7.607 1.00 90.06 172 PRO A CA 1
ATOM 1369 C C . PRO A 1 172 ? -9.223 -3.680 -6.598 1.00 90.06 172 PRO A C 1
ATOM 1371 O O . PRO A 1 172 ? -9.577 -4.819 -6.291 1.00 90.06 172 PRO A O 1
ATOM 1374 N N . ALA A 1 173 ? -8.156 -3.111 -6.021 1.00 90.44 173 ALA A N 1
ATOM 1375 C CA . ALA A 1 173 ? -7.321 -3.794 -5.036 1.00 90.44 173 ALA A CA 1
ATOM 1376 C C . ALA A 1 173 ? -8.107 -4.227 -3.785 1.00 90.44 173 ALA A C 1
ATOM 1378 O O . ALA A 1 173 ? -7.779 -5.249 -3.183 1.00 90.44 173 ALA A O 1
ATOM 1379 N N . PHE A 1 174 ? -9.181 -3.510 -3.433 1.00 86.69 174 PHE A N 1
ATOM 1380 C CA . PHE A 1 174 ? -10.046 -3.846 -2.298 1.00 86.69 174 PHE A CA 1
ATOM 1381 C C . PHE A 1 174 ? -10.731 -5.207 -2.455 1.00 86.69 174 PHE A C 1
ATOM 1383 O O . PHE A 1 174 ? -11.091 -5.826 -1.454 1.00 86.69 174 PHE A O 1
ATOM 1390 N N . HIS A 1 175 ? -10.888 -5.692 -3.687 1.00 85.44 175 HIS A N 1
ATOM 1391 C CA . HIS A 1 175 ? -11.656 -6.893 -4.009 1.00 85.44 175 HIS A CA 1
ATOM 1392 C C . HIS A 1 175 ? -10.783 -8.105 -4.365 1.00 85.44 175 HIS A C 1
ATOM 1394 O O . HIS A 1 175 ? -11.305 -9.168 -4.700 1.00 85.44 175 HIS A O 1
ATOM 1400 N N . LEU A 1 176 ? -9.454 -7.976 -4.292 1.00 88.00 176 LEU A N 1
ATOM 1401 C CA . LEU A 1 176 ? -8.544 -9.076 -4.606 1.00 88.00 176 LEU A CA 1
ATOM 1402 C C . LEU A 1 176 ? -8.725 -10.225 -3.609 1.00 88.00 176 LEU A C 1
ATOM 1404 O O . LEU A 1 176 ? -8.560 -10.062 -2.401 1.00 88.00 176 LEU A O 1
ATOM 1408 N N . THR A 1 177 ? -9.011 -11.425 -4.115 1.00 85.44 177 THR A N 1
ATOM 1409 C CA . THR A 1 177 ? -9.414 -12.571 -3.277 1.00 85.44 177 THR A CA 1
ATOM 1410 C C . THR A 1 177 ? -8.314 -13.110 -2.356 1.00 85.44 177 THR A C 1
ATOM 1412 O O . THR A 1 177 ? -8.615 -13.776 -1.362 1.00 85.44 177 THR A O 1
ATOM 1415 N N . GLY A 1 178 ? -7.043 -12.859 -2.675 1.00 86.94 178 GLY A N 1
ATOM 1416 C CA . GLY A 1 178 ? -5.899 -13.231 -1.837 1.00 86.94 178 GLY A CA 1
ATOM 1417 C C . GLY A 1 178 ? -5.577 -12.206 -0.747 1.00 86.94 178 GLY A C 1
ATOM 1418 O O . GLY A 1 178 ? -4.931 -12.554 0.247 1.00 86.94 178 GLY A O 1
ATOM 1419 N N . LEU A 1 179 ? -6.041 -10.962 -0.913 1.00 90.50 179 LEU A N 1
ATOM 1420 C CA . LEU A 1 179 ? -5.548 -9.821 -0.154 1.00 90.50 179 LEU A CA 1
ATOM 1421 C C . LEU A 1 179 ? -6.162 -9.782 1.247 1.00 90.50 179 LEU A C 1
ATOM 1423 O O . LEU A 1 179 ? -7.379 -9.810 1.420 1.00 90.50 179 LEU A O 1
ATOM 1427 N N . ARG A 1 180 ? -5.296 -9.720 2.264 1.00 86.75 180 ARG A N 1
ATOM 1428 C CA . ARG A 1 180 ? -5.675 -9.705 3.687 1.00 86.75 180 ARG A CA 1
ATOM 1429 C C . ARG A 1 180 ? -5.315 -8.395 4.368 1.00 86.75 180 ARG A C 1
ATOM 1431 O O . ARG A 1 180 ? -6.035 -7.981 5.272 1.00 86.75 180 ARG A O 1
ATOM 1438 N N . THR A 1 181 ? -4.230 -7.763 3.944 1.00 84.69 181 THR A N 1
ATOM 1439 C CA . THR A 1 181 ? -3.756 -6.493 4.486 1.00 84.69 181 THR A CA 1
ATOM 1440 C C . THR A 1 181 ? -3.678 -5.478 3.363 1.00 84.69 181 THR A C 1
ATOM 1442 O O . THR A 1 181 ? -2.958 -5.700 2.390 1.00 84.69 181 THR A O 1
ATOM 1445 N N . LEU A 1 182 ? -4.398 -4.372 3.519 1.00 88.50 182 LEU A N 1
ATOM 1446 C CA . LEU A 1 182 ? -4.322 -3.217 2.637 1.00 88.50 182 LEU A CA 1
ATOM 1447 C C . LEU A 1 182 ? -4.028 -1.976 3.472 1.00 88.50 182 LEU A C 1
ATOM 1449 O O . LEU A 1 182 ? -4.787 -1.646 4.384 1.00 88.50 182 LEU A O 1
ATOM 1453 N N . SER A 1 183 ? -2.946 -1.284 3.138 1.00 83.00 183 SER A N 1
ATOM 1454 C CA . SER A 1 183 ? -2.621 0.002 3.740 1.00 83.00 183 SER A CA 1
ATOM 1455 C C . SER A 1 183 ? -2.444 1.064 2.667 1.00 83.00 183 SER A C 1
ATOM 1457 O O . SER A 1 183 ? -1.630 0.894 1.758 1.00 83.00 183 SER A O 1
ATOM 1459 N N . LEU A 1 184 ? -3.190 2.156 2.791 1.00 85.50 184 LEU A N 1
ATOM 1460 C CA . LEU A 1 184 ? -3.182 3.280 1.862 1.00 85.50 184 LEU A CA 1
ATOM 1461 C C . LEU A 1 184 ? -2.721 4.535 2.603 1.00 85.50 184 LEU A C 1
ATOM 1463 O O . LEU A 1 184 ? -3.332 4.925 3.600 1.00 85.50 184 LEU A O 1
ATOM 1467 N N . TYR A 1 185 ? -1.650 5.151 2.112 1.00 79.94 185 TYR A N 1
ATOM 1468 C CA . TYR A 1 185 ? -0.998 6.303 2.727 1.00 79.94 185 TYR A CA 1
ATOM 1469 C C . TYR A 1 185 ? -1.161 7.548 1.867 1.00 79.94 185 TYR A C 1
ATOM 1471 O O . TYR A 1 185 ? -0.948 7.498 0.655 1.00 79.94 185 TYR A O 1
ATOM 1479 N N . GLY A 1 186 ? -1.521 8.663 2.503 1.00 75.31 186 GLY A N 1
ATOM 1480 C CA . GLY A 1 186 ? -1.788 9.915 1.802 1.00 75.31 186 GLY A CA 1
ATOM 1481 C C . GLY A 1 186 ? -3.035 9.843 0.917 1.00 75.31 186 GLY A C 1
ATOM 1482 O O . GLY A 1 186 ? -3.099 10.524 -0.102 1.00 75.31 186 GLY A O 1
ATOM 1483 N N . LEU A 1 187 ? -4.005 8.988 1.265 1.00 81.44 187 LEU A N 1
ATOM 1484 C CA . LEU A 1 187 ? -5.191 8.740 0.449 1.00 81.44 187 LEU A CA 1
ATOM 1485 C C . LEU A 1 187 ? -6.061 9.996 0.364 1.00 81.44 187 LEU A C 1
ATOM 1487 O O . LEU A 1 187 ? -6.567 10.482 1.379 1.00 81.44 187 LEU A O 1
ATOM 1491 N N . ASP A 1 188 ? -6.281 10.471 -0.858 1.00 80.75 188 ASP A N 1
ATOM 1492 C CA . ASP A 1 188 ? -7.414 11.311 -1.184 1.00 80.75 188 ASP A CA 1
ATOM 1493 C C . ASP A 1 188 ? -8.635 10.432 -1.427 1.00 80.75 188 ASP A C 1
ATOM 1495 O O . ASP A 1 188 ? -8.720 9.644 -2.371 1.00 80.75 188 ASP A O 1
ATOM 1499 N N . THR A 1 189 ? -9.578 10.551 -0.510 1.00 72.81 189 THR A N 1
ATOM 1500 C CA . THR A 1 189 ? -10.791 9.730 -0.492 1.00 72.81 189 THR A CA 1
ATOM 1501 C C . THR A 1 189 ? -11.916 10.323 -1.336 1.00 72.81 189 THR A C 1
ATOM 1503 O O . THR A 1 189 ? -12.981 9.720 -1.413 1.00 72.81 189 THR A O 1
ATOM 1506 N N . ALA A 1 190 ? -11.709 11.482 -1.967 1.00 75.31 190 ALA A N 1
ATOM 1507 C CA . ALA A 1 190 ? -12.715 12.116 -2.806 1.00 75.31 190 ALA A CA 1
ATOM 1508 C C . ALA A 1 190 ? -13.317 11.127 -3.821 1.00 75.31 190 ALA A C 1
ATOM 1510 O O . ALA A 1 190 ? -12.598 10.418 -4.527 1.00 75.31 190 ALA A O 1
ATOM 1511 N N . ASN A 1 191 ? -14.649 11.101 -3.910 1.00 71.50 191 ASN A N 1
ATOM 1512 C CA . ASN A 1 191 ? -15.429 10.216 -4.783 1.00 71.50 191 ASN A CA 1
ATOM 1513 C C . ASN A 1 191 ? -15.341 8.717 -4.458 1.00 71.50 191 ASN A C 1
ATOM 1515 O O . ASN A 1 191 ? -15.802 7.901 -5.267 1.00 71.50 191 ASN A O 1
ATOM 1519 N N . ALA A 1 192 ? -14.811 8.319 -3.298 1.00 75.19 192 ALA A N 1
ATOM 1520 C CA . ALA A 1 192 ? -14.786 6.914 -2.901 1.00 75.19 192 ALA A CA 1
ATOM 1521 C C . ALA A 1 192 ? -16.194 6.295 -2.908 1.00 75.19 192 ALA A C 1
ATOM 1523 O O . ALA A 1 192 ? -16.359 5.161 -3.362 1.00 75.19 192 ALA A O 1
ATOM 1524 N N . ALA A 1 193 ? -17.220 7.070 -2.535 1.00 69.00 193 ALA A N 1
ATOM 1525 C CA . ALA A 1 193 ? -18.621 6.646 -2.594 1.00 69.00 193 ALA A CA 1
ATOM 1526 C C . ALA A 1 193 ? -19.103 6.249 -3.989 1.00 69.00 193 ALA A C 1
ATOM 1528 O O . ALA A 1 193 ? -19.767 5.224 -4.151 1.00 69.00 193 ALA A O 1
ATOM 1529 N N . CYS A 1 194 ? -18.723 7.011 -5.010 1.00 71.81 194 CYS A N 1
ATOM 1530 C CA . CYS A 1 194 ? -19.115 6.732 -6.387 1.00 71.81 194 CYS A CA 1
ATOM 1531 C C . CYS A 1 194 ? -18.417 5.487 -6.954 1.00 71.81 194 CYS A C 1
ATOM 1533 O O . CYS A 1 194 ? -18.962 4.823 -7.832 1.00 71.81 194 CYS A O 1
ATOM 1535 N N . ARG A 1 195 ? -17.198 5.183 -6.490 1.00 70.94 195 ARG A N 1
ATOM 1536 C CA . ARG A 1 195 ? -16.362 4.109 -7.049 1.00 70.94 195 ARG A CA 1
ATOM 1537 C C . ARG A 1 195 ? -16.608 2.768 -6.382 1.00 70.94 195 ARG A C 1
ATOM 1539 O O . ARG A 1 195 ? -16.726 1.751 -7.058 1.00 70.94 195 ARG A O 1
ATOM 1546 N N . LEU A 1 196 ? -16.702 2.775 -5.060 1.00 70.75 196 LEU A N 1
ATOM 1547 C CA . LEU A 1 196 ? -16.771 1.551 -4.274 1.00 70.75 196 LEU A CA 1
ATOM 1548 C C . LEU A 1 196 ? -18.179 0.949 -4.222 1.00 70.75 196 LEU A C 1
ATOM 1550 O O . LEU A 1 196 ? -18.309 -0.222 -3.895 1.00 70.75 196 LEU A O 1
ATOM 1554 N N . GLY A 1 197 ? -19.228 1.698 -4.580 1.00 57.09 197 GLY A N 1
ATOM 1555 C CA . GLY A 1 197 ? -20.614 1.213 -4.550 1.00 57.09 197 GLY A CA 1
ATOM 1556 C C . GLY A 1 197 ? -21.028 0.274 -5.695 1.00 57.09 197 GLY A C 1
ATOM 1557 O O . GLY A 1 197 ? -22.164 -0.187 -5.698 1.00 57.09 197 GLY A O 1
ATOM 1558 N N . ALA A 1 198 ? -20.161 0.001 -6.681 1.00 55.66 198 ALA A N 1
ATOM 1559 C CA . ALA A 1 198 ? -20.557 -0.641 -7.946 1.00 55.66 198 ALA A CA 1
ATOM 1560 C C . ALA A 1 198 ? -20.049 -2.087 -8.168 1.00 55.66 198 ALA A C 1
ATOM 1562 O O . ALA A 1 198 ? -20.398 -2.692 -9.181 1.00 55.66 198 ALA A O 1
ATOM 1563 N N . SER A 1 199 ? -19.234 -2.660 -7.273 1.00 55.44 199 SER A N 1
ATOM 1564 C CA . SER A 1 199 ? -18.509 -3.921 -7.535 1.00 55.44 199 SER A CA 1
ATOM 1565 C C . SER A 1 199 ? -19.062 -5.160 -6.801 1.00 55.44 199 SER A C 1
ATOM 1567 O O . SER A 1 199 ? -18.903 -5.267 -5.592 1.00 55.44 199 SER A O 1
ATOM 1569 N N . PRO A 1 200 ? -19.598 -6.184 -7.488 1.00 51.84 200 PRO A N 1
ATOM 1570 C CA . PRO A 1 200 ? -20.196 -7.367 -6.848 1.00 51.84 200 PRO A CA 1
ATOM 1571 C C . PRO A 1 200 ? -19.201 -8.304 -6.124 1.00 51.84 200 PRO A C 1
ATOM 1573 O O . PRO A 1 200 ? -19.611 -9.332 -5.582 1.00 51.84 200 PRO A O 1
ATOM 1576 N N . ALA A 1 201 ? -17.897 -8.011 -6.129 1.00 62.09 201 ALA A N 1
ATOM 1577 C CA . ALA A 1 201 ? -16.867 -8.903 -5.603 1.00 62.09 201 ALA A CA 1
ATOM 1578 C C . ALA A 1 201 ? -16.683 -8.775 -4.076 1.00 62.09 201 ALA A C 1
ATOM 1580 O O . ALA A 1 201 ? -16.420 -7.696 -3.543 1.00 62.09 201 ALA A O 1
ATOM 1581 N N . MET A 1 202 ? -16.747 -9.902 -3.360 1.00 63.25 202 MET A N 1
ATOM 1582 C CA . MET A 1 202 ? -16.550 -9.952 -1.906 1.00 63.25 202 MET A CA 1
ATOM 1583 C C . MET A 1 202 ? -15.080 -9.709 -1.534 1.00 63.25 202 MET A C 1
ATOM 1585 O O . MET A 1 202 ? -14.205 -10.504 -1.884 1.00 63.25 202 MET A O 1
ATOM 1589 N N . SER A 1 203 ? -14.807 -8.662 -0.755 1.00 71.06 203 SER A N 1
ATOM 1590 C CA . SER A 1 203 ? -13.477 -8.457 -0.169 1.00 71.06 203 SER A CA 1
ATOM 1591 C C . SER A 1 203 ? -13.208 -9.442 0.977 1.00 71.06 203 SER A C 1
ATOM 1593 O O . SER A 1 203 ? -14.120 -9.838 1.705 1.00 71.06 203 SER A O 1
ATOM 1595 N N . ARG A 1 204 ? -11.938 -9.838 1.139 1.00 79.81 204 ARG A N 1
ATOM 1596 C CA . ARG A 1 204 ? -11.450 -10.745 2.199 1.00 79.81 204 ARG A CA 1
ATOM 1597 C C . ARG A 1 204 ? -10.427 -10.086 3.128 1.00 79.81 204 ARG A C 1
ATOM 1599 O O . ARG A 1 204 ? -9.678 -10.779 3.826 1.00 79.81 204 ARG A O 1
ATOM 1606 N N . LEU A 1 205 ? -10.395 -8.754 3.131 1.00 80.38 205 LEU A N 1
ATOM 1607 C CA . LEU A 1 205 ? -9.492 -7.977 3.968 1.00 80.38 205 LEU A CA 1
ATOM 1608 C C . LEU A 1 205 ? -9.729 -8.271 5.458 1.00 80.38 205 LEU A C 1
ATOM 1610 O O . LEU A 1 205 ? -10.860 -8.371 5.938 1.00 80.38 205 LEU A O 1
ATOM 1614 N N . LYS A 1 206 ? -8.621 -8.416 6.184 1.00 79.31 206 LYS A N 1
ATOM 1615 C CA . LYS A 1 206 ? -8.551 -8.582 7.642 1.00 79.31 206 LYS A CA 1
ATOM 1616 C C . LYS A 1 206 ? -7.986 -7.351 8.339 1.00 79.31 206 LYS A C 1
ATOM 1618 O O . LYS A 1 206 ? -8.346 -7.074 9.484 1.00 79.31 206 LYS A O 1
ATOM 1623 N N . HIS A 1 207 ? -7.102 -6.636 7.648 1.00 75.38 207 HIS A N 1
ATOM 1624 C CA . HIS A 1 207 ? -6.430 -5.440 8.129 1.00 75.38 207 HIS A CA 1
ATOM 1625 C C . HIS A 1 207 ? -6.556 -4.346 7.071 1.00 75.38 207 HIS A C 1
ATOM 1627 O O . HIS A 1 207 ? -6.089 -4.518 5.944 1.00 75.38 207 HIS A O 1
ATOM 1633 N N . LEU A 1 208 ? -7.183 -3.234 7.447 1.00 81.62 208 LEU A N 1
ATOM 1634 C CA . LEU A 1 208 ? -7.285 -2.041 6.616 1.00 81.62 208 LEU A CA 1
ATOM 1635 C C . LEU A 1 208 ? -6.715 -0.855 7.393 1.00 81.62 208 LEU A C 1
ATOM 1637 O O . LEU A 1 208 ? -7.173 -0.552 8.497 1.00 81.62 208 LEU A O 1
ATOM 1641 N N . SER A 1 209 ? -5.710 -0.207 6.814 1.00 77.44 209 SER A N 1
ATOM 1642 C CA . SER A 1 209 ? -5.130 1.029 7.335 1.00 77.44 209 SER A CA 1
ATOM 1643 C C . SER A 1 209 ? -5.287 2.119 6.289 1.00 77.44 209 SER A C 1
ATOM 1645 O O . SER A 1 209 ? -4.842 1.967 5.152 1.00 77.44 209 SER A O 1
ATOM 1647 N N . ILE A 1 210 ? -5.960 3.202 6.660 1.00 79.38 210 ILE A N 1
ATOM 1648 C CA . ILE A 1 210 ? -6.140 4.356 5.787 1.00 79.38 210 ILE A CA 1
ATOM 1649 C C . ILE A 1 210 ? -5.587 5.567 6.513 1.00 79.38 210 ILE A C 1
ATOM 1651 O O . ILE A 1 210 ? -6.080 5.961 7.572 1.00 79.38 210 ILE A O 1
ATOM 1655 N N . ILE A 1 211 ? -4.575 6.162 5.900 1.00 75.06 211 ILE A N 1
ATOM 1656 C CA . ILE A 1 211 ? -3.988 7.414 6.338 1.00 75.06 211 ILE A CA 1
ATOM 1657 C C . ILE A 1 211 ? -4.352 8.473 5.304 1.00 75.06 211 ILE A C 1
ATOM 1659 O O . ILE A 1 211 ? -3.962 8.373 4.138 1.00 75.06 211 ILE A O 1
ATOM 1663 N N . GLY A 1 212 ? -5.149 9.454 5.726 1.00 70.00 212 GLY A N 1
ATOM 1664 C CA . GLY A 1 212 ? -5.594 10.542 4.855 1.00 70.00 212 GLY A CA 1
ATOM 1665 C C . GLY A 1 212 ? -4.444 11.469 4.461 1.00 70.00 212 GLY A C 1
ATOM 1666 O O . GLY A 1 212 ? -3.572 11.753 5.277 1.00 70.00 212 GLY A O 1
ATOM 1667 N N . GLY A 1 213 ? -4.450 11.945 3.214 1.00 68.00 213 GLY A N 1
ATOM 1668 C CA . GLY A 1 213 ? -3.503 12.966 2.755 1.00 68.00 213 GLY A CA 1
ATOM 1669 C C . GLY A 1 213 ? -3.754 14.337 3.387 1.00 68.00 213 GLY A C 1
ATOM 1670 O O . GLY A 1 213 ? -4.886 14.656 3.755 1.00 68.00 213 GLY A O 1
ATOM 1671 N N . PHE A 1 214 ? -2.700 15.155 3.464 1.00 61.75 214 PHE A N 1
ATOM 1672 C CA . PHE A 1 214 ? -2.715 16.496 4.071 1.00 61.75 214 PHE A CA 1
ATOM 1673 C C . PHE A 1 214 ? -3.781 17.419 3.464 1.00 61.75 214 PHE A C 1
ATOM 1675 O O . PHE A 1 214 ? -4.472 18.126 4.195 1.00 61.75 214 PHE A O 1
ATOM 1682 N N . ASP A 1 215 ? -3.955 17.344 2.143 1.00 62.00 215 ASP A N 1
ATOM 1683 C CA . ASP A 1 215 ? -4.903 18.158 1.378 1.00 62.00 215 ASP A CA 1
ATOM 1684 C C . ASP A 1 215 ? -6.149 17.369 0.942 1.00 62.00 215 ASP A C 1
ATOM 1686 O O . ASP A 1 215 ? -6.871 17.789 0.035 1.00 62.00 215 ASP A O 1
ATOM 1690 N N . SER A 1 216 ? -6.415 16.197 1.540 1.00 64.06 216 SER A N 1
ATOM 1691 C CA . SER A 1 216 ? -7.574 15.403 1.125 1.00 64.06 216 SER A CA 1
ATOM 1692 C C . SER A 1 216 ? -8.871 16.156 1.417 1.00 64.06 216 SER A C 1
ATOM 1694 O O . SER A 1 216 ? -9.176 16.508 2.558 1.00 64.06 216 SER A O 1
ATOM 1696 N N . SER A 1 217 ? -9.693 16.306 0.379 1.00 61.19 217 SER A N 1
ATOM 1697 C CA . SER A 1 217 ? -11.040 16.890 0.446 1.00 61.19 217 SER A CA 1
ATOM 1698 C C . SER A 1 217 ? -12.084 15.920 1.016 1.00 61.19 217 SER A C 1
ATOM 1700 O O . SER A 1 217 ? -13.271 15.999 0.704 1.00 61.19 217 SER A O 1
ATOM 1702 N N . CYS A 1 218 ? -11.632 14.982 1.850 1.00 61.31 218 CYS A N 1
ATOM 1703 C CA . CYS A 1 218 ? -12.418 13.861 2.319 1.00 61.31 218 CYS A CA 1
ATOM 1704 C C . CYS A 1 218 ? -13.764 14.288 2.914 1.00 61.31 218 CYS A C 1
ATOM 1706 O O . CYS A 1 218 ? -13.818 14.897 3.990 1.00 61.31 218 CYS A O 1
ATOM 1708 N N . THR A 1 219 ? -14.851 13.865 2.269 1.00 62.91 219 THR A N 1
ATOM 1709 C CA . THR A 1 219 ? -16.189 13.997 2.836 1.00 62.91 219 THR A CA 1
ATOM 1710 C C . THR A 1 219 ? -16.514 12.819 3.750 1.00 62.91 219 THR A C 1
ATOM 1712 O O . THR A 1 219 ? -15.961 11.723 3.638 1.00 62.91 219 THR A O 1
ATOM 1715 N N . TYR A 1 220 ? -17.466 13.020 4.659 1.00 60.81 220 TYR A N 1
ATOM 1716 C CA . TYR A 1 220 ? -17.997 11.912 5.444 1.00 60.81 220 TYR A CA 1
ATOM 1717 C C . TYR A 1 220 ? -18.597 10.811 4.572 1.00 60.81 220 TYR A C 1
ATOM 1719 O O . TYR A 1 220 ? -18.352 9.649 4.856 1.00 60.81 220 TYR A O 1
ATOM 1727 N N . SER A 1 221 ? -19.311 11.152 3.499 1.00 63.16 221 SER A N 1
ATOM 1728 C CA . SER A 1 221 ? -19.879 10.161 2.581 1.00 63.16 221 SER A CA 1
ATOM 1729 C C . SER A 1 221 ? -18.804 9.286 1.932 1.00 63.16 221 SER A C 1
ATOM 1731 O O . SER A 1 221 ? -19.038 8.102 1.714 1.00 63.16 221 SER A O 1
ATOM 1733 N N . ASP A 1 222 ? -17.616 9.836 1.674 1.00 65.81 222 ASP A N 1
ATOM 1734 C CA . ASP A 1 222 ? -16.485 9.093 1.116 1.00 65.81 222 ASP A CA 1
ATOM 1735 C C . ASP A 1 222 ? -15.855 8.132 2.129 1.00 65.81 222 ASP A C 1
ATOM 1737 O O . ASP A 1 222 ? -15.596 6.971 1.812 1.00 65.81 222 ASP A O 1
ATOM 1741 N N . LEU A 1 223 ? -15.653 8.580 3.373 1.00 64.50 223 LEU A N 1
ATOM 1742 C CA . LEU A 1 223 ? -15.240 7.695 4.467 1.00 64.50 223 LEU A CA 1
ATOM 1743 C C . LEU A 1 223 ? -16.282 6.636 4.775 1.00 64.50 223 LEU A C 1
ATOM 1745 O O . LEU A 1 223 ? -15.933 5.483 5.018 1.00 64.50 223 LEU A O 1
ATOM 1749 N N . GLN A 1 224 ? -17.546 7.056 4.818 1.00 65.00 224 GLN A N 1
ATOM 1750 C CA . GLN A 1 224 ? -18.666 6.173 5.022 1.00 65.00 224 GLN A CA 1
ATOM 1751 C C . GLN A 1 224 ? -18.598 5.133 3.928 1.00 65.00 224 GLN A C 1
ATOM 1753 O O . GLN A 1 224 ? -18.446 3.997 4.293 1.00 65.00 224 GLN A O 1
ATOM 1758 N N . ALA A 1 225 ? -18.502 5.471 2.646 1.00 68.31 225 ALA A N 1
ATOM 1759 C CA . ALA A 1 225 ? -18.347 4.480 1.585 1.00 68.31 225 ALA A CA 1
ATOM 1760 C C . ALA A 1 225 ? -17.080 3.614 1.653 1.00 68.31 225 ALA A C 1
ATOM 1762 O O . ALA A 1 225 ? -17.111 2.471 1.212 1.00 68.31 225 ALA A O 1
ATOM 1763 N N . LEU A 1 226 ? -15.973 4.101 2.212 1.00 68.94 226 LEU A N 1
ATOM 1764 C CA . LEU A 1 226 ? -14.796 3.266 2.480 1.00 68.94 226 LEU A CA 1
ATOM 1765 C C . LEU A 1 226 ? -15.047 2.245 3.599 1.00 68.94 226 LEU A C 1
ATOM 1767 O O . LEU A 1 226 ? -14.469 1.161 3.581 1.00 68.94 226 LEU A O 1
ATOM 1771 N N . LEU A 1 227 ? -15.914 2.567 4.563 1.00 61.41 227 LEU A N 1
ATOM 1772 C CA . LEU A 1 227 ? -16.280 1.681 5.675 1.00 61.41 227 LEU A CA 1
ATOM 1773 C C . LEU A 1 227 ? -17.595 0.908 5.456 1.00 61.41 227 LEU A C 1
ATOM 1775 O O . LEU A 1 227 ? -17.759 -0.176 6.002 1.00 61.41 227 LEU A O 1
ATOM 1779 N N . THR A 1 228 ? -18.509 1.447 4.654 1.00 54.12 228 THR A N 1
ATOM 1780 C CA . THR A 1 228 ? -19.808 0.937 4.180 1.00 54.12 228 THR A CA 1
ATOM 1781 C C . THR A 1 228 ? -19.696 0.395 2.757 1.00 54.12 228 THR A C 1
ATOM 1783 O O . THR A 1 228 ? -20.691 -0.030 2.178 1.00 54.12 228 THR A O 1
ATOM 1786 N N . LEU A 1 229 ? -18.470 0.299 2.232 1.00 55.31 229 LEU A N 1
ATOM 1787 C CA . LEU A 1 229 ? -18.021 -0.692 1.251 1.00 55.31 229 LEU A CA 1
ATOM 1788 C C . LEU A 1 229 ? -18.730 -2.049 1.423 1.00 55.31 229 LEU A C 1
ATOM 1790 O O . LEU A 1 229 ? -18.965 -2.702 0.425 1.00 55.31 229 LEU A O 1
ATOM 1794 N N . PRO A 1 230 ? -19.109 -2.491 2.638 1.00 44.31 230 PRO A N 1
ATOM 1795 C CA . PRO A 1 230 ? -19.888 -3.709 2.853 1.00 44.31 230 PRO A CA 1
ATOM 1796 C C . PRO A 1 230 ? -21.428 -3.559 2.785 1.00 44.31 230 PRO A C 1
ATOM 1798 O O . PRO A 1 230 ? -22.113 -4.570 2.692 1.00 44.31 230 PRO A O 1
ATOM 1801 N N . GLU A 1 231 ? -21.985 -2.346 2.870 1.00 34.66 231 GLU A N 1
ATOM 1802 C CA . GLU A 1 231 ? -23.430 -2.050 2.994 1.00 34.66 231 GLU A CA 1
ATOM 1803 C C . GLU A 1 231 ? -24.092 -1.740 1.638 1.00 34.66 231 GLU A C 1
ATOM 1805 O O . GLU A 1 231 ? -25.269 -2.034 1.439 1.00 34.66 231 GLU A O 1
ATOM 1810 N N . ALA A 1 232 ? -23.331 -1.209 0.669 1.00 35.72 232 ALA A N 1
ATOM 1811 C CA . ALA A 1 232 ? -23.783 -1.041 -0.721 1.00 35.72 232 ALA A CA 1
ATOM 1812 C C . ALA A 1 232 ? -23.909 -2.380 -1.479 1.00 35.72 232 ALA A C 1
ATOM 1814 O O . ALA A 1 232 ? -24.472 -2.433 -2.574 1.00 35.72 232 ALA A O 1
ATOM 1815 N N . PHE A 1 233 ? -23.430 -3.472 -0.875 1.00 34.12 233 PHE A N 1
ATOM 1816 C CA . PHE A 1 233 ? -23.591 -4.828 -1.373 1.00 34.12 233 PHE A CA 1
ATOM 1817 C C . PHE A 1 233 ? -24.595 -5.574 -0.515 1.00 34.12 233 PHE A C 1
ATOM 1819 O O . PHE A 1 233 ? -24.469 -5.680 0.699 1.00 34.12 233 PHE A O 1
ATOM 1826 N N . SER A 1 234 ? -25.557 -6.205 -1.167 1.00 33.66 234 SER A N 1
ATOM 1827 C CA . SER A 1 234 ? -26.502 -7.154 -0.581 1.00 33.66 234 SER A CA 1
ATOM 1828 C C . SER A 1 234 ? -25.840 -8.431 -0.009 1.00 33.66 234 SER A C 1
ATOM 1830 O O . SER A 1 234 ? -26.524 -9.420 0.250 1.00 33.66 234 SER A O 1
ATOM 1832 N N . SER A 1 235 ? -24.521 -8.427 0.232 1.00 31.84 235 SER A N 1
ATOM 1833 C CA . SER A 1 235 ? -23.738 -9.526 0.798 1.00 31.84 235 SER A CA 1
ATOM 1834 C C . SER A 1 235 ? -22.907 -9.071 2.010 1.00 31.84 235 SER A C 1
ATOM 1836 O O . SER A 1 235 ? -21.861 -8.441 1.881 1.00 31.84 235 SER A O 1
ATOM 1838 N N . PHE A 1 236 ? -23.367 -9.492 3.188 1.00 29.02 236 PHE A N 1
ATOM 1839 C CA . PHE A 1 236 ? -22.898 -9.265 4.567 1.00 29.02 236 PHE A CA 1
ATOM 1840 C C . PHE A 1 236 ? -21.410 -9.557 4.919 1.00 29.02 236 PHE A C 1
ATOM 1842 O O . PHE A 1 236 ? -21.067 -9.644 6.096 1.00 29.02 236 PHE A O 1
ATOM 1849 N N . SER A 1 237 ? -20.494 -9.783 3.975 1.00 34.81 237 SER A N 1
ATOM 1850 C CA . SER A 1 237 ? -19.254 -10.528 4.275 1.00 34.81 237 SER A CA 1
ATOM 1851 C C . SER A 1 237 ? -18.016 -9.731 4.683 1.00 34.81 237 SER A C 1
ATOM 1853 O O . SER A 1 237 ? -17.147 -10.309 5.330 1.00 34.81 237 SER A O 1
ATOM 1855 N N . LEU A 1 238 ? -17.899 -8.446 4.342 1.00 37.28 238 LEU A N 1
ATOM 1856 C CA . LEU A 1 238 ? -16.745 -7.632 4.770 1.00 37.28 238 LEU A CA 1
ATOM 1857 C C . LEU A 1 238 ? -16.765 -7.367 6.288 1.00 37.28 238 LEU A C 1
ATOM 1859 O O . LEU A 1 238 ? -15.721 -7.337 6.939 1.00 37.28 238 LEU A O 1
ATOM 1863 N N . TYR A 1 239 ? -17.966 -7.244 6.857 1.00 44.00 239 TYR A N 1
ATOM 1864 C CA . TYR A 1 239 ? -18.204 -7.074 8.291 1.00 44.00 239 TYR A CA 1
ATOM 1865 C C . TYR A 1 239 ? -17.657 -8.226 9.147 1.00 44.00 239 TYR A C 1
ATOM 1867 O O . TYR A 1 239 ? -17.252 -8.024 10.294 1.00 44.00 239 TYR A O 1
ATOM 1875 N N . ASN A 1 240 ? -17.607 -9.430 8.570 1.00 52.88 240 ASN A N 1
ATOM 1876 C CA . ASN A 1 240 ? -17.283 -10.656 9.292 1.00 52.88 240 ASN A CA 1
ATOM 1877 C C . ASN A 1 240 ? -15.786 -10.993 9.304 1.00 52.88 240 ASN A C 1
ATOM 1879 O O . ASN A 1 240 ? -15.394 -11.888 10.053 1.00 52.88 240 ASN A O 1
ATOM 1883 N N . SER A 1 241 ? -14.936 -10.335 8.505 1.00 63.44 241 SER A N 1
ATOM 1884 C CA . SER A 1 241 ? -13.498 -10.660 8.448 1.00 63.44 241 SER A CA 1
ATOM 1885 C C . SER A 1 241 ? -12.569 -9.569 8.960 1.00 63.44 241 SER A C 1
ATOM 1887 O O . SER A 1 241 ? -11.427 -9.888 9.289 1.00 63.44 241 SER A O 1
ATOM 1889 N N . LEU A 1 242 ? -13.011 -8.309 9.017 1.00 76.69 242 LEU A N 1
ATOM 1890 C CA . LEU A 1 242 ? -12.154 -7.207 9.444 1.00 76.69 242 LEU A CA 1
ATOM 1891 C C . LEU A 1 242 ? -11.886 -7.293 10.953 1.00 76.69 242 LEU A C 1
ATOM 1893 O O . LEU A 1 242 ? -12.795 -7.131 11.761 1.00 76.69 242 LEU A O 1
ATOM 1897 N N . GLU A 1 243 ? -10.631 -7.542 11.328 1.00 81.19 243 GLU A N 1
ATOM 1898 C CA . GLU A 1 243 ? -10.220 -7.698 12.731 1.00 81.19 243 GLU A CA 1
ATOM 1899 C C . GLU A 1 243 ? -9.557 -6.426 13.281 1.00 81.19 243 GLU A C 1
ATOM 1901 O O . GLU A 1 243 ? -9.603 -6.179 14.489 1.00 81.19 243 GLU A O 1
ATOM 1906 N N . CYS A 1 244 ? -8.953 -5.613 12.406 1.00 78.56 244 CYS A N 1
ATOM 1907 C CA . CYS A 1 244 ? -8.254 -4.381 12.766 1.00 78.56 244 CYS A CA 1
ATOM 1908 C C . CYS A 1 244 ? -8.577 -3.251 11.784 1.00 78.56 244 CYS A C 1
ATOM 1910 O O . CYS A 1 244 ? -8.376 -3.411 10.578 1.00 78.56 244 CYS A O 1
ATOM 1912 N N . LEU A 1 245 ? -8.985 -2.106 12.325 1.00 81.75 245 LEU A N 1
ATOM 1913 C CA . LEU A 1 245 ? -9.237 -0.871 11.589 1.00 81.75 245 LEU A CA 1
ATOM 1914 C C . LEU A 1 245 ? -8.397 0.254 12.194 1.00 81.75 245 LEU A C 1
ATOM 1916 O O . LEU A 1 245 ? -8.490 0.505 13.395 1.00 81.75 245 LEU A O 1
ATOM 1920 N N . ASP A 1 246 ? -7.578 0.899 11.368 1.00 77.69 246 ASP A N 1
ATOM 1921 C CA . ASP A 1 246 ? -6.740 2.033 11.764 1.00 77.69 246 ASP A CA 1
ATOM 1922 C C . ASP A 1 246 ? -6.995 3.216 10.822 1.00 77.69 246 ASP A C 1
ATOM 1924 O O . ASP A 1 246 ? -6.716 3.134 9.621 1.00 77.69 246 ASP A O 1
ATOM 1928 N N . ILE A 1 247 ? -7.586 4.279 11.367 1.00 74.06 247 ILE A N 1
ATOM 1929 C CA . ILE A 1 247 ? -7.951 5.499 10.651 1.00 74.06 247 ILE A CA 1
ATOM 1930 C C . ILE A 1 247 ? -7.273 6.677 11.335 1.00 74.06 247 ILE A C 1
ATOM 1932 O O . ILE A 1 247 ? -7.640 7.078 12.444 1.00 74.06 247 ILE A O 1
ATOM 1936 N N . TYR A 1 248 ? -6.333 7.279 10.619 1.00 72.25 248 TYR A N 1
ATOM 1937 C CA . TYR A 1 248 ? -5.613 8.462 11.064 1.00 72.25 248 TYR A CA 1
ATOM 1938 C C . TYR A 1 248 ? -5.730 9.584 10.025 1.00 72.25 248 TYR A C 1
ATOM 1940 O O . TYR A 1 248 ? -5.739 9.328 8.817 1.00 72.25 248 TYR A O 1
ATOM 1948 N N . ARG A 1 249 ? -5.823 10.839 10.484 1.00 63.31 249 ARG A N 1
ATOM 1949 C CA . ARG A 1 249 ? -5.787 12.035 9.625 1.00 63.31 249 ARG A CA 1
ATOM 1950 C C . ARG A 1 249 ? -4.882 13.095 10.233 1.00 63.31 249 ARG A C 1
ATOM 1952 O O . ARG A 1 249 ? -5.037 13.397 11.413 1.00 63.31 249 ARG A O 1
ATOM 1959 N N . ASP A 1 250 ? -4.013 13.739 9.462 1.00 60.41 250 ASP A N 1
ATOM 1960 C CA . ASP A 1 250 ? -3.355 14.941 9.983 1.00 60.41 250 ASP A CA 1
ATOM 1961 C C . ASP A 1 250 ? -4.367 16.097 10.045 1.00 60.41 250 ASP A C 1
ATOM 1963 O O . ASP A 1 250 ? -5.006 16.467 9.058 1.00 60.41 250 ASP A O 1
ATOM 1967 N N . ALA A 1 251 ? -4.542 16.646 11.241 1.00 51.38 251 ALA A N 1
ATOM 1968 C CA . ALA A 1 251 ? -5.566 17.631 11.555 1.00 51.38 251 ALA A CA 1
ATOM 1969 C C . ALA A 1 251 ? -5.039 19.061 11.718 1.00 51.38 251 ALA A C 1
ATOM 1971 O O . ALA A 1 251 ? -5.808 19.985 12.001 1.00 51.38 251 ALA A O 1
ATOM 1972 N N . GLU A 1 252 ? -3.728 19.280 11.593 1.00 53.81 252 GLU A N 1
ATOM 1973 C CA . GLU A 1 252 ? -3.177 20.621 11.810 1.00 53.81 252 GLU A CA 1
ATOM 1974 C C . GLU A 1 252 ? -3.611 21.626 10.725 1.00 53.81 252 GLU A C 1
ATOM 1976 O O . GLU A 1 252 ? -3.755 22.809 11.040 1.00 53.81 252 GLU A O 1
ATOM 1981 N N . HIS A 1 253 ? -3.925 21.171 9.503 1.00 50.25 253 HIS A N 1
ATOM 1982 C CA . HIS A 1 253 ? -4.193 22.050 8.352 1.00 50.25 253 HIS A CA 1
ATOM 1983 C C . HIS A 1 253 ? -5.611 21.956 7.761 1.00 50.25 253 HIS A C 1
ATOM 1985 O O . HIS A 1 253 ? -6.099 22.926 7.186 1.00 50.25 253 HIS A O 1
ATOM 1991 N N . THR A 1 254 ? -6.341 20.862 7.985 1.00 50.22 254 THR A N 1
ATOM 1992 C CA . THR A 1 254 ? -7.710 20.634 7.469 1.00 50.22 254 THR A CA 1
ATOM 1993 C C . THR A 1 254 ? -8.816 21.387 8.232 1.00 50.22 254 THR A C 1
ATOM 1995 O O . THR A 1 254 ? -10.004 21.231 7.949 1.00 50.22 254 THR A O 1
ATOM 1998 N N . ARG A 1 255 ? -8.438 22.262 9.174 1.00 53.66 255 ARG A N 1
ATOM 1999 C CA . ARG A 1 255 ? -9.319 22.944 10.144 1.00 53.66 255 ARG A CA 1
ATOM 2000 C C . ARG A 1 255 ? -10.439 23.797 9.537 1.00 53.66 255 ARG A C 1
ATOM 2002 O O . ARG A 1 255 ? -11.441 24.024 10.205 1.00 53.66 255 ARG A O 1
ATOM 2009 N N . LEU A 1 256 ? -10.271 24.291 8.310 1.00 51.00 256 LEU A N 1
ATOM 2010 C CA . LEU A 1 256 ? -11.154 25.312 7.727 1.00 51.00 256 LEU A CA 1
ATOM 2011 C C . LEU A 1 256 ? -12.199 24.770 6.742 1.00 51.00 256 LEU A C 1
ATOM 2013 O O . LEU A 1 256 ? -13.135 25.492 6.411 1.00 51.00 256 LEU A O 1
ATOM 2017 N N . PHE A 1 257 ? -12.067 23.523 6.281 1.00 50.88 257 PHE A N 1
ATOM 2018 C CA . PHE A 1 257 ? -12.858 23.015 5.149 1.00 50.88 257 PHE A CA 1
ATOM 2019 C C . PHE A 1 257 ? -13.774 21.834 5.483 1.00 50.88 257 PHE A C 1
ATOM 2021 O O . PHE A 1 257 ? -14.463 21.323 4.602 1.00 50.88 257 PHE A O 1
ATOM 2028 N N . MET A 1 258 ? -13.817 21.387 6.740 1.00 53.12 258 MET A N 1
ATOM 2029 C CA . MET A 1 258 ? -14.613 20.213 7.088 1.00 53.12 258 MET A CA 1
ATOM 2030 C C . MET A 1 258 ? -16.098 20.546 7.270 1.00 53.12 258 MET A C 1
ATOM 2032 O O . MET A 1 258 ? -16.493 21.330 8.131 1.00 53.12 258 MET A O 1
ATOM 2036 N N . SER A 1 259 ? -16.928 19.887 6.458 1.00 52.41 259 SER A N 1
ATOM 2037 C CA . SER A 1 259 ? -18.361 19.731 6.717 1.00 52.41 259 SER A CA 1
ATOM 2038 C C . SER A 1 259 ? -18.577 18.771 7.900 1.00 52.41 259 SER A C 1
ATOM 2040 O O . SER A 1 259 ? -17.723 17.935 8.186 1.00 52.41 259 SER A O 1
ATOM 2042 N N . GLN A 1 260 ? -19.699 18.920 8.618 1.00 54.47 260 GLN A N 1
ATOM 2043 C CA . GLN A 1 260 ? -20.044 18.278 9.906 1.00 54.47 260 GLN A CA 1
ATOM 2044 C C . GLN A 1 260 ? -20.269 16.751 9.821 1.00 54.47 260 GLN A C 1
ATOM 2046 O O . GLN A 1 260 ? -21.342 16.233 10.132 1.00 54.47 260 GLN A O 1
ATOM 2051 N N . GLY A 1 261 ? -19.262 16.024 9.360 1.00 55.31 261 GLY A N 1
ATOM 2052 C CA . GLY A 1 261 ? -19.274 14.585 9.172 1.00 55.31 261 GLY A CA 1
ATOM 2053 C C . GLY A 1 261 ? -18.880 13.807 10.423 1.00 55.31 261 GLY A C 1
ATOM 2054 O O . GLY A 1 261 ? -17.894 14.151 11.066 1.00 55.31 261 GLY A O 1
ATOM 2055 N N . HIS A 1 262 ? -19.606 12.741 10.753 1.00 62.00 262 HIS A N 1
ATOM 2056 C CA . HIS A 1 262 ? -19.312 11.872 11.896 1.00 62.00 262 HIS A CA 1
ATOM 2057 C C . HIS A 1 262 ? -19.515 10.414 11.509 1.00 62.00 262 HIS A C 1
ATOM 2059 O O . HIS A 1 262 ? -20.491 10.121 10.827 1.00 62.00 262 HIS A O 1
ATOM 2065 N N . PHE A 1 263 ? -18.647 9.494 11.944 1.00 65.00 263 PHE A N 1
ATOM 2066 C CA . PHE A 1 263 ? -18.789 8.086 11.567 1.00 65.00 263 PHE A CA 1
ATOM 2067 C C . PHE A 1 263 ? -20.135 7.491 11.962 1.00 65.00 263 PHE A C 1
ATOM 2069 O O . PHE A 1 263 ? -20.554 7.634 13.107 1.00 65.00 263 PHE A O 1
ATOM 2076 N N . GLY A 1 264 ? -20.770 6.765 11.032 1.00 66.06 264 GLY A N 1
ATOM 2077 C CA . GLY A 1 264 ? -21.860 5.820 11.288 1.00 66.06 264 GLY A CA 1
ATOM 2078 C C . GLY A 1 264 ? -21.540 4.835 12.429 1.00 66.06 264 GLY A C 1
ATOM 2079 O O . GLY A 1 264 ? -20.375 4.680 12.798 1.00 66.06 264 GLY A O 1
ATOM 2080 N N . PRO A 1 265 ? -22.547 4.185 13.036 1.00 74.25 265 PRO A N 1
ATOM 2081 C CA . PRO A 1 265 ? -22.294 3.174 14.056 1.00 74.25 265 PRO A CA 1
ATOM 2082 C C . PRO A 1 265 ? -21.452 2.030 13.475 1.00 74.25 265 PRO A C 1
ATOM 2084 O O . PRO A 1 265 ? -21.774 1.479 12.427 1.00 74.25 265 PRO A O 1
ATOM 2087 N N . LEU A 1 266 ? -20.385 1.639 14.172 1.00 80.00 266 LEU A N 1
ATOM 2088 C CA . LEU A 1 266 ? -19.494 0.548 13.764 1.00 80.00 266 LEU A CA 1
ATOM 2089 C C . LEU A 1 266 ? -19.981 -0.821 14.275 1.00 80.00 266 LEU A C 1
ATOM 2091 O O . LEU A 1 266 ? -19.269 -1.816 14.154 1.00 80.00 266 LEU A O 1
ATOM 2095 N N . HIS A 1 267 ? -21.193 -0.907 14.834 1.00 79.44 267 HIS A N 1
ATOM 2096 C CA . HIS A 1 267 ? -21.766 -2.153 15.360 1.00 79.44 267 HIS A CA 1
ATOM 2097 C C . HIS A 1 267 ? -21.829 -3.280 14.323 1.00 79.44 267 HIS A C 1
ATOM 2099 O O . HIS A 1 267 ? -21.752 -4.450 14.693 1.00 79.44 267 HIS A O 1
ATOM 2105 N N . SER A 1 268 ? -21.928 -2.934 13.037 1.00 73.38 268 SER A N 1
ATOM 2106 C CA . SER A 1 268 ? -21.961 -3.904 11.946 1.00 73.38 268 SER A CA 1
ATOM 2107 C C . SER A 1 268 ? -20.664 -4.718 11.836 1.00 73.38 268 SER A C 1
ATOM 2109 O O . SER A 1 268 ? -20.706 -5.835 11.340 1.00 73.38 268 SER A O 1
ATOM 2111 N N . PHE A 1 269 ? -19.517 -4.234 12.333 1.00 76.69 269 PHE A N 1
ATOM 2112 C CA . PHE A 1 269 ? -18.242 -4.962 12.283 1.00 76.69 269 PHE A CA 1
ATOM 2113 C C . PHE A 1 269 ? -18.110 -5.988 13.419 1.00 76.69 269 PHE A C 1
ATOM 2115 O O . PHE A 1 269 ? -17.363 -5.795 14.381 1.00 76.69 269 PHE A O 1
ATOM 2122 N N . SER A 1 270 ? -18.817 -7.112 13.305 1.00 82.06 270 SER A N 1
ATOM 2123 C CA . SER A 1 270 ? -18.878 -8.137 14.356 1.00 82.06 270 SER A CA 1
ATOM 2124 C C . SER A 1 270 ? -17.528 -8.782 14.690 1.00 82.06 270 SER A C 1
ATOM 2126 O O . SER A 1 270 ? -17.355 -9.279 15.800 1.00 82.06 270 SER A O 1
ATOM 2128 N N . SER A 1 271 ? -16.572 -8.786 13.758 1.00 83.06 271 SER A N 1
ATOM 2129 C CA . SER A 1 271 ? -15.242 -9.383 13.958 1.00 83.06 271 SER A CA 1
ATOM 2130 C C . SER A 1 271 ? -14.160 -8.383 14.369 1.00 83.06 271 SER A C 1
ATOM 2132 O O . SER A 1 271 ? -13.013 -8.790 14.577 1.00 83.06 271 SER A O 1
ATOM 2134 N N . LEU A 1 272 ? -14.499 -7.095 14.507 1.00 86.00 272 LEU A N 1
ATOM 2135 C CA . LEU A 1 272 ? -13.525 -6.055 14.819 1.00 86.00 272 LEU A CA 1
ATOM 2136 C C . LEU A 1 272 ? -13.034 -6.190 16.260 1.00 86.00 272 LEU A C 1
ATOM 2138 O O . LEU A 1 272 ? -13.782 -5.983 17.213 1.00 86.00 272 LEU A O 1
ATOM 2142 N N . LYS A 1 273 ? -11.746 -6.500 16.410 1.00 88.81 273 LYS A N 1
ATOM 2143 C CA . LYS A 1 273 ? -11.076 -6.642 17.709 1.00 88.81 273 LYS A CA 1
ATOM 2144 C C . LYS A 1 273 ? -10.267 -5.406 18.066 1.00 88.81 273 LYS A C 1
ATOM 2146 O O . LYS A 1 273 ? -10.123 -5.095 19.244 1.00 88.81 273 LYS A O 1
ATOM 2151 N N . LYS A 1 274 ? -9.715 -4.708 17.073 1.00 87.75 274 LYS A N 1
ATOM 2152 C CA . LYS A 1 274 ? -8.865 -3.535 17.287 1.00 87.75 274 LYS A CA 1
ATOM 2153 C C . LYS A 1 274 ? -9.348 -2.354 16.455 1.00 87.75 274 LYS A C 1
ATOM 2155 O O . LYS A 1 274 ? -9.448 -2.462 15.236 1.00 87.75 274 LYS A O 1
ATOM 2160 N N . LEU A 1 275 ? -9.603 -1.236 17.123 1.00 89.31 275 LEU A N 1
ATOM 2161 C CA . LEU A 1 275 ? -9.993 0.022 16.504 1.00 89.31 275 LEU A CA 1
ATOM 2162 C C . LEU A 1 275 ? -9.016 1.117 16.926 1.00 89.31 275 LEU A C 1
ATOM 2164 O O . LEU A 1 275 ? -8.870 1.390 18.115 1.00 89.31 275 LEU A O 1
ATOM 2168 N N . CYS A 1 276 ? -8.374 1.750 15.954 1.00 86.50 276 CYS A N 1
ATOM 2169 C CA . CYS A 1 276 ? -7.546 2.931 16.143 1.00 86.50 276 CYS A CA 1
ATOM 2170 C C . CYS A 1 276 ? -8.164 4.062 15.314 1.00 86.50 276 CYS A C 1
ATOM 2172 O O . CYS A 1 276 ? -8.312 3.924 14.101 1.00 86.50 276 CYS A O 1
ATOM 2174 N N . ILE A 1 277 ? -8.624 5.133 15.960 1.00 83.31 277 ILE A N 1
ATOM 2175 C CA . ILE A 1 277 ? -9.400 6.179 15.287 1.00 83.31 277 ILE A CA 1
ATOM 2176 C C . ILE A 1 277 ? -9.266 7.523 15.996 1.00 83.31 277 ILE A C 1
ATOM 2178 O O . ILE A 1 277 ? -9.073 7.590 17.208 1.00 83.31 277 ILE A O 1
ATOM 2182 N N . GLN A 1 278 ? -9.395 8.615 15.251 1.00 80.50 278 GLN A N 1
ATOM 2183 C CA . GLN A 1 278 ? -9.548 9.941 15.845 1.00 80.50 278 GLN A CA 1
ATOM 2184 C C . GLN A 1 278 ? -10.891 10.082 16.557 1.00 80.50 278 GLN A C 1
ATOM 2186 O O . GLN A 1 278 ? -11.939 9.706 16.024 1.00 80.50 278 GLN A O 1
ATOM 2191 N N . ALA A 1 279 ? -10.867 10.633 17.768 1.00 81.56 279 ALA A N 1
ATOM 2192 C CA . ALA A 1 279 ? -12.064 10.737 18.596 1.00 81.56 279 ALA A CA 1
ATOM 2193 C C . ALA A 1 279 ? -13.128 11.643 17.954 1.00 81.56 279 ALA A C 1
ATOM 2195 O O . ALA A 1 279 ? -14.311 11.323 17.991 1.00 81.56 279 ALA A O 1
ATOM 2196 N N . GLU A 1 280 ? -12.714 12.722 17.294 1.00 76.31 280 GLU A N 1
ATOM 2197 C CA . GLU A 1 280 ? -13.584 13.668 16.588 1.00 76.31 280 GLU A CA 1
ATOM 2198 C C . GLU A 1 280 ? -14.302 12.996 15.419 1.00 76.31 280 GLU A C 1
ATOM 2200 O O . GLU A 1 280 ? -15.480 13.231 15.166 1.00 76.31 280 GLU A O 1
ATOM 2205 N N . VAL A 1 281 ? -13.581 12.119 14.728 1.00 74.81 281 VAL A N 1
ATOM 2206 C CA . VAL A 1 281 ? -14.063 11.376 13.569 1.00 74.81 281 VAL A CA 1
ATOM 2207 C C . VAL A 1 281 ? -15.108 10.332 13.995 1.00 74.81 281 VAL A C 1
ATOM 2209 O O . VAL A 1 281 ? -16.093 10.117 13.287 1.00 74.81 281 VAL A O 1
ATOM 2212 N N . LEU A 1 282 ? -14.949 9.742 15.184 1.00 79.06 282 LEU A N 1
ATOM 2213 C CA . LEU A 1 282 ? -15.911 8.808 15.777 1.00 79.06 282 LEU A CA 1
ATOM 2214 C C . LEU A 1 282 ? -17.132 9.507 16.406 1.00 79.06 282 LEU A C 1
ATOM 2216 O O . LEU A 1 282 ? -18.251 9.015 16.279 1.00 79.06 282 LEU A O 1
ATOM 2220 N N . LEU A 1 283 ? -16.921 10.631 17.096 1.00 78.75 283 LEU A N 1
ATOM 2221 C CA . LEU A 1 283 ? -17.938 11.299 17.917 1.00 78.75 283 LEU A CA 1
ATOM 2222 C C . LEU A 1 283 ? -18.656 12.449 17.206 1.00 78.75 283 LEU A C 1
ATOM 2224 O O . LEU A 1 283 ? -19.722 12.857 17.650 1.00 78.75 283 LEU A O 1
ATOM 2228 N N . GLY A 1 284 ? -18.110 12.989 16.115 1.00 71.31 284 GLY A N 1
ATOM 2229 C CA . GLY A 1 284 ? -18.729 14.092 15.377 1.00 71.31 284 GLY A CA 1
ATOM 2230 C C . GLY A 1 284 ? -18.661 15.456 16.060 1.00 71.31 284 GLY A C 1
ATOM 2231 O O . GLY A 1 284 ? -19.475 16.329 15.761 1.00 71.31 284 GLY A O 1
ATOM 2232 N N . SER A 1 285 ? -17.743 15.651 17.006 1.00 63.69 285 SER A N 1
ATOM 2233 C CA . SER A 1 285 ? -17.590 16.913 17.736 1.00 63.69 285 SER A CA 1
ATOM 2234 C C . SER A 1 285 ? -16.849 17.959 16.893 1.00 63.69 285 SER A C 1
ATOM 2236 O O . SER A 1 285 ? -15.709 17.725 16.493 1.00 63.69 285 SER A O 1
ATOM 2238 N N . PHE A 1 286 ? -17.461 19.130 16.665 1.00 61.59 286 PHE A N 1
ATOM 2239 C CA . PHE A 1 286 ? -16.827 20.267 15.984 1.00 61.59 286 PHE A CA 1
ATOM 2240 C C . PHE A 1 286 ? -16.950 21.560 16.804 1.00 61.59 286 PHE A C 1
ATOM 2242 O O . PHE A 1 286 ? -18.056 21.922 17.201 1.00 61.59 286 PHE A O 1
ATOM 2249 N N . TRP A 1 287 ? -15.799 22.217 16.998 1.00 53.22 287 TRP A N 1
ATOM 2250 C CA . TRP A 1 287 ? -15.424 23.573 17.459 1.00 53.22 287 TRP A CA 1
ATOM 2251 C C . TRP A 1 287 ? -16.417 24.460 18.240 1.00 53.22 287 TRP A C 1
ATOM 2253 O O . TRP A 1 287 ? -15.963 25.120 19.163 1.00 53.22 287 TRP A O 1
ATOM 2263 N N . ASP A 1 288 ? -17.719 24.476 17.949 1.00 51.16 288 ASP A N 1
ATOM 2264 C CA . ASP A 1 288 ? -18.675 25.435 18.538 1.00 51.16 288 ASP A CA 1
ATOM 2265 C C . ASP A 1 288 ? -20.086 24.885 18.804 1.00 51.16 288 ASP A C 1
ATOM 2267 O O . ASP A 1 288 ? -20.982 25.631 19.207 1.00 51.16 288 ASP A O 1
ATOM 2271 N N . ARG A 1 289 ? -20.341 23.588 18.583 1.00 55.38 289 ARG A N 1
ATOM 2272 C CA . ARG A 1 289 ? -21.656 23.000 18.885 1.00 55.38 289 ARG A CA 1
ATOM 2273 C C . ARG A 1 289 ? -21.523 21.925 19.955 1.00 55.38 289 ARG A C 1
ATOM 2275 O O . ARG A 1 289 ? -20.659 21.060 19.812 1.00 55.38 289 ARG A O 1
ATOM 2282 N N . PRO A 1 290 ? -22.351 21.968 21.020 1.00 50.81 290 PRO A N 1
ATOM 2283 C CA . PRO A 1 290 ? -22.345 20.918 22.023 1.00 50.81 290 PRO A CA 1
ATOM 2284 C C . PRO A 1 290 ? -22.563 19.585 21.313 1.00 50.81 290 PRO A C 1
ATOM 2286 O O . PRO A 1 290 ? -23.457 19.485 20.474 1.00 50.81 290 PRO A O 1
ATOM 2289 N N . ASN A 1 291 ? -21.655 18.654 21.621 1.00 54.03 291 ASN A N 1
ATOM 2290 C CA . ASN A 1 291 ? -21.574 17.247 21.245 1.00 54.03 291 ASN A CA 1
ATOM 2291 C C . ASN A 1 291 ? -22.700 16.773 20.323 1.00 54.03 291 ASN A C 1
ATOM 2293 O O . ASN A 1 291 ? -23.873 16.795 20.705 1.00 54.03 291 ASN A O 1
ATOM 2297 N N . ALA A 1 292 ? -22.341 16.244 19.148 1.00 56.66 292 ALA A N 1
ATOM 2298 C CA . ALA A 1 292 ? -23.268 15.374 18.437 1.00 56.66 292 ALA A CA 1
ATOM 2299 C C . ALA A 1 292 ? -23.847 14.356 19.449 1.00 56.66 292 ALA A C 1
ATOM 2301 O O . ALA A 1 292 ? -23.117 13.923 20.345 1.00 56.66 292 ALA A O 1
ATOM 2302 N N . PRO A 1 293 ? -25.142 14.001 19.370 1.00 62.78 293 PRO A N 1
ATOM 2303 C CA . PRO A 1 293 ? -25.866 13.283 20.430 1.00 62.78 293 PRO A CA 1
ATOM 2304 C C . PRO A 1 293 ? -25.400 11.832 20.645 1.00 62.78 293 PRO A C 1
ATOM 2306 O O . PRO A 1 293 ? -26.110 11.040 21.253 1.00 62.78 293 PRO A O 1
ATOM 2309 N N . TYR A 1 294 ? -24.245 11.457 20.105 1.00 72.62 294 TYR A N 1
ATOM 2310 C CA . TYR A 1 294 ? -23.779 10.091 19.998 1.00 72.62 294 TYR A CA 1
ATOM 2311 C C . TYR A 1 294 ? -22.633 9.850 20.974 1.00 72.62 294 TYR A C 1
ATOM 2313 O O . TYR A 1 294 ? -21.601 10.520 20.916 1.00 72.62 294 TYR A O 1
ATOM 2321 N N . GLY A 1 295 ? -22.809 8.873 21.860 1.00 81.31 295 GLY A N 1
ATOM 2322 C CA . GLY A 1 295 ? -21.742 8.405 22.733 1.00 81.31 295 GLY A CA 1
ATOM 2323 C C . GLY A 1 295 ? -20.858 7.363 22.050 1.00 81.31 295 GLY A C 1
ATOM 2324 O O . GLY A 1 295 ? -21.233 6.753 21.047 1.00 81.31 295 GLY A O 1
ATOM 2325 N N . LEU A 1 296 ? -19.699 7.075 22.655 1.00 86.88 296 LEU A N 1
ATOM 2326 C CA . LEU A 1 296 ? -18.891 5.901 22.289 1.00 86.88 296 LEU A CA 1
ATOM 2327 C C . LEU A 1 296 ? -19.725 4.613 22.358 1.00 86.88 296 LEU A C 1
ATOM 2329 O O . LEU A 1 296 ? -19.570 3.724 21.520 1.00 86.88 296 LEU A O 1
ATOM 2333 N N . ARG A 1 297 ? -20.652 4.545 23.321 1.00 87.38 297 ARG A N 1
ATOM 2334 C CA . ARG A 1 297 ? -21.565 3.417 23.507 1.00 87.38 297 ARG A CA 1
ATOM 2335 C C . ARG A 1 297 ? -22.393 3.105 22.261 1.00 87.38 297 ARG A C 1
ATOM 2337 O O . ARG A 1 297 ? -22.575 1.937 21.939 1.00 87.38 297 ARG A O 1
ATOM 2344 N N . ASP A 1 298 ? -22.848 4.134 21.555 1.00 84.75 298 ASP A N 1
ATOM 2345 C CA . ASP A 1 298 ? -23.754 3.990 20.411 1.00 84.75 298 ASP A CA 1
ATOM 2346 C C . ASP A 1 298 ? -23.000 3.827 19.079 1.00 84.75 298 ASP A C 1
ATOM 2348 O O . ASP A 1 298 ? -23.610 3.760 18.012 1.00 84.75 298 ASP A O 1
ATOM 2352 N N . ARG A 1 299 ? -21.660 3.834 19.116 1.00 85.12 299 ARG A N 1
ATOM 2353 C CA . ARG A 1 299 ? -20.817 3.808 17.914 1.00 85.12 299 ARG A CA 1
ATOM 2354 C C . ARG A 1 299 ? -19.834 2.649 17.893 1.00 85.12 299 ARG A C 1
ATOM 2356 O O . ARG A 1 299 ? -19.501 2.185 16.808 1.00 85.12 299 ARG A O 1
ATOM 2363 N N . LEU A 1 300 ? -19.360 2.175 19.042 1.00 88.50 300 LEU A N 1
ATOM 2364 C CA . LEU A 1 300 ? -18.365 1.107 19.105 1.00 88.50 300 LEU A CA 1
ATOM 2365 C C . LEU A 1 300 ? -19.000 -0.288 18.945 1.00 88.50 300 LEU A C 1
ATOM 2367 O O . LEU A 1 300 ? -20.051 -0.558 19.525 1.00 88.50 300 LEU A O 1
ATOM 2371 N N . PRO A 1 301 ? -18.362 -1.229 18.232 1.00 87.19 301 PRO A N 1
ATOM 2372 C CA . PRO A 1 301 ? -18.773 -2.629 18.253 1.00 87.19 301 PRO A CA 1
ATOM 2373 C C . PRO A 1 301 ? -18.534 -3.253 19.639 1.00 87.19 301 PRO A C 1
ATOM 2375 O O . PRO A 1 301 ? -17.523 -2.989 20.289 1.00 87.19 301 PRO A O 1
ATOM 2378 N N . CYS A 1 302 ? -19.439 -4.127 20.084 1.00 88.56 302 CYS A N 1
ATOM 2379 C CA . CYS A 1 302 ? -19.361 -4.773 21.403 1.00 88.56 302 CYS A CA 1
ATOM 2380 C C . CYS A 1 302 ? -18.161 -5.730 21.565 1.00 88.56 302 CYS A C 1
ATOM 2382 O O . CYS A 1 302 ? -17.717 -5.977 22.685 1.00 88.56 302 CYS A O 1
ATOM 2384 N N . ASN A 1 303 ? -17.610 -6.233 20.454 1.00 89.50 303 ASN A N 1
ATOM 2385 C CA . ASN A 1 303 ? -16.516 -7.210 20.433 1.00 89.50 303 ASN A CA 1
ATOM 2386 C C . ASN A 1 303 ? -15.109 -6.579 20.413 1.00 89.50 303 ASN A C 1
ATOM 2388 O O . ASN A 1 303 ? -14.114 -7.307 20.345 1.00 89.50 303 ASN A O 1
ATOM 2392 N N . VAL A 1 304 ? -15.002 -5.245 20.471 1.00 93.38 304 VAL A N 1
ATOM 2393 C CA . VAL A 1 304 ? -13.702 -4.561 20.465 1.00 93.38 304 VAL A CA 1
ATOM 2394 C C . VAL A 1 304 ? -12.912 -4.915 21.720 1.00 93.38 304 VAL A C 1
ATOM 2396 O O . VAL A 1 304 ? -13.393 -4.781 22.840 1.00 93.38 304 VAL A O 1
ATOM 2399 N N . GLN A 1 305 ? -11.667 -5.336 21.512 1.00 95.00 305 GLN A N 1
ATOM 2400 C CA . GLN A 1 305 ? -10.706 -5.708 22.548 1.00 95.00 305 GLN A CA 1
ATOM 2401 C C . GLN A 1 305 ? -9.691 -4.603 22.832 1.00 95.00 305 GLN A C 1
ATOM 2403 O O . GLN A 1 305 ? -9.197 -4.490 23.955 1.00 95.00 305 GLN A O 1
ATOM 2408 N N . SER A 1 306 ? -9.365 -3.798 21.820 1.00 93.94 306 SER A N 1
ATOM 2409 C CA . SER A 1 306 ? -8.388 -2.719 21.913 1.00 93.94 306 SER A CA 1
ATOM 2410 C C . SER A 1 306 ? -8.897 -1.473 21.199 1.00 93.94 306 SER A C 1
ATOM 2412 O O . SER A 1 306 ? -9.201 -1.528 20.005 1.00 93.94 306 SER A O 1
ATOM 2414 N N . LEU A 1 307 ? -8.983 -0.366 21.935 1.00 93.69 307 LEU A N 1
ATOM 2415 C CA . LEU A 1 307 ? -9.387 0.940 21.425 1.00 93.69 307 LEU A CA 1
ATOM 2416 C C . LEU A 1 307 ? -8.224 1.927 21.562 1.00 93.69 307 LEU A C 1
ATOM 2418 O O . LEU A 1 307 ? -7.778 2.199 22.672 1.00 93.69 307 LEU A O 1
ATOM 2422 N N . THR A 1 308 ? -7.760 2.496 20.456 1.00 90.69 308 THR A N 1
ATOM 2423 C CA . THR A 1 308 ? -6.830 3.629 20.461 1.00 90.69 308 THR A CA 1
ATOM 2424 C C . THR A 1 308 ? -7.563 4.862 19.961 1.00 90.69 308 THR A C 1
ATOM 2426 O O . THR A 1 308 ? -8.098 4.855 18.852 1.00 90.69 308 THR A O 1
ATOM 2429 N N . LEU A 1 309 ? -7.571 5.917 20.769 1.00 89.06 309 LEU A N 1
ATOM 2430 C CA . LEU A 1 309 ? -8.084 7.218 20.371 1.00 89.06 309 LEU A CA 1
ATOM 2431 C C . LEU A 1 309 ? -6.918 8.163 20.108 1.00 89.06 309 LEU A C 1
ATOM 2433 O O . LEU A 1 309 ? -6.101 8.424 20.996 1.00 89.06 309 LEU A O 1
ATOM 2437 N N . TYR A 1 310 ? -6.865 8.674 18.883 1.00 83.06 310 TYR A N 1
ATOM 2438 C CA . TYR A 1 310 ? -5.900 9.685 18.472 1.00 83.06 310 TYR A CA 1
ATOM 2439 C C . TYR A 1 310 ? -6.450 11.079 18.770 1.00 83.06 310 TYR A C 1
ATOM 2441 O O . TYR A 1 310 ? -7.518 11.443 18.282 1.00 83.06 310 TYR A O 1
ATOM 2449 N N . GLY A 1 311 ? -5.715 11.848 19.568 1.00 75.38 311 GLY A N 1
ATOM 2450 C CA . GLY A 1 311 ? -5.947 13.261 19.836 1.00 75.38 311 GLY A CA 1
ATOM 2451 C C . GLY A 1 311 ? -4.947 14.109 19.056 1.00 75.38 311 GLY A C 1
ATOM 2452 O O . GLY A 1 311 ? -3.736 13.877 19.107 1.00 75.38 311 GLY A O 1
ATOM 2453 N N . GLY A 1 312 ? -5.439 15.092 18.304 1.00 64.69 312 GLY A N 1
ATOM 2454 C CA . GLY A 1 312 ? -4.586 15.995 17.525 1.00 64.69 312 GLY A CA 1
ATOM 2455 C C . GLY A 1 312 ? -4.148 17.234 18.311 1.00 64.69 312 GLY A C 1
ATOM 2456 O O . GLY A 1 312 ? -4.856 17.737 19.185 1.00 64.69 312 GLY A O 1
ATOM 2457 N N . ARG A 1 313 ? -2.972 17.781 17.974 1.00 56.06 313 ARG A N 1
ATOM 2458 C CA . ARG A 1 313 ? -2.531 19.077 18.512 1.00 56.06 313 ARG A CA 1
ATOM 2459 C C . ARG A 1 313 ? -3.458 20.183 18.014 1.00 56.06 313 ARG A C 1
ATOM 2461 O O . ARG A 1 313 ? -3.558 20.444 16.817 1.00 56.06 313 ARG A O 1
ATOM 2468 N N . GLY A 1 314 ? -4.096 20.869 18.954 1.00 55.22 314 GLY A N 1
ATOM 2469 C CA . GLY A 1 314 ? -4.978 21.995 18.659 1.00 55.22 314 GLY A CA 1
ATOM 2470 C C . GLY A 1 314 ? -6.415 21.611 18.326 1.00 55.22 314 GLY A C 1
ATOM 2471 O O . GLY A 1 314 ? -7.187 22.504 17.992 1.00 55.22 314 GLY A O 1
ATOM 2472 N N . PHE A 1 315 ? -6.800 20.340 18.476 1.00 52.34 315 PHE A N 1
ATOM 2473 C CA . PHE A 1 315 ? -8.180 20.082 18.862 1.00 52.34 315 PHE A CA 1
ATOM 2474 C C . PHE A 1 315 ? -8.330 20.505 20.316 1.00 52.34 315 PHE A C 1
ATOM 2476 O O . PHE A 1 315 ? -7.499 20.170 21.167 1.00 52.34 315 PHE A O 1
ATOM 2483 N N . PHE A 1 316 ? -9.360 21.303 20.591 1.00 52.59 316 PHE A N 1
ATOM 2484 C CA . PHE A 1 316 ? -9.774 21.557 21.961 1.00 52.59 316 PHE A CA 1
ATOM 2485 C C . PHE A 1 316 ? -9.960 20.214 22.653 1.00 52.59 316 PHE A C 1
ATOM 2487 O O . PHE A 1 316 ? -10.395 19.254 22.014 1.00 52.59 316 PHE A O 1
ATOM 2494 N N 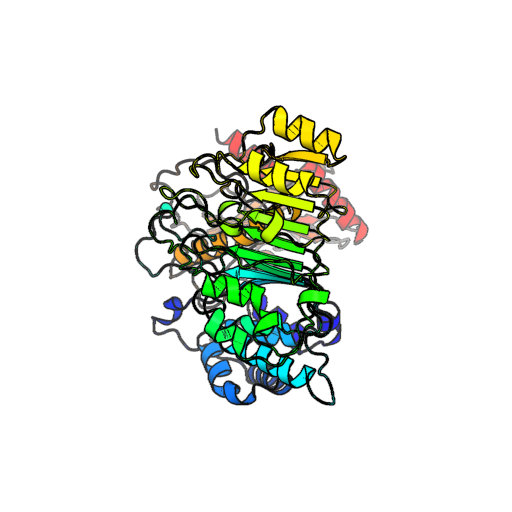. HIS A 1 317 ? -9.607 20.148 23.940 1.00 55.97 317 HIS A N 1
ATOM 2495 C CA . HIS A 1 317 ? -9.990 19.026 24.783 1.00 55.97 317 HIS A CA 1
ATOM 2496 C C . HIS A 1 317 ? -11.426 18.660 24.415 1.00 55.97 317 HIS A C 1
ATOM 2498 O O . HIS A 1 317 ? -12.316 19.495 24.568 1.00 55.97 317 HIS A O 1
ATOM 2504 N N . ILE A 1 318 ? -11.653 17.452 23.891 1.00 62.66 318 ILE A N 1
ATOM 2505 C CA . ILE A 1 318 ? -12.984 16.860 23.939 1.00 62.66 318 ILE A CA 1
ATOM 2506 C C . ILE A 1 318 ? -13.223 16.724 25.438 1.00 62.66 318 ILE A C 1
ATOM 2508 O O . ILE A 1 318 ? -12.837 15.729 26.048 1.00 62.66 318 ILE A O 1
ATOM 2512 N N . SER A 1 319 ? -13.733 17.785 26.066 1.00 59.75 319 SER A N 1
ATOM 2513 C CA . SER A 1 319 ? -13.851 17.913 27.520 1.00 59.75 319 SER A CA 1
ATOM 2514 C C . SER A 1 319 ? -14.706 16.778 28.081 1.00 59.75 319 SER A C 1
ATOM 2516 O O . SER A 1 319 ? -14.631 16.454 29.258 1.00 59.75 319 SER A O 1
ATOM 2518 N N . SER A 1 320 ? -15.500 16.153 27.206 1.00 74.88 320 SER A N 1
ATOM 2519 C CA . SER A 1 320 ? -16.363 15.015 27.459 1.00 74.88 320 SER A CA 1
ATOM 2520 C C . SER A 1 320 ? -15.744 13.648 27.158 1.00 74.88 320 SER A C 1
ATOM 2522 O O . SER A 1 320 ? -16.457 12.662 27.312 1.00 74.88 320 SER A O 1
ATOM 2524 N N . ILE A 1 321 ? -14.473 13.504 26.745 1.00 83.44 321 ILE A N 1
ATOM 2525 C CA . ILE A 1 321 ? -13.953 12.162 26.415 1.00 83.44 321 ILE A CA 1
ATOM 2526 C C . ILE A 1 321 ? -13.965 11.242 27.637 1.00 83.44 321 ILE A C 1
ATOM 2528 O O . ILE A 1 321 ? -14.323 10.073 27.519 1.00 83.44 321 ILE A O 1
ATOM 2532 N N . GLY A 1 322 ? -13.679 11.792 28.822 1.00 84.62 322 GLY A N 1
ATOM 2533 C CA . GLY A 1 322 ? -13.837 11.078 30.087 1.00 84.62 322 GLY A CA 1
ATOM 2534 C C . GLY A 1 322 ? -15.276 10.616 30.310 1.00 84.62 322 GLY A C 1
ATOM 2535 O O . GLY A 1 322 ? -15.494 9.448 30.615 1.00 84.62 322 GLY A O 1
ATOM 2536 N N . VAL A 1 323 ? -16.256 11.485 30.039 1.00 85.44 323 VAL A N 1
ATOM 2537 C CA . VAL A 1 323 ? -17.692 11.171 30.146 1.00 85.44 323 VAL A CA 1
ATOM 2538 C C . VAL A 1 323 ? -18.095 10.063 29.170 1.00 85.44 323 VAL A C 1
ATOM 2540 O O . VAL A 1 323 ? -18.763 9.112 29.564 1.00 85.44 323 VAL A O 1
ATOM 2543 N N . HIS A 1 324 ? -17.656 10.129 27.911 1.00 87.56 324 HIS A N 1
ATOM 2544 C CA . HIS A 1 324 ? -17.977 9.104 26.916 1.00 87.56 324 HIS A CA 1
ATOM 2545 C C . HIS A 1 324 ? -17.330 7.752 27.236 1.00 87.56 324 HIS A C 1
ATOM 2547 O O . HIS A 1 324 ? -17.947 6.708 27.017 1.00 87.56 324 HIS A O 1
ATOM 2553 N N . LEU A 1 325 ? -16.098 7.753 27.753 1.00 89.31 325 LEU A N 1
ATOM 2554 C CA . LEU A 1 325 ? -15.425 6.535 28.205 1.00 89.31 325 LEU A CA 1
ATOM 2555 C C . LEU A 1 325 ? -16.115 5.950 29.436 1.00 89.31 325 LEU A C 1
ATOM 2557 O O . LEU A 1 325 ? -16.317 4.741 29.494 1.00 89.31 325 LEU A O 1
ATOM 2561 N N . GLN A 1 326 ? -16.517 6.797 30.383 1.00 87.94 326 GLN A N 1
ATOM 2562 C CA . GLN A 1 326 ? -17.265 6.388 31.566 1.00 87.94 326 GLN A CA 1
ATOM 2563 C C . GLN A 1 326 ? -18.621 5.786 31.191 1.00 87.94 326 GLN A C 1
ATOM 2565 O O . GLN A 1 326 ? -18.991 4.744 31.724 1.00 87.94 326 GLN A O 1
ATOM 2570 N N . GLU A 1 327 ? -19.346 6.390 30.249 1.00 89.00 327 GLU A N 1
ATOM 2571 C CA . GLU A 1 327 ? -20.610 5.850 29.748 1.00 89.00 327 GLU A CA 1
ATOM 2572 C C . GLU A 1 327 ? -20.407 4.494 29.057 1.00 89.00 327 GLU A C 1
ATOM 2574 O O . GLU A 1 327 ? -21.141 3.541 29.322 1.00 89.00 327 GLU A O 1
ATOM 2579 N N . ALA A 1 328 ? -19.392 4.382 28.194 1.00 90.25 328 ALA A N 1
ATOM 2580 C CA . ALA A 1 328 ? -19.094 3.138 27.496 1.00 90.25 328 ALA A CA 1
ATOM 2581 C C . ALA A 1 328 ? -18.718 2.021 28.481 1.00 90.25 328 ALA A C 1
ATOM 2583 O O . ALA A 1 328 ? -19.337 0.957 28.468 1.00 90.25 328 ALA A O 1
ATOM 2584 N N . LEU A 1 329 ? -17.763 2.267 29.376 1.00 90.62 329 LEU A N 1
ATOM 2585 C CA . LEU A 1 329 ? -17.278 1.274 30.334 1.00 90.62 329 LEU A CA 1
ATOM 2586 C C . LEU A 1 329 ? -18.311 0.948 31.425 1.00 90.62 329 LEU A C 1
ATOM 2588 O O . LEU A 1 329 ? -18.434 -0.210 31.821 1.00 90.62 329 LEU A O 1
ATOM 2592 N N . GLY A 1 330 ? -19.120 1.924 31.843 1.00 88.00 330 GLY A N 1
ATOM 2593 C CA . GLY A 1 330 ? -20.220 1.726 32.790 1.00 88.00 330 GLY A CA 1
ATOM 2594 C C . GLY A 1 330 ? -21.423 0.974 32.211 1.00 88.00 330 GLY A C 1
ATOM 2595 O O . GLY A 1 330 ? -22.209 0.410 32.968 1.00 88.00 330 GLY A O 1
ATOM 2596 N N . SER A 1 331 ? -21.572 0.922 30.881 1.00 89.06 331 SER A N 1
ATOM 2597 C CA . SER A 1 331 ? -22.704 0.243 30.232 1.00 89.06 331 SER A CA 1
ATOM 2598 C C . SER A 1 331 ? -22.675 -1.286 30.347 1.00 89.06 331 SER A C 1
ATOM 2600 O O . SER A 1 331 ? -23.702 -1.931 30.149 1.00 89.06 331 SER A O 1
ATOM 2602 N N . GLY A 1 332 ? -21.503 -1.883 30.595 1.00 86.12 332 GLY A N 1
ATOM 2603 C CA . GLY A 1 332 ? -21.307 -3.338 30.572 1.00 86.12 332 GLY A CA 1
ATOM 2604 C C . GLY A 1 332 ? -21.392 -3.983 29.178 1.00 86.12 332 GLY A C 1
ATOM 2605 O O . GLY A 1 332 ? -21.196 -5.190 29.056 1.00 86.12 332 GLY A O 1
ATOM 2606 N N . ILE A 1 333 ? -21.645 -3.205 28.117 1.00 89.50 333 ILE A N 1
ATOM 2607 C CA . ILE A 1 333 ? -21.786 -3.709 26.740 1.00 89.50 333 ILE A CA 1
ATOM 2608 C C . ILE A 1 333 ? -20.433 -4.184 26.185 1.00 89.50 333 ILE A C 1
ATOM 2610 O O . ILE A 1 333 ? -20.362 -5.190 25.480 1.00 89.50 333 ILE A O 1
ATOM 2614 N N . PHE A 1 334 ? -19.345 -3.495 26.534 1.00 90.56 334 PHE A N 1
ATOM 2615 C CA . PHE A 1 334 ? -17.995 -3.754 26.021 1.00 90.56 334 PHE A CA 1
ATOM 2616 C C . PHE A 1 334 ? -17.206 -4.732 26.896 1.00 90.56 334 PHE A C 1
ATOM 2618 O O . PHE A 1 334 ? -16.080 -4.457 27.297 1.00 90.56 334 PHE A O 1
ATOM 2625 N N . SER A 1 335 ? -17.790 -5.895 27.184 1.00 88.94 335 SER A N 1
ATOM 2626 C CA . SER A 1 335 ? -17.161 -6.932 28.024 1.00 88.94 335 SER A CA 1
ATOM 2627 C C . SER A 1 335 ? -15.843 -7.486 27.462 1.00 88.94 335 SER A C 1
ATOM 2629 O O . SER A 1 335 ? -15.037 -8.033 28.209 1.00 88.94 335 SER A O 1
ATOM 2631 N N . SER A 1 336 ? -15.613 -7.340 26.153 1.00 92.69 336 SER A N 1
ATOM 2632 C CA . SER A 1 336 ? -14.383 -7.783 25.485 1.00 92.69 336 SER A CA 1
ATOM 2633 C C . SER A 1 336 ? -13.246 -6.760 25.544 1.00 92.69 336 SER A C 1
ATOM 2635 O O . SER A 1 336 ? -12.119 -7.106 25.193 1.00 92.69 336 SER A O 1
ATOM 2637 N N . LEU A 1 337 ? -13.514 -5.517 25.959 1.00 94.88 337 LEU A N 1
ATOM 2638 C CA . LEU A 1 337 ? -12.534 -4.436 25.932 1.00 94.88 337 LEU A CA 1
ATOM 2639 C C . LEU A 1 337 ? -11.486 -4.649 27.024 1.00 94.88 337 LEU A C 1
ATOM 2641 O O . LEU A 1 337 ? -11.795 -4.650 28.208 1.00 94.88 337 LEU A O 1
ATOM 2645 N N . THR A 1 338 ? -10.230 -4.827 26.618 1.00 95.75 338 THR A N 1
ATOM 2646 C CA . THR A 1 338 ? -9.107 -5.114 27.531 1.00 95.75 338 THR A CA 1
ATOM 2647 C C . THR A 1 338 ? -8.087 -3.986 27.585 1.00 95.75 338 THR A C 1
ATOM 2649 O O . THR A 1 338 ? -7.320 -3.891 28.543 1.00 95.75 338 THR A O 1
ATOM 2652 N N . SER A 1 339 ? -8.057 -3.125 26.565 1.00 95.50 339 SER A N 1
ATOM 2653 C CA . SER A 1 339 ? -7.091 -2.034 26.481 1.00 95.50 339 SER A CA 1
ATOM 2654 C C . SER A 1 339 ? -7.676 -0.783 25.841 1.00 95.50 339 SER A C 1
ATOM 2656 O O . SER A 1 339 ? -8.360 -0.852 24.817 1.00 95.50 339 SER A O 1
ATOM 2658 N N . ILE A 1 340 ? -7.351 0.361 26.438 1.00 94.25 340 ILE A N 1
ATOM 2659 C CA . ILE A 1 340 ? -7.617 1.690 25.905 1.00 94.25 340 ILE A CA 1
ATOM 2660 C C . ILE A 1 340 ? -6.295 2.446 25.858 1.00 94.25 340 ILE A C 1
ATOM 2662 O O . ILE A 1 340 ? -5.588 2.559 26.860 1.00 94.25 340 ILE A O 1
ATOM 2666 N N . GLU A 1 341 ? -5.970 2.986 24.692 1.00 91.25 341 GLU A N 1
ATOM 2667 C CA . GLU A 1 341 ? -4.860 3.909 24.527 1.00 91.25 341 GLU A CA 1
ATOM 2668 C C . GLU A 1 341 ? -5.367 5.288 24.138 1.00 91.25 341 GLU A C 1
ATOM 2670 O O . GLU A 1 341 ? -6.115 5.441 23.175 1.00 91.25 341 GLU A O 1
ATOM 2675 N N . LEU A 1 342 ? -4.927 6.292 24.887 1.00 89.06 342 LEU A N 1
ATOM 2676 C CA . LEU A 1 342 ? -5.220 7.688 24.605 1.00 89.06 342 LEU A CA 1
ATOM 2677 C C . LEU A 1 342 ? -3.921 8.371 24.182 1.00 89.06 342 LEU A C 1
ATOM 2679 O O . LEU A 1 342 ? -3.022 8.584 25.002 1.00 89.06 342 LEU A O 1
ATOM 2683 N N . GLU A 1 343 ? -3.809 8.694 22.897 1.00 85.06 343 GLU A N 1
ATOM 2684 C CA . GLU A 1 343 ? -2.670 9.424 22.346 1.00 85.06 343 GLU A CA 1
ATOM 2685 C C . GLU A 1 343 ? -3.014 10.907 22.235 1.00 85.06 343 GLU A C 1
ATOM 2687 O O . GLU A 1 343 ? -4.010 11.266 21.625 1.00 85.06 343 GLU A O 1
ATOM 2692 N N . GLY A 1 344 ? -2.206 11.795 22.816 1.00 76.75 344 GLY A N 1
ATOM 2693 C CA . GLY A 1 344 ? -2.443 13.245 22.711 1.00 76.75 344 GLY A CA 1
ATOM 2694 C C . GLY A 1 344 ? -3.533 13.805 23.636 1.00 76.75 344 GLY A C 1
ATOM 2695 O O . GLY A 1 344 ? -3.795 15.003 23.596 1.00 76.75 344 GLY A O 1
ATOM 2696 N N . PHE A 1 345 ? -4.111 12.983 24.516 1.00 77.81 345 PHE A N 1
ATOM 2697 C CA . PHE A 1 345 ? -5.055 13.420 25.549 1.00 77.81 345 PHE A CA 1
ATOM 2698 C C . PHE A 1 345 ? -4.367 13.661 26.896 1.00 77.81 345 PHE A C 1
ATOM 2700 O O . PHE A 1 345 ? -3.390 12.997 27.250 1.00 77.81 345 PHE A O 1
ATOM 2707 N N . TYR A 1 346 ? -4.926 14.584 27.682 1.00 78.44 346 TYR A N 1
ATOM 2708 C CA . TYR A 1 346 ? -4.675 14.631 29.119 1.00 78.44 346 TYR A CA 1
ATOM 2709 C C . TYR A 1 346 ? -5.594 13.621 29.801 1.00 78.44 346 TYR A C 1
ATOM 2711 O O . TYR A 1 346 ? -6.805 13.650 29.592 1.00 78.44 346 TYR A O 1
ATOM 2719 N N . VAL A 1 347 ? -5.013 12.724 30.589 1.00 78.00 347 VAL A N 1
ATOM 2720 C CA . VAL A 1 347 ? -5.762 11.723 31.346 1.00 78.00 347 VAL A CA 1
ATOM 2721 C C . VAL A 1 347 ? -5.836 12.180 32.786 1.00 78.00 347 VAL A C 1
ATOM 2723 O O . VAL A 1 347 ? -4.801 12.348 33.432 1.00 78.00 347 VAL A O 1
ATOM 2726 N N . ASP A 1 348 ? -7.055 12.394 33.269 1.00 82.31 348 ASP A N 1
ATOM 2727 C CA . ASP A 1 348 ? -7.284 12.685 34.675 1.00 82.31 348 ASP A CA 1
ATOM 2728 C C . ASP A 1 348 ? -7.238 11.406 35.538 1.00 82.31 348 ASP A C 1
ATOM 2730 O O . ASP A 1 348 ? -7.132 10.264 35.060 1.00 82.31 348 ASP A O 1
ATOM 2734 N N . SER A 1 349 ? -7.292 11.604 36.854 1.00 84.94 349 SER A N 1
ATOM 2735 C CA . SER A 1 349 ? -7.333 10.512 37.824 1.00 84.94 349 SER A CA 1
ATOM 2736 C C . SER A 1 349 ? -8.622 9.690 37.765 1.00 84.94 349 SER A C 1
ATOM 2738 O O . SER A 1 349 ? -8.586 8.509 38.102 1.00 84.94 349 SER A O 1
ATOM 2740 N N . GLU A 1 350 ? -9.739 10.280 37.340 1.00 86.06 350 GLU A N 1
ATOM 2741 C CA . GLU A 1 350 ? -11.057 9.639 37.303 1.00 86.06 350 GLU A CA 1
ATOM 2742 C C . GLU A 1 350 ? -11.122 8.572 36.202 1.00 86.06 350 GLU A C 1
ATOM 2744 O O . GLU A 1 350 ? -11.502 7.432 36.469 1.00 86.06 350 GLU A O 1
ATOM 2749 N N . ILE A 1 351 ? -10.642 8.884 34.993 1.00 86.12 351 ILE A N 1
ATOM 2750 C CA . ILE A 1 351 ? -10.550 7.934 33.873 1.00 86.12 351 ILE A CA 1
ATOM 2751 C C . ILE A 1 351 ? -9.616 6.774 34.234 1.00 86.12 351 ILE A C 1
ATOM 2753 O O . ILE A 1 351 ? -9.913 5.611 33.947 1.00 86.12 351 ILE A O 1
ATOM 2757 N N . SER A 1 352 ? -8.498 7.083 34.896 1.00 88.00 352 SER A N 1
ATOM 2758 C CA . SER A 1 352 ? -7.521 6.082 35.336 1.00 88.00 352 SER A CA 1
ATOM 2759 C C . SER A 1 352 ? -8.097 5.130 36.386 1.00 88.00 352 SER A C 1
ATOM 2761 O O . SER A 1 352 ? -7.846 3.924 36.335 1.00 88.00 352 SER A O 1
ATOM 2763 N N . GLU A 1 353 ? -8.859 5.657 37.345 1.00 89.25 353 GLU A N 1
ATOM 2764 C CA . GLU A 1 353 ? -9.527 4.859 38.373 1.00 89.25 353 GLU A CA 1
ATOM 2765 C C . GLU A 1 353 ? -10.619 3.976 37.765 1.00 89.25 353 GLU A C 1
ATOM 2767 O O . GLU A 1 353 ? -10.691 2.782 38.047 1.00 89.25 353 GLU A O 1
ATOM 2772 N N . MET A 1 354 ? -11.417 4.533 36.859 1.00 89.25 354 MET A N 1
ATOM 2773 C CA . MET A 1 354 ? -12.520 3.834 36.209 1.00 89.25 354 MET A CA 1
ATOM 2774 C C . MET A 1 354 ? -12.040 2.684 35.303 1.00 89.25 354 MET A C 1
ATOM 2776 O O . MET A 1 354 ? -12.587 1.579 35.361 1.00 89.25 354 MET A O 1
ATOM 2780 N N . CYS A 1 355 ? -10.952 2.876 34.548 1.00 90.56 355 CYS A N 1
ATOM 2781 C CA . CYS A 1 355 ? -10.324 1.784 33.794 1.00 90.56 355 CYS A CA 1
ATOM 2782 C C . CYS A 1 355 ? -9.817 0.673 34.731 1.00 90.56 355 CYS A C 1
ATOM 2784 O O . CYS A 1 355 ? -9.998 -0.511 34.455 1.00 90.56 355 CYS A O 1
ATOM 2786 N N . ARG A 1 356 ? -9.249 1.037 35.890 1.00 90.25 356 ARG A N 1
ATOM 2787 C CA . ARG A 1 356 ? -8.795 0.063 36.896 1.00 90.25 356 ARG A CA 1
ATOM 2788 C C . ARG A 1 356 ? -9.956 -0.752 37.470 1.00 90.25 356 ARG A C 1
ATOM 2790 O O . ARG A 1 356 ? -9.825 -1.964 37.603 1.00 90.25 356 ARG A O 1
ATOM 2797 N N . GLN A 1 357 ? -11.080 -0.106 37.779 1.00 91.25 357 GLN A N 1
ATOM 2798 C CA . GLN A 1 357 ? -12.280 -0.760 38.317 1.00 91.25 357 GLN A CA 1
ATOM 2799 C C . GLN A 1 357 ? -12.909 -1.745 37.329 1.00 91.25 357 GLN A C 1
ATOM 2801 O O . GLN A 1 357 ? -13.434 -2.778 37.733 1.00 91.25 357 GLN A O 1
ATOM 2806 N N . THR A 1 358 ? -12.826 -1.442 36.036 1.00 91.19 358 THR A N 1
ATOM 2807 C CA . THR A 1 358 ? -13.361 -2.289 34.961 1.00 91.19 358 THR A CA 1
ATOM 2808 C C . THR A 1 358 ? -12.363 -3.333 34.453 1.00 91.19 358 THR A C 1
ATOM 2810 O O . THR A 1 358 ? -12.709 -4.141 33.596 1.00 91.19 358 THR A O 1
ATOM 2813 N N . GLY A 1 359 ? -11.137 -3.361 34.990 1.00 91.62 359 GLY A N 1
ATOM 2814 C CA . GLY A 1 359 ? -10.086 -4.289 34.563 1.00 91.62 359 GLY A CA 1
ATOM 2815 C C . GLY A 1 359 ? -9.487 -3.966 33.190 1.00 91.62 359 GLY A C 1
ATOM 2816 O O . GLY A 1 359 ? -8.798 -4.805 32.610 1.00 91.62 359 GLY A O 1
ATOM 2817 N N . VAL A 1 360 ? -9.727 -2.761 32.669 1.00 94.69 360 VAL A N 1
ATOM 2818 C CA . VAL A 1 360 ? -9.230 -2.303 31.370 1.00 94.69 360 VAL A CA 1
ATOM 2819 C C . VAL A 1 360 ? -7.864 -1.646 31.542 1.00 94.69 360 VAL A C 1
ATOM 2821 O O . VAL A 1 360 ? -7.677 -0.737 32.351 1.00 94.69 360 VAL A O 1
ATOM 2824 N N . SER A 1 361 ? -6.883 -2.084 30.754 1.00 94.19 361 SER A N 1
ATOM 2825 C CA . SER A 1 361 ? -5.562 -1.462 30.742 1.00 94.19 361 SER A CA 1
ATOM 2826 C C . SER A 1 361 ? -5.633 -0.100 30.056 1.00 94.19 361 SER A C 1
ATOM 2828 O O . SER A 1 361 ? -5.924 -0.020 28.864 1.00 94.19 361 SER A O 1
ATOM 2830 N N . LEU A 1 362 ? -5.357 0.967 30.804 1.00 92.50 362 LEU A N 1
ATOM 2831 C CA . LEU A 1 362 ? -5.235 2.313 30.257 1.00 92.50 362 LEU A CA 1
ATOM 2832 C C . LEU A 1 362 ? -3.763 2.653 30.034 1.00 92.50 362 LEU A C 1
ATOM 2834 O O . LEU A 1 362 ? -2.972 2.678 30.980 1.00 92.50 362 LEU A O 1
ATOM 2838 N N . SER A 1 363 ? -3.406 2.970 28.795 1.00 89.06 363 SER A N 1
ATOM 2839 C CA . SER A 1 363 ? -2.098 3.522 28.459 1.00 89.06 363 SER A CA 1
ATOM 2840 C C . SER A 1 363 ? -2.243 4.927 27.898 1.00 89.06 363 SER A C 1
ATOM 2842 O O . SER A 1 363 ? -3.041 5.180 26.997 1.00 89.06 363 SER A O 1
ATOM 2844 N N . THR A 1 364 ? -1.427 5.847 28.397 1.00 82.06 364 THR A N 1
ATOM 2845 C CA . THR A 1 364 ? -1.242 7.141 27.749 1.00 82.06 364 THR A CA 1
ATOM 2846 C C . THR A 1 364 ? -0.072 7.039 26.797 1.00 82.06 364 THR A C 1
ATOM 2848 O O . THR A 1 364 ? 1.088 6.914 27.206 1.00 82.06 364 THR A O 1
ATOM 2851 N N . GLY A 1 365 ? -0.372 7.098 25.504 1.00 65.62 365 GLY A N 1
ATOM 2852 C CA . GLY A 1 365 ? 0.665 7.297 24.514 1.00 65.62 365 GLY A CA 1
ATOM 2853 C C . GLY A 1 365 ? 1.243 8.689 24.735 1.00 65.62 365 GLY A C 1
ATOM 2854 O O . GLY A 1 365 ? 0.598 9.702 24.452 1.00 65.62 365 GLY A O 1
ATOM 2855 N N . ARG A 1 366 ? 2.474 8.783 25.258 1.00 56.50 366 ARG A N 1
ATOM 2856 C CA . ARG A 1 366 ? 3.244 10.022 25.088 1.00 56.50 366 ARG A CA 1
ATOM 2857 C C . ARG A 1 366 ? 3.336 10.219 23.583 1.00 56.50 366 ARG A C 1
ATOM 2859 O O . ARG A 1 366 ? 3.924 9.343 22.960 1.00 56.50 366 ARG A O 1
ATOM 2866 N N . SER A 1 367 ? 2.811 11.332 23.046 1.00 51.28 367 SER A N 1
ATOM 2867 C CA . SER A 1 367 ? 3.034 11.771 21.652 1.00 51.28 367 SER A CA 1
ATOM 2868 C C . SER A 1 367 ? 4.413 11.284 21.212 1.00 51.28 367 SER A C 1
ATOM 2870 O O . SER A 1 367 ? 5.406 11.711 21.812 1.00 51.28 367 SER A O 1
ATOM 2872 N N . CYS A 1 368 ? 4.431 10.272 20.336 1.00 42.38 368 CYS A N 1
ATOM 2873 C CA . CYS A 1 368 ? 5.499 9.285 20.180 1.00 42.38 368 CYS A CA 1
ATOM 2874 C C . CYS A 1 368 ? 6.909 9.866 20.388 1.00 42.38 368 CYS A C 1
ATOM 2876 O O . CYS A 1 368 ? 7.529 10.399 19.471 1.00 42.38 368 CYS A O 1
ATOM 2878 N N . ARG A 1 369 ? 7.462 9.770 21.610 1.00 38.41 369 ARG A N 1
ATOM 2879 C CA . ARG A 1 369 ? 8.861 10.146 21.890 1.00 38.41 369 ARG A CA 1
ATOM 2880 C C . ARG A 1 369 ? 9.771 8.943 21.661 1.00 38.41 369 ARG A C 1
ATOM 2882 O O . ARG A 1 369 ? 10.413 8.460 22.593 1.00 38.41 369 ARG A O 1
ATOM 2889 N N . HIS A 1 370 ? 9.855 8.477 20.418 1.00 39.69 370 HIS A N 1
ATOM 2890 C CA . HIS A 1 370 ? 10.946 7.597 20.004 1.00 39.69 370 HIS A CA 1
ATOM 2891 C C . HIS A 1 370 ? 12.251 8.411 20.017 1.00 39.69 370 HIS A C 1
ATOM 2893 O O . HIS A 1 370 ? 12.454 9.316 19.214 1.00 39.69 370 HIS A O 1
ATOM 2899 N N . ARG A 1 371 ? 13.128 8.136 20.991 1.00 31.92 371 ARG A N 1
ATOM 2900 C CA . ARG A 1 371 ? 14.352 8.907 21.301 1.00 31.92 371 ARG A CA 1
ATOM 2901 C C . ARG A 1 371 ? 15.496 8.781 20.275 1.00 31.92 371 ARG A C 1
ATOM 2903 O O . ARG A 1 371 ? 16.569 9.304 20.546 1.00 31.92 371 ARG A O 1
ATOM 2910 N N . ALA A 1 372 ? 15.295 8.118 19.137 1.00 35.06 372 ALA A N 1
ATOM 2911 C CA . ALA A 1 372 ? 16.379 7.774 18.209 1.00 35.06 372 ALA A CA 1
ATOM 2912 C C . ALA A 1 372 ? 16.302 8.443 16.824 1.00 35.06 372 ALA A C 1
ATOM 2914 O O . ALA A 1 372 ? 17.215 8.251 16.031 1.00 35.06 372 ALA A O 1
ATOM 2915 N N . VAL A 1 373 ? 15.261 9.229 16.524 1.00 40.34 373 VAL A N 1
ATOM 2916 C CA . VAL A 1 373 ? 15.090 9.859 15.200 1.00 40.34 373 VAL A CA 1
ATOM 2917 C C . VAL A 1 373 ? 15.079 11.387 15.346 1.00 40.34 373 VAL A C 1
ATOM 2919 O O . VAL A 1 373 ? 14.472 11.912 16.286 1.00 40.34 373 VAL A O 1
ATOM 2922 N N . SER A 1 374 ? 15.811 12.082 14.462 1.00 37.66 374 SER A N 1
ATOM 2923 C CA . SER A 1 374 ? 16.089 13.531 14.510 1.00 37.66 374 SER A CA 1
ATOM 2924 C C . SER A 1 374 ? 14.832 14.390 14.727 1.00 37.66 374 SER A C 1
ATOM 2926 O O . SER A 1 374 ? 13.716 14.009 14.366 1.00 37.66 374 SER A O 1
ATOM 2928 N N . ARG A 1 375 ? 15.006 15.582 15.319 1.00 37.44 375 ARG A N 1
ATOM 2929 C CA . ARG A 1 375 ? 13.924 16.567 15.514 1.00 37.44 375 ARG A CA 1
ATOM 2930 C C . ARG A 1 375 ? 13.288 17.044 14.207 1.00 37.44 375 ARG A C 1
ATOM 2932 O O . ARG A 1 375 ? 12.136 17.467 14.272 1.00 37.44 375 ARG A O 1
ATOM 2939 N N . ASP A 1 376 ? 13.971 16.856 13.084 1.00 40.84 376 ASP A N 1
ATOM 2940 C CA . ASP A 1 376 ? 13.527 17.270 11.748 1.00 40.84 376 ASP A CA 1
ATOM 2941 C C . ASP A 1 376 ? 12.742 16.179 11.004 1.00 40.84 376 ASP A C 1
ATOM 2943 O O . ASP A 1 376 ? 12.186 16.415 9.935 1.00 40.84 376 ASP A O 1
ATOM 2947 N N . CYS A 1 377 ? 12.631 14.980 11.585 1.00 36.75 377 CYS A N 1
ATOM 2948 C CA . CYS A 1 377 ? 11.807 13.920 11.022 1.00 36.75 377 CYS A CA 1
ATOM 2949 C C . CYS A 1 377 ? 10.325 14.210 11.311 1.00 36.75 377 CYS A C 1
ATOM 2951 O O . CYS A 1 377 ? 9.845 14.068 12.440 1.00 36.75 377 CYS A O 1
ATOM 2953 N N . GLN A 1 378 ? 9.593 14.624 10.277 1.00 43.84 378 GLN A N 1
ATOM 2954 C CA . GLN A 1 378 ? 8.165 14.961 10.352 1.00 43.84 378 GLN A CA 1
ATOM 2955 C C . GLN A 1 378 ? 7.246 13.739 10.472 1.00 43.84 378 GLN A C 1
ATOM 2957 O O . GLN A 1 378 ? 6.058 13.893 10.729 1.00 43.84 378 GLN A O 1
ATOM 2962 N N . LEU A 1 379 ? 7.800 12.522 10.439 1.00 39.88 379 LEU A N 1
ATOM 2963 C CA . LEU A 1 379 ? 7.082 11.264 10.686 1.00 39.88 379 LEU A CA 1
ATOM 2964 C C . LEU A 1 379 ? 6.582 11.072 12.123 1.00 39.88 379 LEU A C 1
ATOM 2966 O O . LEU A 1 379 ? 6.120 9.997 12.498 1.00 39.88 379 LEU A O 1
ATOM 2970 N N . ARG A 1 380 ? 6.682 12.103 12.959 1.00 43.19 380 ARG A N 1
ATOM 2971 C CA . ARG A 1 380 ? 6.306 12.080 14.374 1.00 43.19 380 ARG A CA 1
ATOM 2972 C C . ARG A 1 380 ? 4.825 11.807 14.640 1.00 43.19 380 ARG A C 1
ATOM 2974 O O . ARG A 1 380 ? 4.458 11.786 15.815 1.00 43.19 380 ARG A O 1
ATOM 2981 N N . LYS A 1 381 ? 3.979 11.662 13.616 1.00 47.53 381 LYS A N 1
ATOM 2982 C CA . LYS A 1 381 ? 2.540 11.847 13.789 1.00 47.53 381 LYS A CA 1
ATOM 2983 C C . LYS A 1 381 ? 1.633 10.621 13.702 1.00 47.53 381 LYS A C 1
ATOM 2985 O O . LYS A 1 381 ? 0.552 10.756 14.253 1.00 47.53 381 LYS A O 1
ATOM 2990 N N . GLU A 1 382 ? 1.967 9.468 13.111 1.00 50.38 382 GLU A N 1
ATOM 2991 C CA . GLU A 1 382 ? 0.855 8.601 12.645 1.00 50.38 382 GLU A CA 1
ATOM 2992 C C . GLU A 1 382 ? 1.017 7.086 12.870 1.00 50.38 382 GLU A C 1
ATOM 2994 O O . GLU A 1 382 ? 1.961 6.465 12.385 1.00 50.38 382 GLU A O 1
ATOM 2999 N N . GLY A 1 383 ? 0.022 6.489 13.540 1.00 50.59 383 GLY A N 1
ATOM 3000 C CA . GLY A 1 383 ? -0.273 5.051 13.527 1.00 50.59 383 GLY A CA 1
ATOM 3001 C C . GLY A 1 383 ? 0.571 4.161 14.452 1.00 50.59 383 GLY A C 1
ATOM 3002 O O . GLY A 1 383 ? 1.753 4.385 14.706 1.00 50.59 383 GLY A O 1
ATOM 3003 N N . ARG A 1 384 ? -0.031 3.067 14.941 1.00 51.53 384 ARG A N 1
ATOM 3004 C CA . ARG A 1 384 ? 0.545 2.186 15.985 1.00 51.53 384 ARG A CA 1
ATOM 3005 C C . ARG A 1 384 ? 1.641 1.215 15.494 1.00 51.53 384 ARG A C 1
ATOM 3007 O O . ARG A 1 384 ? 1.979 0.273 16.212 1.00 51.53 384 ARG A O 1
ATOM 3014 N N . TRP A 1 385 ? 2.180 1.391 14.282 1.00 53.41 385 TRP A N 1
ATOM 3015 C CA . TRP A 1 385 ? 3.107 0.442 13.635 1.00 53.41 385 TRP A CA 1
ATOM 3016 C C . TRP A 1 385 ? 4.513 1.044 13.403 1.00 53.41 385 TRP A C 1
ATOM 3018 O O . TRP A 1 385 ? 4.890 1.355 12.274 1.00 53.41 385 TRP A O 1
ATOM 3028 N N . PRO A 1 386 ? 5.349 1.178 14.452 1.00 44.06 386 PRO A N 1
ATOM 3029 C CA . PRO A 1 386 ? 6.638 1.877 14.378 1.00 44.06 386 PRO A CA 1
ATOM 3030 C C . PRO A 1 386 ? 7.715 1.187 13.527 1.00 44.06 386 PRO A C 1
ATOM 3032 O O . PRO A 1 386 ? 8.528 1.871 12.912 1.00 44.06 386 PRO A O 1
ATOM 3035 N N . GLN A 1 387 ? 7.719 -0.149 13.429 1.00 46.81 387 GLN A N 1
ATOM 3036 C CA . GLN A 1 387 ? 8.621 -0.858 12.499 1.00 46.81 387 GLN A CA 1
ATOM 3037 C C . GLN A 1 387 ? 8.324 -0.490 11.042 1.00 46.81 387 GLN A C 1
ATOM 3039 O O . GLN A 1 387 ? 9.224 -0.418 10.211 1.00 46.81 387 GLN A O 1
ATOM 3044 N N . PHE A 1 388 ? 7.053 -0.221 10.759 1.00 52.38 388 PHE A N 1
ATOM 3045 C CA . PHE A 1 388 ? 6.583 0.129 9.436 1.00 52.38 388 PHE A CA 1
ATOM 3046 C C . PHE A 1 388 ? 6.925 1.581 9.094 1.00 52.38 388 PHE A C 1
ATOM 3048 O O . PHE A 1 388 ? 7.419 1.820 8.000 1.00 52.38 388 PHE A O 1
ATOM 3055 N N . LEU A 1 389 ? 6.788 2.513 10.048 1.00 52.09 389 LEU A N 1
ATOM 3056 C CA . LEU A 1 389 ? 7.215 3.911 9.888 1.00 52.09 389 LEU A CA 1
ATOM 3057 C C . LEU A 1 389 ? 8.676 4.037 9.448 1.00 52.09 389 LEU A C 1
ATOM 3059 O O . LEU A 1 389 ? 8.987 4.890 8.630 1.00 52.09 389 LEU A O 1
ATOM 3063 N N . GLN A 1 390 ? 9.574 3.190 9.956 1.00 52.72 390 GLN A N 1
ATOM 3064 C CA . GLN A 1 390 ? 10.978 3.223 9.546 1.00 52.72 390 GLN A CA 1
ATOM 3065 C C . GLN A 1 390 ? 11.167 2.727 8.105 1.00 52.72 390 GLN A C 1
ATOM 3067 O O . GLN A 1 390 ? 11.853 3.369 7.314 1.00 52.72 390 GLN A O 1
ATOM 3072 N N . THR A 1 391 ? 10.541 1.607 7.728 1.00 53.28 391 THR A N 1
ATOM 3073 C CA . THR A 1 391 ? 10.620 1.092 6.351 1.00 53.28 391 THR A CA 1
ATOM 3074 C C . THR A 1 391 ? 9.993 2.061 5.351 1.00 53.28 391 THR A C 1
ATOM 3076 O O . THR A 1 391 ? 10.571 2.311 4.295 1.00 53.28 391 THR A O 1
ATOM 3079 N N . THR A 1 392 ? 8.848 2.654 5.688 1.00 52.81 392 THR A N 1
ATOM 3080 C CA . THR A 1 392 ? 8.196 3.640 4.825 1.00 52.81 392 THR A CA 1
ATOM 3081 C C . THR A 1 392 ? 8.929 4.956 4.785 1.00 52.81 392 THR A C 1
ATOM 3083 O O . THR A 1 392 ? 8.988 5.545 3.716 1.00 52.81 392 THR A O 1
ATOM 3086 N N . TYR A 1 393 ? 9.558 5.385 5.881 1.00 56.59 393 TYR A N 1
ATOM 3087 C CA . TYR A 1 393 ? 10.458 6.532 5.870 1.00 56.59 393 TYR A CA 1
ATOM 3088 C C . TYR A 1 393 ? 11.562 6.357 4.842 1.00 56.59 393 TYR A C 1
ATOM 3090 O O . TYR A 1 393 ? 11.748 7.224 4.000 1.00 56.59 393 TYR A O 1
ATOM 3098 N N . HIS A 1 394 ? 12.271 5.227 4.882 1.00 57.66 394 HIS A N 1
ATOM 3099 C CA . HIS A 1 394 ? 13.376 4.989 3.963 1.00 57.66 394 HIS A CA 1
ATOM 3100 C C . HIS A 1 394 ? 12.892 4.949 2.515 1.00 57.66 394 HIS A C 1
ATOM 3102 O O . HIS A 1 394 ? 13.502 5.586 1.665 1.00 57.66 394 HIS A O 1
ATOM 3108 N N . MET A 1 395 ? 11.761 4.292 2.236 1.00 56.84 395 MET A N 1
ATOM 3109 C CA . MET A 1 395 ? 11.187 4.286 0.885 1.00 56.84 395 MET A CA 1
ATOM 3110 C C . MET A 1 395 ? 10.713 5.677 0.435 1.00 56.84 395 MET A C 1
ATOM 3112 O O . MET A 1 395 ? 10.840 6.020 -0.735 1.00 56.84 395 MET A O 1
ATOM 3116 N N . ARG A 1 396 ? 10.189 6.481 1.361 1.00 59.44 396 ARG A N 1
ATOM 3117 C CA . ARG A 1 396 ? 9.719 7.849 1.128 1.00 59.44 396 ARG A CA 1
ATOM 3118 C C . ARG A 1 396 ? 10.881 8.804 0.844 1.00 59.44 396 ARG A C 1
ATOM 3120 O O . ARG A 1 396 ? 10.838 9.566 -0.118 1.00 59.44 396 ARG A O 1
ATOM 3127 N N . MET A 1 397 ? 11.925 8.748 1.668 1.00 58.47 397 MET A N 1
ATOM 3128 C CA . MET A 1 397 ? 13.157 9.521 1.495 1.00 58.47 397 MET A CA 1
ATOM 3129 C C . MET A 1 397 ? 13.893 9.114 0.223 1.00 58.47 397 MET A C 1
ATOM 3131 O O . MET A 1 397 ? 14.423 9.973 -0.475 1.00 58.47 397 MET A O 1
ATOM 3135 N N . ASP A 1 398 ? 13.870 7.825 -0.110 1.00 59.06 398 ASP A N 1
ATOM 3136 C CA . ASP A 1 398 ? 14.354 7.312 -1.384 1.00 59.06 398 ASP A CA 1
ATOM 3137 C C . ASP A 1 398 ? 13.561 7.915 -2.554 1.00 59.06 398 ASP A C 1
ATOM 3139 O O . ASP A 1 398 ? 14.156 8.560 -3.411 1.00 59.06 398 ASP A O 1
ATOM 3143 N N . GLY A 1 399 ? 12.226 7.822 -2.558 1.00 59.12 399 GLY A N 1
ATOM 3144 C CA . GLY A 1 399 ? 11.372 8.436 -3.581 1.00 59.12 399 GLY A CA 1
ATOM 3145 C C . GLY A 1 399 ? 11.625 9.940 -3.767 1.00 59.12 399 GLY A C 1
ATOM 3146 O O . GLY A 1 399 ? 11.801 10.392 -4.901 1.00 59.12 399 GLY A O 1
ATOM 3147 N N . GLN A 1 400 ? 11.734 10.692 -2.664 1.00 60.00 400 GLN A N 1
ATOM 3148 C CA . GLN A 1 400 ? 12.093 12.115 -2.673 1.00 60.00 400 GLN A CA 1
ATOM 3149 C C . GLN A 1 400 ? 13.492 12.343 -3.254 1.00 60.00 400 GLN A C 1
ATOM 3151 O O . GLN A 1 400 ? 13.674 13.214 -4.101 1.00 60.00 400 GLN A O 1
ATOM 3156 N N . GLY A 1 401 ? 14.479 11.550 -2.833 1.00 59.91 401 GLY A N 1
ATOM 3157 C CA . GLY A 1 401 ? 15.847 11.618 -3.338 1.00 59.91 401 GLY A CA 1
ATOM 3158 C C . GLY A 1 401 ? 15.912 11.388 -4.848 1.00 59.91 401 GLY A C 1
ATOM 3159 O O . GLY A 1 401 ? 16.604 12.125 -5.551 1.00 59.91 401 GLY A O 1
ATOM 3160 N N . ARG A 1 402 ? 15.126 10.436 -5.373 1.00 59.97 402 ARG A N 1
ATOM 3161 C CA . ARG A 1 402 ? 15.003 10.194 -6.822 1.00 59.97 402 ARG A CA 1
ATOM 3162 C C . ARG A 1 402 ? 14.401 11.398 -7.548 1.00 59.97 402 ARG A C 1
ATOM 3164 O O . ARG A 1 402 ? 14.924 11.789 -8.590 1.00 59.97 402 ARG A O 1
ATOM 3171 N N . ALA A 1 403 ? 13.336 11.986 -7.001 1.00 57.62 403 ALA A N 1
ATOM 3172 C CA . ALA A 1 403 ? 12.660 13.137 -7.597 1.00 57.62 403 ALA A CA 1
ATOM 3173 C C . ALA A 1 403 ? 13.558 14.387 -7.621 1.00 57.62 403 ALA A C 1
ATOM 3175 O O . ALA A 1 403 ? 13.697 15.027 -8.663 1.00 57.62 403 ALA A O 1
ATOM 3176 N N . VAL A 1 404 ? 14.228 14.683 -6.501 1.00 57.78 404 VAL A N 1
ATOM 3177 C CA . VAL A 1 404 ? 15.224 15.760 -6.374 1.00 57.78 404 VAL A CA 1
ATOM 3178 C C . VAL A 1 404 ? 16.337 15.557 -7.396 1.00 57.78 404 VAL A C 1
ATOM 3180 O O . VAL A 1 404 ? 16.607 16.436 -8.209 1.00 57.78 404 VAL A O 1
ATOM 3183 N N . MET A 1 405 ? 16.952 14.377 -7.423 1.00 58.22 405 MET A N 1
ATOM 3184 C CA . MET A 1 405 ? 18.022 14.098 -8.374 1.00 58.22 405 MET A CA 1
ATOM 3185 C C . MET A 1 405 ? 17.558 14.310 -9.823 1.00 58.22 405 MET A C 1
ATOM 3187 O O . MET A 1 405 ? 18.278 14.931 -10.600 1.00 58.22 405 MET A O 1
ATOM 3191 N N . PHE A 1 406 ? 16.359 13.852 -10.194 1.00 55.72 406 PHE A N 1
ATOM 3192 C CA . PHE A 1 406 ? 15.828 14.077 -11.540 1.00 55.72 406 PHE A CA 1
ATOM 3193 C C . PHE A 1 406 ? 15.626 15.571 -11.842 1.00 55.72 406 PHE A C 1
ATOM 3195 O O . PHE A 1 406 ? 15.980 16.032 -12.928 1.00 55.72 406 PHE A O 1
ATOM 3202 N N . ALA A 1 407 ? 15.096 16.339 -10.886 1.00 56.31 407 ALA A N 1
ATOM 3203 C CA . ALA A 1 407 ? 14.857 17.772 -11.042 1.00 56.31 407 ALA A CA 1
ATOM 3204 C C . ALA A 1 407 ? 16.157 18.580 -11.224 1.00 56.31 407 ALA A C 1
ATOM 3206 O O . ALA A 1 407 ? 16.177 19.506 -12.034 1.00 56.31 407 ALA A O 1
ATOM 3207 N N . PHE A 1 408 ? 17.246 18.204 -10.543 1.00 52.72 408 PHE A N 1
ATOM 3208 C CA . PHE A 1 408 ? 18.481 19.001 -10.477 1.00 52.72 408 PHE A CA 1
ATOM 3209 C C . PHE A 1 408 ? 19.678 18.441 -11.258 1.00 52.72 408 PHE A C 1
ATOM 3211 O O . PHE A 1 408 ? 20.699 19.119 -11.358 1.00 52.72 408 PHE A O 1
ATOM 3218 N N . PHE A 1 409 ? 19.588 17.244 -11.847 1.00 49.16 409 PHE A N 1
ATOM 3219 C CA . PHE A 1 409 ? 20.639 16.776 -12.757 1.00 49.16 409 PHE A CA 1
ATOM 3220 C C . PHE A 1 409 ? 20.693 17.668 -14.012 1.00 49.16 409 PHE A C 1
ATOM 3222 O O . PHE A 1 409 ? 19.631 17.871 -14.616 1.00 49.16 409 PHE A O 1
ATOM 3229 N N . PRO A 1 410 ? 21.881 18.161 -14.429 1.00 45.81 410 PRO A N 1
ATOM 3230 C CA . PRO A 1 410 ? 22.044 18.959 -15.648 1.00 45.81 410 PRO A CA 1
ATOM 3231 C C . PRO A 1 410 ? 21.410 18.261 -16.853 1.00 45.81 410 PRO A C 1
ATOM 3233 O O . PRO A 1 410 ? 21.550 17.042 -16.981 1.00 45.81 410 PRO A O 1
ATOM 3236 N N . GLU A 1 411 ? 20.722 18.993 -17.740 1.00 46.50 411 GLU A N 1
ATOM 3237 C CA . GLU A 1 411 ? 20.093 18.397 -18.932 1.00 46.50 411 GLU A CA 1
ATOM 3238 C C . GLU A 1 411 ? 21.118 17.633 -19.794 1.00 46.50 411 GLU A C 1
ATOM 3240 O O . GLU A 1 411 ? 20.758 16.620 -20.394 1.00 46.50 411 GLU A O 1
ATOM 3245 N N . GLU A 1 412 ? 22.401 18.024 -19.773 1.00 38.25 412 GLU A N 1
ATOM 3246 C CA . GLU A 1 412 ? 23.483 17.304 -20.457 1.00 38.25 412 GLU A CA 1
ATOM 3247 C C . GLU A 1 412 ? 23.885 15.983 -19.770 1.00 38.25 412 GLU A C 1
ATOM 3249 O O . GLU A 1 412 ? 24.352 15.060 -20.437 1.00 38.25 412 GLU A O 1
ATOM 3254 N N . CYS A 1 413 ? 23.680 15.861 -18.453 1.00 36.78 413 CYS A N 1
ATOM 3255 C CA . CYS A 1 413 ? 23.914 14.638 -17.673 1.00 36.78 413 CYS A CA 1
ATOM 3256 C C . CYS A 1 413 ? 22.665 13.746 -17.569 1.00 36.78 413 CYS A C 1
ATOM 3258 O O . CYS A 1 413 ? 22.770 12.589 -17.159 1.00 36.78 413 CYS A O 1
ATOM 3260 N N . ARG A 1 414 ? 21.488 14.236 -17.987 1.00 49.09 414 ARG A N 1
ATOM 3261 C CA . ARG A 1 414 ? 20.277 13.434 -18.252 1.00 49.09 414 ARG A CA 1
ATOM 3262 C C . ARG A 1 414 ? 20.409 12.682 -19.584 1.00 49.09 414 ARG A C 1
ATOM 3264 O O . ARG A 1 414 ? 19.485 12.684 -20.400 1.00 49.09 414 ARG A O 1
ATOM 3271 N N . ASP A 1 415 ? 21.572 12.078 -19.828 1.00 40.53 415 ASP A N 1
ATOM 3272 C CA . ASP A 1 415 ? 21.863 11.370 -21.072 1.00 40.53 415 ASP A CA 1
ATOM 3273 C C . ASP A 1 415 ? 20.758 10.339 -21.381 1.00 40.53 415 ASP A C 1
ATOM 3275 O O . ASP A 1 415 ? 20.109 9.762 -20.504 1.00 40.53 415 ASP A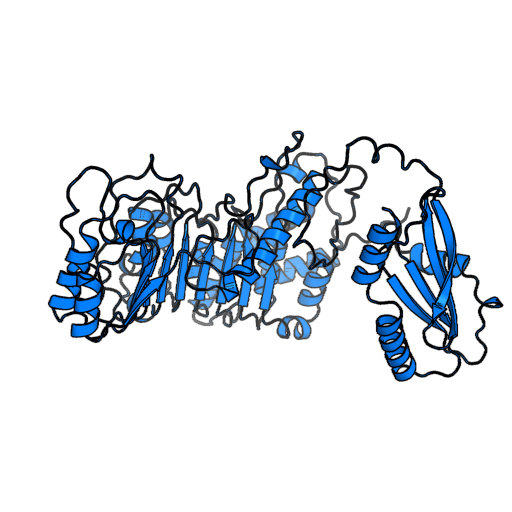 O 1
ATOM 3279 N N . ARG A 1 416 ? 20.530 10.102 -22.676 1.00 41.78 416 ARG A N 1
ATOM 3280 C CA . ARG A 1 416 ? 19.462 9.294 -23.285 1.00 41.78 416 ARG A CA 1
ATOM 3281 C C . ARG A 1 416 ? 19.461 7.818 -22.851 1.00 41.78 416 ARG A C 1
ATOM 3283 O O . ARG A 1 416 ? 18.617 7.059 -23.343 1.00 41.78 416 ARG A O 1
ATOM 3290 N N . ARG A 1 417 ? 20.374 7.409 -21.970 1.00 42.16 417 ARG A N 1
ATOM 3291 C CA . ARG A 1 417 ? 20.544 6.073 -21.397 1.00 42.16 417 ARG A CA 1
ATOM 3292 C C . ARG A 1 417 ? 20.456 6.192 -19.879 1.00 42.16 417 ARG A C 1
ATOM 3294 O O . ARG A 1 417 ? 21.328 6.746 -19.232 1.00 42.16 417 ARG A O 1
ATOM 3301 N N . GLU A 1 418 ? 19.318 5.717 -19.398 1.00 44.78 418 GLU A N 1
ATOM 3302 C CA . GLU A 1 418 ? 18.777 5.717 -18.043 1.00 44.78 418 GLU A CA 1
ATOM 3303 C C . GLU A 1 418 ? 19.684 6.083 -16.868 1.00 44.78 418 GLU A C 1
ATOM 3305 O O . GLU A 1 418 ? 20.688 5.439 -16.575 1.00 44.78 418 GLU A O 1
ATOM 3310 N N . ILE A 1 419 ? 19.173 7.045 -16.099 1.00 37.16 419 ILE A N 1
ATOM 3311 C CA . ILE A 1 419 ? 19.591 7.367 -14.743 1.00 37.16 419 ILE A CA 1
ATOM 3312 C C . ILE A 1 419 ? 19.382 6.125 -13.861 1.00 37.16 419 ILE A C 1
ATOM 3314 O O . ILE A 1 419 ? 18.264 5.803 -13.450 1.00 37.16 419 ILE A O 1
ATOM 3318 N N . LEU A 1 420 ? 20.469 5.407 -13.600 1.00 37.75 420 LEU A N 1
ATOM 3319 C CA . LEU A 1 420 ? 20.565 4.388 -12.563 1.00 37.75 420 LEU A CA 1
ATOM 3320 C C . LEU A 1 420 ? 21.080 5.054 -11.290 1.00 37.75 420 LEU A C 1
ATOM 3322 O O . LEU A 1 420 ? 22.147 5.662 -11.308 1.00 37.75 420 LEU A O 1
ATOM 3326 N N . LEU A 1 421 ? 20.342 4.923 -10.187 1.00 38.75 421 LEU A N 1
ATOM 3327 C CA . LEU A 1 421 ? 20.805 5.388 -8.882 1.00 38.75 421 LEU A CA 1
ATOM 3328 C C . LEU A 1 421 ? 21.570 4.293 -8.118 1.00 38.75 421 LEU A C 1
ATOM 3330 O O . LEU A 1 421 ? 21.155 3.130 -8.166 1.00 38.75 421 LEU A O 1
ATOM 3334 N N . PRO A 1 422 ? 22.634 4.654 -7.373 1.00 32.84 422 PRO A N 1
ATOM 3335 C CA . PRO A 1 422 ? 23.277 3.791 -6.386 1.00 32.84 422 PRO A CA 1
ATOM 3336 C C . PRO A 1 422 ? 22.331 3.474 -5.220 1.00 32.84 422 PRO A C 1
ATOM 3338 O O . PRO A 1 422 ? 21.556 4.329 -4.798 1.00 32.84 422 PRO A O 1
ATOM 3341 N N . LEU A 1 423 ? 22.439 2.268 -4.654 1.00 29.77 423 LEU A N 1
ATOM 3342 C CA . LEU A 1 423 ? 21.966 2.018 -3.292 1.00 29.77 423 LEU A CA 1
ATOM 3343 C C . LEU A 1 423 ? 22.863 2.803 -2.328 1.00 29.77 423 LEU A C 1
ATOM 3345 O O . LEU A 1 423 ? 24.028 2.440 -2.157 1.00 29.77 423 LEU A O 1
ATOM 3349 N N . ASP A 1 424 ? 22.328 3.849 -1.705 1.00 36.94 424 ASP A N 1
ATOM 3350 C CA . ASP A 1 424 ? 22.966 4.506 -0.568 1.00 36.94 424 ASP A CA 1
ATOM 3351 C C . ASP A 1 424 ? 21.993 4.568 0.617 1.00 36.94 424 ASP A C 1
ATOM 3353 O O . ASP A 1 424 ? 21.105 5.414 0.683 1.00 36.94 424 ASP A O 1
ATOM 3357 N N . ASP A 1 425 ? 22.179 3.666 1.583 1.00 35.38 425 ASP A N 1
ATOM 3358 C CA . ASP A 1 425 ? 21.447 3.627 2.860 1.00 35.38 425 ASP A CA 1
ATOM 3359 C C . ASP A 1 425 ? 21.968 4.698 3.855 1.00 35.38 425 ASP A C 1
ATOM 3361 O O . ASP A 1 425 ? 22.057 4.459 5.061 1.00 35.38 425 ASP A O 1
ATOM 3365 N N . SER A 1 426 ? 22.417 5.864 3.372 1.00 41.91 426 SER A N 1
ATOM 3366 C CA . SER A 1 426 ? 23.211 6.822 4.164 1.00 41.91 426 SER A CA 1
ATOM 3367 C C . SER A 1 426 ? 22.681 8.258 4.218 1.00 41.91 426 SER A C 1
ATOM 3369 O O . SER A 1 426 ? 23.350 9.114 4.794 1.00 41.91 426 SER A O 1
ATOM 3371 N N . MET A 1 427 ? 21.494 8.544 3.687 1.00 38.47 427 MET A N 1
ATOM 3372 C CA . MET A 1 427 ? 20.886 9.887 3.730 1.00 38.47 427 MET A CA 1
ATOM 3373 C C . MET A 1 427 ? 20.315 10.292 5.106 1.00 38.47 427 MET A C 1
ATOM 3375 O O . MET A 1 427 ? 19.659 11.324 5.225 1.00 38.47 427 MET A O 1
ATOM 3379 N N . ASP A 1 428 ? 20.587 9.526 6.164 1.00 36.81 428 ASP A N 1
ATOM 3380 C CA . ASP A 1 428 ? 20.338 9.957 7.537 1.00 36.81 428 ASP A CA 1
ATOM 3381 C C . ASP A 1 428 ? 21.605 10.626 8.096 1.00 36.81 428 ASP A C 1
ATOM 3383 O O . ASP A 1 428 ? 22.588 9.954 8.410 1.00 36.81 428 ASP A O 1
ATOM 3387 N N . ALA A 1 429 ? 21.534 11.956 8.238 1.00 39.72 429 ALA A N 1
ATOM 3388 C CA . ALA A 1 429 ? 22.549 12.900 8.737 1.00 39.72 429 ALA A CA 1
ATOM 3389 C C . ALA A 1 429 ? 23.369 13.657 7.670 1.00 39.72 429 ALA A C 1
ATOM 3391 O O . ALA A 1 429 ? 24.600 13.677 7.702 1.00 39.72 429 ALA A O 1
ATOM 3392 N N . CYS A 1 430 ? 22.689 14.396 6.791 1.00 34.00 430 CYS A N 1
ATOM 3393 C CA . CYS A 1 430 ? 23.229 15.681 6.348 1.00 34.00 430 CYS A CA 1
ATOM 3394 C C . CYS A 1 430 ? 22.870 16.735 7.402 1.00 34.00 430 CYS A C 1
ATOM 3396 O O . CYS A 1 430 ? 21.754 17.243 7.420 1.00 34.00 430 CYS A O 1
ATOM 3398 N N . GLU A 1 431 ? 23.808 17.055 8.297 1.00 37.81 431 GLU A N 1
ATOM 3399 C CA . GLU A 1 431 ? 23.828 18.407 8.860 1.00 37.81 431 GLU A CA 1
ATOM 3400 C C . GLU A 1 431 ? 24.065 19.362 7.686 1.00 37.81 431 GLU A C 1
ATOM 3402 O O . GLU A 1 431 ? 25.013 19.174 6.918 1.00 37.81 431 GLU A O 1
ATOM 3407 N N . GLU A 1 432 ? 23.176 20.341 7.521 1.00 35.34 432 GLU A N 1
ATOM 3408 C CA . GLU A 1 432 ? 23.314 21.436 6.565 1.00 35.34 432 GLU A CA 1
ATOM 3409 C C . GLU A 1 432 ? 24.619 22.192 6.834 1.00 35.34 432 GLU A C 1
ATOM 3411 O O . GLU A 1 432 ? 24.684 23.144 7.610 1.00 35.34 432 GLU A O 1
ATOM 3416 N N . VAL A 1 433 ? 25.697 21.775 6.179 1.00 35.41 433 VAL A N 1
ATOM 3417 C CA . VAL A 1 433 ? 26.820 22.671 5.950 1.00 35.41 433 VAL A CA 1
ATOM 3418 C C . VAL A 1 433 ? 26.430 23.471 4.724 1.00 35.41 433 VAL A C 1
ATOM 3420 O O . VAL A 1 433 ? 26.384 22.923 3.625 1.00 35.41 433 VAL A O 1
ATOM 3423 N N . ALA A 1 434 ? 26.119 24.751 4.923 1.00 37.53 434 ALA A N 1
ATOM 3424 C CA . ALA A 1 434 ? 25.936 25.709 3.846 1.00 37.53 434 ALA A CA 1
ATOM 3425 C C . ALA A 1 434 ? 27.200 25.721 2.973 1.00 37.53 434 ALA A C 1
ATOM 3427 O O . ALA A 1 434 ? 28.189 26.393 3.279 1.00 37.53 434 ALA A O 1
ATOM 3428 N N . VAL A 1 435 ? 27.193 24.929 1.903 1.00 35.78 435 VAL A N 1
ATOM 3429 C CA . VAL A 1 435 ? 28.197 25.013 0.852 1.00 35.78 435 VAL A CA 1
ATOM 3430 C C . VAL A 1 435 ? 27.921 26.336 0.159 1.00 35.78 435 VAL A C 1
ATOM 3432 O O . VAL A 1 435 ? 26.884 26.510 -0.475 1.00 35.78 435 VAL A O 1
ATOM 3435 N N . LYS A 1 436 ? 28.816 27.308 0.342 1.00 36.09 436 LYS A N 1
ATOM 3436 C CA . LYS A 1 436 ? 28.761 28.552 -0.423 1.00 36.09 436 LYS A CA 1
ATOM 3437 C C . LYS A 1 436 ? 28.814 28.170 -1.903 1.00 36.09 436 LYS A C 1
ATOM 3439 O O . LYS A 1 436 ? 29.757 27.501 -2.316 1.00 36.09 436 LYS A O 1
ATOM 3444 N N . GLU A 1 437 ? 27.839 28.625 -2.686 1.00 38.22 437 GLU A N 1
ATOM 3445 C CA . GLU A 1 437 ? 27.675 28.384 -4.134 1.00 38.22 437 GLU A CA 1
ATOM 3446 C C . GLU A 1 437 ? 28.891 28.767 -5.014 1.00 38.22 437 GLU A C 1
ATOM 3448 O O . GLU A 1 437 ? 28.848 28.615 -6.229 1.00 38.22 437 GLU A O 1
ATOM 3453 N N . GLY A 1 438 ? 30.000 29.238 -4.434 1.00 38.62 438 GLY A N 1
ATOM 3454 C CA . GLY A 1 438 ? 31.206 29.641 -5.156 1.00 38.62 438 GLY A CA 1
ATOM 3455 C C . GLY A 1 438 ? 32.136 28.508 -5.613 1.00 38.62 438 GLY A C 1
ATOM 3456 O O . GLY A 1 438 ? 32.935 28.752 -6.510 1.00 38.62 438 GLY A O 1
ATOM 3457 N N . ASP A 1 439 ? 32.045 27.292 -5.057 1.00 38.34 439 ASP A N 1
ATOM 3458 C CA . ASP A 1 439 ? 33.044 26.228 -5.316 1.00 38.34 439 ASP A CA 1
ATOM 3459 C C . ASP A 1 439 ? 32.637 25.181 -6.370 1.00 38.34 439 ASP A C 1
ATOM 3461 O O . ASP A 1 439 ? 33.461 24.370 -6.788 1.00 38.34 439 ASP A O 1
ATOM 3465 N N . LEU A 1 440 ? 31.394 25.193 -6.859 1.00 42.69 440 LEU A N 1
ATOM 3466 C CA . LEU A 1 440 ? 30.941 24.244 -7.894 1.00 42.69 440 LEU A CA 1
ATOM 3467 C C . LEU A 1 440 ? 31.206 24.730 -9.333 1.00 42.69 440 LEU A C 1
ATOM 3469 O O . LEU A 1 440 ? 30.970 23.995 -10.288 1.00 42.69 440 LEU A O 1
ATOM 3473 N N . GLY A 1 441 ? 31.728 25.949 -9.502 1.00 38.19 441 GLY A N 1
ATOM 3474 C CA . GLY A 1 441 ? 31.885 26.611 -10.802 1.00 38.19 441 GLY A CA 1
ATOM 3475 C C . GLY A 1 441 ? 33.196 26.360 -11.562 1.00 38.19 441 GLY A C 1
ATOM 3476 O O . GLY A 1 441 ? 33.413 27.019 -12.575 1.00 38.19 441 GLY A O 1
ATOM 3477 N N . GLN A 1 442 ? 34.094 25.473 -11.112 1.00 44.25 442 GLN A N 1
ATOM 3478 C CA . GLN A 1 442 ? 35.451 25.369 -11.694 1.00 44.25 442 GLN A CA 1
ATOM 3479 C C . GLN A 1 442 ? 35.978 23.953 -11.991 1.00 44.25 442 GLN A C 1
ATOM 3481 O O . GLN A 1 442 ? 37.185 23.756 -12.117 1.00 44.25 442 GLN A O 1
ATOM 3486 N N . CYS A 1 443 ? 35.119 22.961 -12.224 1.00 43.16 443 CYS A N 1
ATOM 3487 C CA . CYS A 1 443 ? 35.575 21.636 -12.676 1.00 43.16 443 CYS A CA 1
ATOM 3488 C C . CYS A 1 443 ? 35.766 21.550 -14.208 1.00 43.16 443 CYS A C 1
ATOM 3490 O O . CYS A 1 443 ? 35.328 20.597 -14.843 1.00 43.16 443 CYS A O 1
ATOM 3492 N N . THR A 1 444 ? 36.432 22.526 -14.834 1.00 43.84 444 THR A N 1
ATOM 3493 C CA . THR A 1 444 ? 36.877 22.443 -16.242 1.00 43.84 444 THR A CA 1
ATOM 3494 C C . THR A 1 444 ? 38.361 22.085 -16.295 1.00 43.84 444 THR A C 1
ATOM 3496 O O . THR A 1 444 ? 39.209 22.921 -16.606 1.00 43.84 444 THR A O 1
ATOM 3499 N N . GLY A 1 445 ? 38.703 20.852 -15.916 1.00 55.78 445 GLY A N 1
ATOM 3500 C CA . GLY A 1 445 ? 40.075 20.345 -15.987 1.00 55.78 445 GLY A CA 1
ATOM 3501 C C . GLY A 1 445 ? 40.173 19.061 -16.802 1.00 55.78 445 GLY A C 1
ATOM 3502 O O . GLY A 1 445 ? 39.230 18.277 -16.844 1.00 55.78 445 GLY A O 1
ATOM 3503 N N . ASP A 1 446 ? 41.336 18.811 -17.403 1.00 66.12 446 ASP A N 1
ATOM 3504 C CA . ASP A 1 446 ? 41.606 17.527 -18.052 1.00 66.12 446 ASP A CA 1
ATOM 3505 C C . ASP A 1 446 ? 41.552 16.388 -17.021 1.00 66.12 446 ASP A C 1
ATOM 3507 O O . ASP A 1 446 ? 42.226 16.424 -15.978 1.00 66.12 446 ASP A O 1
ATOM 3511 N N . LEU A 1 447 ? 40.766 15.358 -17.332 1.00 66.44 447 LEU A N 1
ATOM 3512 C CA . LEU A 1 447 ? 40.733 14.107 -16.585 1.00 66.44 447 LEU A CA 1
ATOM 3513 C C . LEU A 1 447 ? 42.057 13.359 -16.777 1.00 66.44 447 LEU A C 1
ATOM 3515 O O . LEU A 1 447 ? 42.447 13.024 -17.897 1.00 66.44 447 LEU A O 1
ATOM 3519 N N . LYS A 1 448 ? 42.744 13.048 -15.677 1.00 78.81 448 LYS A N 1
ATOM 3520 C CA . LYS A 1 448 ? 44.008 12.305 -15.679 1.00 78.81 448 LYS A CA 1
ATOM 3521 C C . LYS A 1 448 ? 43.842 10.974 -14.958 1.00 78.81 448 LYS A C 1
ATOM 3523 O O . LYS A 1 448 ? 43.276 10.911 -13.869 1.00 78.81 448 LYS A O 1
ATOM 3528 N N . LEU A 1 449 ? 44.386 9.915 -15.555 1.00 79.12 449 LEU A N 1
ATOM 3529 C CA . LEU A 1 449 ? 44.526 8.624 -14.888 1.00 79.12 449 LEU A CA 1
ATOM 3530 C C . LEU A 1 449 ? 45.555 8.755 -13.760 1.00 79.12 449 LEU A C 1
ATOM 3532 O O . LEU A 1 449 ? 46.703 9.136 -14.003 1.00 79.12 449 LEU A O 1
ATOM 3536 N N . ARG A 1 450 ? 45.145 8.438 -12.536 1.00 75.88 450 ARG A N 1
ATOM 3537 C CA . ARG A 1 450 ? 45.978 8.431 -11.338 1.00 75.88 450 ARG A CA 1
ATOM 3538 C C . ARG A 1 450 ? 46.226 7.003 -10.874 1.00 75.88 450 ARG A C 1
ATOM 3540 O O . ARG A 1 450 ? 45.356 6.138 -10.951 1.00 75.88 450 ARG A O 1
ATOM 3547 N N . MET A 1 451 ? 47.435 6.798 -10.367 1.00 76.06 451 MET A N 1
ATOM 3548 C CA . MET A 1 451 ? 47.855 5.576 -9.696 1.00 76.06 451 MET A CA 1
ATOM 3549 C C . MET A 1 451 ? 48.387 5.972 -8.325 1.00 76.06 451 MET A C 1
ATOM 3551 O O . MET A 1 451 ? 49.266 6.832 -8.242 1.00 76.06 451 MET A O 1
ATOM 3555 N N . LEU A 1 452 ? 47.821 5.399 -7.268 1.00 76.25 452 LEU A N 1
ATOM 3556 C CA . LEU A 1 452 ? 48.232 5.666 -5.893 1.00 76.25 452 LEU A CA 1
ATOM 3557 C C . LEU A 1 452 ? 48.590 4.365 -5.192 1.00 76.25 452 LEU A C 1
ATOM 3559 O O . LEU A 1 452 ? 47.796 3.423 -5.170 1.00 76.25 452 LEU A O 1
ATOM 3563 N N . ASP A 1 453 ? 49.772 4.350 -4.591 1.00 76.06 453 ASP A N 1
ATOM 3564 C CA . ASP A 1 453 ? 50.241 3.242 -3.774 1.00 76.06 453 ASP A CA 1
ATOM 3565 C C . ASP A 1 453 ? 49.574 3.324 -2.391 1.00 76.06 453 ASP A C 1
ATOM 3567 O O . ASP A 1 453 ? 49.426 4.407 -1.816 1.00 76.06 453 ASP A O 1
ATOM 3571 N N . PHE A 1 454 ? 49.174 2.182 -1.836 1.00 73.69 454 PHE A N 1
ATOM 3572 C CA . PHE A 1 454 ? 48.671 2.099 -0.468 1.00 73.69 454 PHE A CA 1
ATOM 3573 C C . PHE A 1 454 ? 49.137 0.831 0.243 1.00 73.69 454 PHE A C 1
ATOM 3575 O O . PHE A 1 454 ? 49.446 -0.192 -0.372 1.00 73.69 454 PHE A O 1
ATOM 3582 N N . TRP A 1 455 ? 49.173 0.918 1.570 1.00 76.62 455 TRP A N 1
ATOM 3583 C CA . TRP A 1 455 ? 49.589 -0.168 2.447 1.00 76.62 455 TRP A CA 1
ATOM 3584 C C . TRP A 1 455 ? 48.443 -1.143 2.686 1.00 76.62 455 TRP A C 1
ATOM 3586 O O . TRP A 1 455 ? 47.336 -0.738 3.053 1.00 76.62 455 TRP A O 1
ATOM 3596 N N . VAL A 1 456 ? 48.734 -2.428 2.508 1.00 76.31 456 VAL A N 1
ATOM 3597 C CA . VAL A 1 456 ? 47.809 -3.525 2.809 1.00 76.31 456 VAL A CA 1
ATOM 3598 C C . VAL A 1 456 ? 48.100 -4.122 4.186 1.00 76.31 456 VAL A C 1
ATOM 3600 O O . VAL A 1 456 ? 49.199 -3.989 4.725 1.00 76.31 456 VAL A O 1
ATOM 3603 N N . HIS A 1 457 ? 47.111 -4.792 4.774 1.00 78.81 457 HIS A N 1
ATOM 3604 C CA . HIS A 1 457 ? 47.143 -5.306 6.150 1.00 78.81 457 HIS A CA 1
ATOM 3605 C C . HIS A 1 457 ? 48.295 -6.280 6.434 1.00 78.81 457 HIS A C 1
ATOM 3607 O O . HIS A 1 457 ? 48.672 -6.458 7.589 1.00 78.81 457 HIS A O 1
ATOM 3613 N N . ASN A 1 458 ? 48.848 -6.923 5.404 1.00 74.00 458 ASN A N 1
ATOM 3614 C CA . ASN A 1 458 ? 49.964 -7.861 5.523 1.00 74.00 458 ASN A CA 1
ATOM 3615 C C . ASN A 1 458 ? 51.349 -7.189 5.402 1.00 74.00 458 ASN A C 1
ATOM 3617 O O . ASN A 1 458 ? 52.353 -7.889 5.305 1.00 74.00 458 ASN A O 1
ATOM 3621 N N . GLY A 1 459 ? 51.413 -5.852 5.390 1.00 71.06 459 GLY A N 1
ATOM 3622 C CA . GLY A 1 459 ? 52.660 -5.089 5.290 1.00 71.06 459 GLY A CA 1
ATOM 3623 C C . GLY A 1 459 ? 53.202 -4.926 3.865 1.00 71.06 459 GLY A C 1
ATOM 3624 O O . GLY A 1 459 ? 54.255 -4.318 3.690 1.00 71.06 459 GLY A O 1
ATOM 3625 N N . GLY A 1 460 ? 52.501 -5.443 2.850 1.00 76.31 460 GLY A N 1
ATOM 3626 C CA . GLY A 1 460 ? 52.808 -5.202 1.440 1.00 76.31 460 GLY A CA 1
ATOM 3627 C C . GLY A 1 460 ? 52.267 -3.868 0.906 1.00 76.31 460 GLY A C 1
ATOM 3628 O O . GLY A 1 460 ? 51.585 -3.112 1.606 1.00 76.31 460 GLY A O 1
ATOM 3629 N N . THR A 1 461 ? 52.526 -3.609 -0.377 1.00 74.75 461 THR A N 1
ATOM 3630 C CA . THR A 1 461 ? 51.999 -2.458 -1.128 1.00 74.75 461 THR A CA 1
ATOM 3631 C C . THR A 1 461 ? 51.062 -2.902 -2.254 1.00 74.75 461 THR A C 1
ATOM 3633 O O . THR A 1 461 ? 51.322 -3.870 -2.970 1.00 74.75 461 THR A O 1
ATOM 3636 N N . SER A 1 462 ? 49.946 -2.190 -2.400 1.00 79.50 462 SER A N 1
ATOM 3637 C CA . SER A 1 462 ? 48.923 -2.378 -3.437 1.00 79.50 462 SER A CA 1
ATOM 3638 C C . SER A 1 462 ? 48.581 -1.030 -4.083 1.00 79.50 462 SER A C 1
ATOM 3640 O O . SER A 1 462 ? 49.114 0.004 -3.678 1.00 79.50 462 SER A O 1
ATOM 3642 N N . TYR A 1 463 ? 47.740 -1.035 -5.120 1.00 78.25 463 TYR A N 1
ATOM 3643 C CA . TYR A 1 463 ? 47.554 0.108 -6.014 1.00 78.25 463 TYR A CA 1
ATOM 3644 C C . TYR A 1 463 ? 46.084 0.437 -6.204 1.00 78.25 463 TYR A C 1
ATOM 3646 O O . TYR A 1 463 ? 45.268 -0.453 -6.430 1.00 78.25 463 TYR A O 1
ATOM 3654 N N . MET A 1 464 ? 45.765 1.725 -6.167 1.00 79.06 464 MET A N 1
ATOM 3655 C CA . MET A 1 464 ? 44.489 2.251 -6.633 1.00 79.06 464 MET A CA 1
ATOM 3656 C C . MET A 1 464 ? 44.687 2.869 -8.005 1.00 79.06 464 MET A C 1
ATOM 3658 O O . MET A 1 464 ? 45.571 3.709 -8.178 1.00 79.06 464 MET A O 1
ATOM 3662 N N . VAL A 1 465 ? 43.850 2.484 -8.961 1.00 79.75 465 VAL A N 1
ATOM 3663 C CA . VAL A 1 465 ? 43.841 3.051 -10.312 1.00 79.75 465 VAL A CA 1
ATOM 3664 C C . VAL A 1 465 ? 42.477 3.676 -10.564 1.00 79.75 465 VAL A C 1
ATOM 3666 O O . VAL A 1 465 ? 41.451 3.014 -10.407 1.00 79.75 465 VAL A O 1
ATOM 3669 N N . PHE A 1 466 ? 42.461 4.961 -10.908 1.00 77.69 466 PHE A N 1
ATOM 3670 C CA . PHE A 1 466 ? 41.233 5.717 -11.154 1.00 77.69 466 PHE A CA 1
ATOM 3671 C C . PHE A 1 466 ? 41.503 6.953 -12.007 1.00 77.69 466 PHE A C 1
ATOM 3673 O O . PHE A 1 466 ? 42.619 7.469 -12.029 1.00 77.69 466 PHE A O 1
ATOM 3680 N N . GLN A 1 467 ? 40.483 7.457 -12.689 1.00 77.75 467 GLN A N 1
ATOM 3681 C CA . GLN A 1 467 ? 40.538 8.729 -13.399 1.00 77.75 467 GLN A CA 1
ATOM 3682 C C . GLN A 1 467 ? 39.925 9.829 -12.525 1.00 77.75 467 GLN A C 1
ATOM 3684 O O . GLN A 1 467 ? 38.932 9.598 -11.843 1.00 77.75 467 GLN A O 1
ATOM 3689 N N . ASN A 1 468 ? 40.556 11.003 -12.478 1.00 72.62 468 ASN A N 1
ATOM 3690 C CA . ASN A 1 468 ? 40.006 12.176 -11.795 1.00 72.62 468 ASN A CA 1
ATOM 3691 C C . ASN A 1 468 ? 40.570 13.466 -12.415 1.00 72.62 468 ASN A C 1
ATOM 3693 O O . ASN A 1 468 ? 41.580 13.441 -13.125 1.00 72.62 468 ASN A O 1
ATOM 3697 N N . PHE A 1 469 ? 39.951 14.607 -12.131 1.00 71.00 469 PHE A N 1
ATOM 3698 C CA . PHE A 1 469 ? 40.432 15.921 -12.532 1.00 71.00 469 PHE A CA 1
ATOM 3699 C C . PHE A 1 469 ? 41.859 16.173 -12.026 1.00 71.00 469 PHE A C 1
ATOM 3701 O O . PHE A 1 469 ? 42.228 15.834 -10.896 1.00 71.00 469 PHE A O 1
ATOM 3708 N N . GLY A 1 470 ? 42.690 16.804 -12.862 1.00 64.81 470 GLY A N 1
ATOM 3709 C CA . GLY A 1 470 ? 44.098 17.076 -12.545 1.00 64.81 470 GLY A CA 1
ATOM 3710 C C . GLY A 1 470 ? 44.338 17.864 -11.244 1.00 64.81 470 GLY A C 1
ATOM 3711 O O . GLY A 1 470 ? 45.400 17.714 -10.639 1.00 64.81 470 GLY A O 1
ATOM 3712 N N . HIS A 1 471 ? 43.353 18.637 -10.783 1.00 62.22 471 HIS A N 1
ATOM 3713 C CA . HIS A 1 471 ? 43.386 19.405 -9.532 1.00 62.22 471 HIS A CA 1
ATOM 3714 C C . HIS A 1 471 ? 42.680 18.706 -8.353 1.00 62.22 471 HIS A C 1
ATOM 3716 O O . HIS A 1 471 ? 42.852 19.128 -7.215 1.00 62.22 471 HIS A O 1
ATOM 3722 N N . SER A 1 472 ? 41.934 17.622 -8.593 1.00 59.25 472 SER A N 1
ATOM 3723 C CA . SER A 1 472 ? 41.264 16.848 -7.543 1.00 59.25 472 SER A CA 1
ATOM 3724 C C . SER A 1 472 ? 42.126 15.659 -7.113 1.00 59.25 472 SER A C 1
ATOM 3726 O O . SER A 1 472 ? 42.573 14.849 -7.934 1.00 59.25 472 SER A O 1
ATOM 3728 N N . SER A 1 473 ? 42.391 15.574 -5.809 1.00 54.44 473 SER A N 1
ATOM 3729 C CA . SER A 1 473 ? 43.092 14.462 -5.152 1.00 54.44 473 SER A CA 1
ATOM 3730 C C . SER A 1 473 ? 42.133 13.459 -4.503 1.00 54.44 473 SER A C 1
ATOM 3732 O O . SER A 1 473 ? 42.583 12.466 -3.931 1.00 54.44 473 SER A O 1
ATOM 3734 N N . LEU A 1 474 ? 40.822 13.700 -4.596 1.00 56.75 474 LEU A N 1
ATOM 3735 C CA . LEU A 1 474 ? 39.809 12.835 -4.004 1.00 56.75 474 LEU A CA 1
ATOM 3736 C C . LEU A 1 474 ? 39.765 11.481 -4.715 1.00 56.75 474 LEU A C 1
ATOM 3738 O O . LEU A 1 474 ? 39.874 11.382 -5.937 1.00 56.75 474 LEU A O 1
ATOM 3742 N N . LEU A 1 475 ? 39.604 10.419 -3.935 1.00 57.88 475 LEU A N 1
ATOM 3743 C CA . LEU A 1 475 ? 39.365 9.087 -4.473 1.00 57.88 475 LEU A CA 1
ATOM 3744 C C . LEU A 1 475 ? 37.884 8.968 -4.857 1.00 57.88 475 LEU A C 1
ATOM 3746 O O . LEU A 1 475 ? 37.036 9.359 -4.051 1.00 57.88 475 LEU A O 1
ATOM 3750 N N . PRO A 1 476 ? 37.547 8.375 -6.014 1.00 62.38 476 PRO A N 1
ATOM 3751 C CA . PRO A 1 476 ? 36.168 8.020 -6.310 1.00 62.38 476 PRO A CA 1
ATOM 3752 C C . PRO A 1 476 ? 35.592 7.083 -5.242 1.00 62.38 476 PRO A C 1
ATOM 3754 O O . PRO A 1 476 ? 36.304 6.241 -4.678 1.00 62.38 476 PRO A O 1
ATOM 3757 N N . LEU A 1 477 ? 34.297 7.242 -4.957 1.00 55.81 477 LEU A N 1
ATOM 3758 C CA . LEU A 1 477 ? 33.603 6.497 -3.901 1.00 55.81 477 LEU A CA 1
ATOM 3759 C C . LEU A 1 477 ? 33.355 5.032 -4.290 1.00 55.81 477 LEU A C 1
ATOM 3761 O O . LEU A 1 477 ? 33.371 4.150 -3.430 1.00 55.81 477 LEU A O 1
ATOM 3765 N N . PHE A 1 478 ? 33.179 4.750 -5.583 1.00 62.34 478 PHE A N 1
ATOM 3766 C CA . PHE A 1 478 ? 32.943 3.398 -6.078 1.00 62.34 478 PHE A CA 1
ATOM 3767 C C . PHE A 1 478 ? 34.252 2.637 -6.212 1.00 62.34 478 PHE A C 1
ATOM 3769 O O . PHE A 1 478 ? 35.117 3.006 -7.003 1.00 62.34 478 PHE A O 1
ATOM 3776 N N . THR A 1 479 ? 34.385 1.562 -5.432 1.00 69.69 479 THR A N 1
ATOM 3777 C CA . THR A 1 479 ? 35.594 0.742 -5.411 1.00 69.69 479 THR A CA 1
ATOM 3778 C C . THR A 1 479 ? 35.347 -0.684 -5.879 1.00 69.69 479 THR A C 1
ATOM 3780 O O . THR A 1 479 ? 34.472 -1.360 -5.341 1.00 69.69 479 THR A O 1
ATOM 3783 N N . PHE A 1 480 ? 36.192 -1.185 -6.777 1.00 78.44 480 PHE A N 1
ATOM 3784 C CA . PHE A 1 480 ? 36.257 -2.601 -7.136 1.00 78.44 480 PHE A CA 1
ATOM 3785 C C . PHE A 1 480 ? 37.616 -3.172 -6.756 1.00 78.44 480 PHE A C 1
ATOM 3787 O O . PHE A 1 480 ? 38.651 -2.700 -7.219 1.00 78.44 480 PHE A O 1
ATOM 3794 N N . ALA A 1 481 ? 37.615 -4.208 -5.923 1.00 82.19 481 ALA A N 1
ATOM 3795 C CA . ALA A 1 481 ? 38.827 -4.941 -5.589 1.00 82.19 481 ALA A CA 1
ATOM 3796 C C . ALA A 1 481 ? 39.076 -6.035 -6.637 1.00 82.19 481 ALA A C 1
ATOM 3798 O O . ALA A 1 481 ? 38.262 -6.948 -6.776 1.00 82.19 481 ALA A O 1
ATOM 3799 N N . ILE A 1 482 ? 40.198 -5.959 -7.352 1.00 87.19 482 ILE A N 1
ATOM 3800 C CA . ILE A 1 482 ? 40.607 -6.948 -8.356 1.00 87.19 482 ILE A CA 1
ATOM 3801 C C . ILE A 1 482 ? 41.824 -7.704 -7.829 1.00 87.19 482 ILE A C 1
ATOM 3803 O O . ILE A 1 482 ? 42.829 -7.099 -7.464 1.00 87.19 482 ILE A O 1
ATOM 3807 N N . TYR A 1 483 ? 41.732 -9.033 -7.806 1.00 86.56 483 TYR A N 1
ATOM 3808 C CA . TYR A 1 483 ? 42.783 -9.914 -7.306 1.00 86.56 483 TYR A CA 1
ATOM 3809 C C . TYR A 1 483 ? 43.488 -10.628 -8.456 1.00 86.56 483 TYR A C 1
ATOM 3811 O O . TYR A 1 483 ? 42.888 -11.427 -9.173 1.00 86.56 483 TYR A O 1
ATOM 3819 N N . PHE A 1 484 ? 44.786 -10.386 -8.587 1.00 88.25 484 PHE A N 1
ATOM 3820 C CA . PHE A 1 484 ? 45.678 -11.122 -9.467 1.00 88.25 484 PHE A CA 1
ATOM 3821 C C . PHE A 1 484 ? 46.331 -12.254 -8.675 1.00 88.25 484 PHE A C 1
ATOM 3823 O O . PHE A 1 484 ? 47.247 -12.026 -7.885 1.00 88.25 484 PHE A O 1
ATOM 3830 N N . THR A 1 485 ? 45.839 -13.477 -8.877 1.00 89.12 485 THR A N 1
ATOM 3831 C CA . THR A 1 485 ? 46.241 -14.657 -8.090 1.00 89.12 485 THR A CA 1
ATOM 3832 C C . THR A 1 485 ? 47.152 -15.629 -8.834 1.00 89.12 485 THR A C 1
ATOM 3834 O O . THR A 1 485 ? 47.641 -16.598 -8.255 1.00 89.12 485 THR A O 1
ATOM 3837 N N . HIS A 1 486 ? 47.419 -15.394 -10.117 1.00 88.50 486 HIS A N 1
ATOM 3838 C CA . HIS A 1 486 ? 48.258 -16.278 -10.920 1.00 88.50 486 HIS A CA 1
ATOM 3839 C C . HIS A 1 486 ? 49.716 -16.277 -10.424 1.00 88.50 486 HIS A C 1
ATOM 3841 O O . HIS A 1 486 ? 50.283 -15.219 -10.181 1.00 88.50 486 HIS A O 1
ATOM 3847 N N . ALA A 1 487 ? 50.364 -17.443 -10.326 1.00 83.81 487 ALA A N 1
ATOM 3848 C CA . ALA A 1 487 ? 51.683 -17.594 -9.686 1.00 83.81 487 ALA A CA 1
ATOM 3849 C C . ALA A 1 487 ? 52.805 -16.718 -10.284 1.00 83.81 487 ALA A C 1
ATOM 3851 O O . ALA A 1 487 ? 53.777 -16.393 -9.609 1.00 83.81 487 ALA A O 1
ATOM 3852 N N . HIS A 1 488 ? 52.674 -16.332 -11.554 1.00 82.50 488 HIS A N 1
ATOM 3853 C CA . HIS A 1 488 ? 53.676 -15.548 -12.287 1.00 82.50 488 HIS A CA 1
ATOM 3854 C C . HIS A 1 488 ? 53.282 -14.087 -12.538 1.00 82.50 488 HIS A C 1
ATOM 3856 O O . HIS A 1 488 ? 54.001 -13.383 -13.263 1.00 82.50 488 HIS A O 1
ATOM 3862 N N . VAL A 1 489 ? 52.145 -13.645 -11.991 1.00 82.31 489 VAL A N 1
ATOM 3863 C CA . VAL A 1 489 ? 51.686 -12.264 -12.138 1.00 82.31 489 VAL A CA 1
ATOM 3864 C C . VAL A 1 489 ? 52.465 -11.358 -11.192 1.00 82.31 489 VAL A C 1
ATOM 3866 O O . VAL A 1 489 ? 52.631 -11.657 -10.012 1.00 82.31 489 VAL A O 1
ATOM 3869 N N . SER A 1 490 ? 52.967 -10.251 -11.724 1.00 79.69 490 SER A N 1
ATOM 3870 C CA . SER A 1 490 ? 53.597 -9.192 -10.942 1.00 79.69 490 SER A CA 1
ATOM 3871 C C . SER A 1 490 ? 53.107 -7.844 -11.451 1.00 79.69 490 SER A C 1
ATOM 3873 O O . SER A 1 490 ? 52.573 -7.751 -12.561 1.00 79.69 490 SER A O 1
ATOM 3875 N N . ARG A 1 491 ? 53.275 -6.808 -10.629 1.00 77.88 491 ARG A N 1
ATOM 3876 C CA . ARG A 1 491 ? 52.850 -5.437 -10.930 1.00 77.88 491 ARG A CA 1
ATOM 3877 C C . ARG A 1 491 ? 53.370 -4.975 -12.291 1.00 77.88 491 ARG A C 1
ATOM 3879 O O . ARG A 1 491 ? 52.615 -4.462 -13.103 1.00 77.88 491 ARG A O 1
ATOM 3886 N N . GLU A 1 492 ? 54.651 -5.204 -12.549 1.00 82.19 492 GLU A N 1
ATOM 3887 C CA . GLU A 1 492 ? 55.379 -4.692 -13.716 1.00 82.19 492 GLU A CA 1
ATOM 3888 C C . GLU A 1 492 ? 54.897 -5.315 -15.031 1.00 82.19 492 GLU A C 1
ATOM 3890 O O . GLU A 1 492 ? 55.209 -4.818 -16.109 1.00 82.19 492 GLU A O 1
ATOM 3895 N N . LYS A 1 493 ? 54.145 -6.416 -14.944 1.00 81.62 493 LYS A N 1
ATOM 3896 C CA . LYS A 1 493 ? 53.625 -7.154 -16.095 1.00 81.62 493 LYS A CA 1
ATOM 3897 C C . LYS A 1 493 ? 52.193 -6.768 -16.459 1.00 81.62 493 LYS A C 1
ATOM 3899 O O . LYS A 1 493 ? 51.681 -7.280 -17.451 1.00 81.62 493 LYS A O 1
ATOM 3904 N N . VAL A 1 494 ? 51.535 -5.918 -15.668 1.00 81.19 494 VAL A N 1
ATOM 3905 C CA . VAL A 1 494 ? 50.169 -5.459 -15.935 1.00 81.19 494 VAL A CA 1
ATOM 3906 C C . VAL A 1 494 ? 50.211 -4.034 -16.471 1.00 81.19 494 VAL A C 1
ATOM 3908 O O . VAL A 1 494 ? 50.616 -3.107 -15.775 1.00 81.19 494 VAL A O 1
ATOM 3911 N N . ASP A 1 495 ? 49.736 -3.843 -17.701 1.00 85.44 495 ASP A N 1
ATOM 3912 C CA . ASP A 1 495 ? 49.468 -2.504 -18.219 1.00 85.44 495 ASP A CA 1
ATOM 3913 C C . ASP A 1 495 ? 48.196 -1.960 -17.558 1.00 85.44 495 ASP A C 1
ATOM 3915 O O . ASP A 1 495 ? 47.072 -2.228 -17.981 1.00 85.44 495 ASP A O 1
ATOM 3919 N N . HIS A 1 496 ? 48.381 -1.212 -16.474 1.00 80.38 496 HIS A N 1
ATOM 3920 C CA . HIS A 1 496 ? 47.285 -0.641 -15.698 1.00 80.38 496 HIS A CA 1
ATOM 3921 C C . HIS A 1 496 ? 46.435 0.346 -16.502 1.00 80.38 496 HIS A C 1
ATOM 3923 O O . HIS A 1 496 ? 45.243 0.470 -16.230 1.00 80.38 496 HIS A O 1
ATOM 3929 N N . ARG A 1 497 ? 47.023 1.041 -17.488 1.00 81.00 497 ARG A N 1
ATOM 3930 C CA . ARG A 1 497 ? 46.289 1.983 -18.337 1.00 81.00 497 ARG A CA 1
ATOM 3931 C C . ARG A 1 497 ? 45.415 1.223 -19.322 1.00 81.00 497 ARG A C 1
ATOM 3933 O O . ARG A 1 497 ? 44.227 1.518 -19.392 1.00 81.00 497 ARG A O 1
ATOM 3940 N N . ALA A 1 498 ? 45.976 0.241 -20.022 1.00 82.56 498 ALA A N 1
ATOM 3941 C CA . ALA A 1 498 ? 45.211 -0.591 -20.944 1.00 82.56 498 ALA A CA 1
ATOM 3942 C C . ALA A 1 498 ? 44.137 -1.409 -20.212 1.00 82.56 498 ALA A C 1
ATOM 3944 O O . ALA A 1 498 ? 43.033 -1.556 -20.721 1.00 82.56 498 ALA A O 1
ATOM 3945 N N . LEU A 1 499 ? 44.421 -1.891 -18.997 1.00 81.38 499 LEU A N 1
ATOM 3946 C CA . LEU A 1 499 ? 43.438 -2.569 -18.152 1.00 81.38 499 LEU A CA 1
ATOM 3947 C C . LEU A 1 499 ? 42.305 -1.627 -17.730 1.00 81.38 499 LEU A C 1
ATOM 3949 O O . LEU A 1 499 ? 41.142 -2.000 -17.836 1.00 81.38 499 LEU A O 1
ATOM 3953 N N . TYR A 1 500 ? 42.634 -0.419 -17.262 1.00 80.56 500 TYR A N 1
ATOM 3954 C CA . TYR A 1 500 ? 41.631 0.580 -16.888 1.00 80.56 500 TYR A CA 1
ATOM 3955 C C . TYR A 1 500 ? 40.746 0.942 -18.082 1.00 80.56 500 TYR A C 1
ATOM 3957 O O . TYR A 1 500 ? 39.528 0.921 -17.964 1.00 80.56 500 TYR A O 1
ATOM 3965 N N . GLN A 1 501 ? 41.353 1.195 -19.245 1.00 79.75 501 GLN A N 1
ATOM 3966 C CA . GLN A 1 501 ? 40.635 1.448 -20.494 1.00 79.75 501 GLN A CA 1
ATOM 3967 C C . GLN A 1 501 ? 39.765 0.252 -20.879 1.00 79.75 501 GLN A C 1
ATOM 3969 O O . GLN A 1 501 ? 38.571 0.412 -21.040 1.00 79.75 501 GLN A O 1
ATOM 3974 N N . ALA A 1 502 ? 40.277 -0.978 -20.888 1.00 80.38 502 ALA A N 1
ATOM 3975 C CA . ALA A 1 502 ? 39.466 -2.152 -21.218 1.00 80.38 502 ALA A CA 1
ATOM 3976 C C . ALA A 1 502 ? 38.261 -2.349 -20.274 1.00 80.38 502 ALA A C 1
ATOM 3978 O O . ALA A 1 502 ? 37.192 -2.772 -20.717 1.00 80.38 502 ALA A O 1
ATOM 3979 N N . LEU A 1 503 ? 38.421 -2.037 -18.983 1.00 76.06 503 LEU A N 1
ATOM 3980 C CA . LEU A 1 503 ? 37.346 -2.120 -17.992 1.00 76.06 503 LEU A CA 1
ATOM 3981 C C . LEU A 1 503 ? 36.351 -0.958 -18.098 1.00 76.06 503 LEU A C 1
ATOM 3983 O O . LEU A 1 503 ? 35.172 -1.170 -17.832 1.00 76.06 503 LEU A O 1
ATOM 3987 N N . CYS A 1 504 ? 36.794 0.240 -18.489 1.00 73.50 504 CYS A N 1
ATOM 3988 C CA . CYS A 1 504 ? 35.973 1.454 -18.507 1.00 73.50 504 CYS A CA 1
ATOM 3989 C C . CYS A 1 504 ? 35.467 1.869 -19.899 1.00 73.50 504 CYS A C 1
ATOM 3991 O O . CYS A 1 504 ? 34.446 2.538 -19.974 1.00 73.50 504 CYS A O 1
ATOM 3993 N N . ASP A 1 505 ? 36.085 1.436 -20.999 1.00 68.25 505 ASP A N 1
ATOM 3994 C CA . ASP A 1 505 ? 35.691 1.751 -22.388 1.00 68.25 505 ASP A CA 1
ATOM 3995 C C . ASP A 1 505 ? 34.298 1.185 -22.724 1.00 68.25 505 ASP A C 1
ATOM 3997 O O . ASP A 1 505 ? 33.624 1.632 -23.652 1.00 68.25 505 ASP A O 1
ATOM 4001 N N . SER A 1 506 ? 33.841 0.200 -21.943 1.00 56.75 506 SER A N 1
ATOM 4002 C CA . SER A 1 506 ? 32.477 -0.340 -22.004 1.00 56.75 506 SER A CA 1
ATOM 4003 C C . SER A 1 506 ? 31.467 0.464 -21.162 1.00 56.75 506 SER A C 1
ATOM 4005 O O . SER A 1 506 ? 30.262 0.241 -21.280 1.00 56.75 506 SER A O 1
ATOM 4007 N N . TYR A 1 507 ? 31.937 1.397 -20.323 1.00 55.25 507 TYR A N 1
ATOM 4008 C CA . TYR A 1 507 ? 31.187 2.088 -19.269 1.00 55.25 507 TYR A CA 1
ATOM 4009 C C . TYR A 1 507 ? 31.640 3.557 -19.112 1.00 55.25 507 TYR A C 1
ATOM 4011 O O . TYR A 1 507 ? 32.267 3.929 -18.126 1.00 55.25 507 TYR A O 1
ATOM 4019 N N . ASN A 1 508 ? 31.277 4.425 -20.059 1.00 52.38 508 ASN A N 1
ATOM 4020 C CA . ASN A 1 508 ? 31.750 5.823 -20.104 1.00 52.38 508 ASN A CA 1
ATOM 4021 C C . ASN A 1 508 ? 31.212 6.766 -19.002 1.00 52.38 508 ASN A C 1
ATOM 4023 O O . ASN A 1 508 ? 31.557 7.944 -19.011 1.00 52.38 508 ASN A O 1
ATOM 4027 N N . ASN A 1 509 ? 30.372 6.292 -18.074 1.00 52.25 509 ASN A N 1
ATOM 4028 C CA . ASN A 1 509 ? 29.587 7.162 -17.184 1.00 52.25 509 ASN A CA 1
ATOM 4029 C C . ASN A 1 509 ? 29.855 6.951 -15.680 1.00 52.25 509 ASN A C 1
ATOM 4031 O O . ASN A 1 509 ? 29.064 7.416 -14.861 1.00 52.25 509 ASN A O 1
ATOM 4035 N N . TYR A 1 510 ? 30.929 6.253 -15.289 1.00 55.94 510 TYR A N 1
ATOM 4036 C CA . TYR A 1 510 ? 31.230 6.014 -13.872 1.00 55.94 510 TYR A CA 1
ATOM 4037 C C . TYR A 1 510 ? 32.668 6.384 -13.498 1.00 55.94 510 TYR A C 1
ATOM 4039 O O . TYR A 1 510 ? 33.624 5.829 -14.039 1.00 55.94 510 TYR A O 1
ATOM 4047 N N . ASP A 1 511 ? 32.811 7.233 -12.479 1.00 63.28 511 ASP A N 1
ATOM 4048 C CA . ASP A 1 511 ? 34.084 7.451 -11.792 1.00 63.28 511 ASP A CA 1
ATOM 4049 C C . ASP A 1 511 ? 34.357 6.268 -10.857 1.00 63.28 511 ASP A C 1
ATOM 4051 O O . ASP A 1 511 ? 33.899 6.208 -9.711 1.00 63.28 511 ASP A O 1
ATOM 4055 N N . VAL A 1 512 ? 35.075 5.279 -11.386 1.00 67.56 512 VAL A N 1
ATOM 4056 C CA . VAL A 1 512 ? 35.388 4.031 -10.686 1.00 67.56 512 VAL A CA 1
ATOM 4057 C C . VAL A 1 512 ? 36.848 3.994 -10.249 1.00 67.56 512 VAL A C 1
ATOM 4059 O O . VAL A 1 512 ? 37.761 4.323 -11.013 1.00 67.56 512 VAL A O 1
ATOM 4062 N N . ARG A 1 513 ? 37.063 3.527 -9.015 1.00 79.38 513 ARG A N 1
ATOM 4063 C CA . ARG A 1 513 ? 38.367 3.177 -8.453 1.00 79.38 513 ARG A CA 1
ATOM 4064 C C . ARG A 1 513 ? 38.563 1.667 -8.444 1.00 79.38 513 ARG A C 1
ATOM 4066 O O . ARG A 1 513 ? 37.743 0.933 -7.895 1.00 79.38 513 ARG A O 1
ATOM 4073 N N . PHE A 1 514 ? 39.683 1.203 -8.986 1.00 81.75 514 PHE A N 1
ATOM 4074 C CA . PHE A 1 514 ? 40.091 -0.196 -8.897 1.00 81.75 514 PHE A CA 1
ATOM 4075 C C . PHE A 1 514 ? 41.222 -0.358 -7.885 1.00 81.75 514 PHE A C 1
ATOM 4077 O O . PHE A 1 514 ? 42.295 0.215 -8.066 1.00 81.75 514 PHE A O 1
ATOM 4084 N N . ASP A 1 515 ? 40.989 -1.161 -6.850 1.00 83.75 515 ASP A N 1
ATOM 4085 C CA . ASP A 1 515 ? 41.999 -1.570 -5.875 1.00 83.75 515 ASP A CA 1
ATOM 4086 C C . ASP A 1 515 ? 42.611 -2.895 -6.378 1.00 83.75 515 ASP A C 1
ATOM 4088 O O . ASP A 1 515 ? 41.955 -3.940 -6.370 1.00 83.75 515 ASP A O 1
ATOM 4092 N N . LEU A 1 516 ? 43.846 -2.848 -6.884 1.00 87.19 516 LEU A N 1
ATOM 4093 C CA . LEU A 1 516 ? 44.518 -3.972 -7.544 1.00 87.19 516 LEU A CA 1
ATOM 4094 C C . LEU A 1 516 ? 45.448 -4.713 -6.573 1.00 87.19 516 LEU A C 1
ATOM 4096 O O . LEU A 1 516 ? 46.516 -4.218 -6.197 1.00 87.19 516 LEU A O 1
ATOM 4100 N N . TYR A 1 517 ? 45.069 -5.933 -6.206 1.00 87.50 517 TYR A N 1
ATOM 4101 C CA . TYR A 1 517 ? 45.791 -6.791 -5.271 1.00 87.50 517 TYR A CA 1
ATOM 4102 C C . TYR A 1 517 ? 46.561 -7.886 -6.012 1.00 87.50 517 TYR A C 1
ATOM 4104 O O . TYR A 1 517 ? 45.971 -8.689 -6.729 1.00 87.50 517 TYR A O 1
ATOM 4112 N N . PHE A 1 518 ? 47.877 -7.955 -5.810 1.00 88.06 518 PHE A N 1
ATOM 4113 C CA . PHE A 1 518 ? 48.746 -8.974 -6.405 1.00 88.06 518 PHE A CA 1
ATOM 4114 C C . PHE A 1 518 ? 49.108 -10.007 -5.344 1.00 88.06 518 PHE A C 1
ATOM 4116 O O . PHE A 1 518 ? 49.998 -9.778 -4.528 1.00 88.06 518 PHE A O 1
ATOM 4123 N N . VAL A 1 519 ? 48.383 -11.124 -5.324 1.00 86.38 519 VAL A N 1
ATOM 4124 C CA . VAL A 1 519 ? 48.509 -12.140 -4.272 1.00 86.38 519 VAL A CA 1
ATOM 4125 C C . VAL A 1 519 ? 48.646 -13.521 -4.925 1.00 86.38 519 VAL A C 1
ATOM 4127 O O . VAL A 1 519 ? 47.673 -14.265 -5.027 1.00 86.38 519 VAL A O 1
ATOM 4130 N N . PRO A 1 520 ? 49.829 -13.865 -5.461 1.00 85.50 520 PRO A N 1
ATOM 4131 C CA . PRO A 1 520 ? 50.010 -15.081 -6.246 1.00 85.50 520 PRO A CA 1
ATOM 4132 C C . PRO A 1 520 ? 49.788 -16.348 -5.407 1.00 85.50 520 PRO A C 1
ATOM 4134 O O . PRO A 1 520 ? 50.219 -16.438 -4.260 1.00 85.50 520 PRO A O 1
ATOM 4137 N N . GLY A 1 521 ? 49.135 -17.348 -6.000 1.00 83.38 521 GLY A N 1
ATOM 4138 C CA . GLY A 1 521 ? 48.930 -18.670 -5.406 1.00 83.38 521 GLY A CA 1
ATOM 4139 C C . GLY A 1 521 ? 47.745 -18.789 -4.445 1.00 83.38 521 GLY A C 1
ATOM 4140 O O . GLY A 1 521 ? 47.527 -19.874 -3.908 1.00 83.38 521 GLY A O 1
ATOM 4141 N N . ILE A 1 522 ? 46.958 -17.727 -4.228 1.00 86.19 522 ILE A N 1
ATOM 4142 C CA . ILE A 1 522 ? 45.767 -17.805 -3.370 1.00 86.19 522 ILE A CA 1
ATOM 4143 C C . ILE A 1 522 ? 44.530 -18.249 -4.160 1.00 86.19 522 ILE A C 1
ATOM 4145 O O . ILE A 1 522 ? 44.278 -17.793 -5.276 1.00 86.19 522 ILE A O 1
ATOM 4149 N N . GLY A 1 523 ? 43.738 -19.137 -3.560 1.00 86.00 523 GLY A N 1
ATOM 4150 C CA . GLY A 1 523 ? 42.416 -19.507 -4.066 1.00 86.00 523 GLY A CA 1
ATOM 4151 C C . GLY A 1 523 ? 41.333 -18.492 -3.683 1.00 86.00 523 GLY A C 1
ATOM 4152 O O . GLY A 1 523 ? 41.575 -17.547 -2.933 1.00 86.00 523 GLY A O 1
ATOM 4153 N N . GLU A 1 524 ? 40.107 -18.727 -4.149 1.00 84.44 524 GLU A N 1
ATOM 4154 C CA . GLU A 1 524 ? 38.945 -17.849 -3.933 1.00 84.44 524 GLU A CA 1
ATOM 4155 C C . GLU A 1 524 ? 38.687 -17.520 -2.450 1.00 84.44 524 GLU A C 1
ATOM 4157 O O . GLU A 1 524 ? 38.491 -16.359 -2.085 1.00 84.44 524 GLU A O 1
ATOM 4162 N N . GLU A 1 525 ? 38.743 -18.523 -1.571 1.00 85.19 525 GLU A N 1
ATOM 4163 C CA . GLU A 1 525 ? 38.563 -18.322 -0.127 1.00 85.19 525 GLU A CA 1
ATOM 4164 C C . GLU A 1 525 ? 39.690 -17.479 0.490 1.00 85.19 525 GLU A C 1
ATOM 4166 O O . GLU A 1 525 ? 39.449 -16.677 1.395 1.00 85.19 525 GLU A O 1
ATOM 4171 N N . GLY A 1 526 ? 40.901 -17.575 -0.066 1.00 85.62 526 GLY A N 1
ATOM 4172 C CA . GLY A 1 526 ? 42.021 -16.701 0.277 1.00 85.62 526 GLY A CA 1
ATOM 4173 C C . GLY A 1 526 ? 41.746 -15.245 -0.101 1.00 85.62 526 GLY A C 1
ATOM 4174 O O . GLY A 1 526 ? 41.977 -14.353 0.715 1.00 85.62 526 GLY A O 1
ATOM 4175 N N . CYS A 1 527 ? 41.167 -14.993 -1.281 1.00 83.38 527 CYS A N 1
ATOM 4176 C CA . CYS A 1 527 ? 40.769 -13.646 -1.709 1.00 83.38 527 CYS A CA 1
ATOM 4177 C C . CYS A 1 527 ? 39.690 -13.055 -0.791 1.00 83.38 527 CYS A C 1
ATOM 4179 O O . CYS A 1 527 ? 39.799 -11.907 -0.356 1.00 83.38 527 CYS A O 1
ATOM 4181 N N . LYS A 1 528 ? 38.661 -13.842 -0.440 1.00 82.94 528 LYS A N 1
ATOM 4182 C CA . LYS A 1 528 ? 37.590 -13.410 0.478 1.00 82.94 528 LYS A CA 1
ATOM 4183 C C . LYS A 1 528 ? 38.136 -13.089 1.870 1.00 82.94 528 LYS A C 1
ATOM 4185 O O . LYS A 1 528 ? 37.743 -12.088 2.475 1.00 82.94 528 LYS A O 1
ATOM 4190 N N . ALA A 1 529 ? 39.040 -13.923 2.384 1.00 85.06 529 ALA A N 1
ATOM 4191 C CA . ALA A 1 529 ? 39.691 -13.701 3.670 1.00 85.06 529 ALA A CA 1
ATOM 4192 C C . ALA A 1 529 ? 40.573 -12.443 3.652 1.00 85.06 529 ALA A C 1
ATOM 4194 O O . ALA A 1 529 ? 40.486 -11.636 4.579 1.00 85.06 529 ALA A O 1
ATOM 4195 N N . HIS A 1 530 ? 41.353 -12.245 2.585 1.00 85.25 530 HIS A N 1
ATOM 4196 C CA . HIS A 1 530 ? 42.175 -11.054 2.378 1.00 85.25 530 HIS A CA 1
ATOM 4197 C C . HIS A 1 530 ? 41.315 -9.783 2.345 1.00 85.25 530 HIS A C 1
ATOM 4199 O O . HIS A 1 530 ? 41.571 -8.841 3.090 1.00 85.25 530 HIS A O 1
ATOM 4205 N N . TYR A 1 531 ? 40.225 -9.780 1.573 1.00 82.38 531 TYR A N 1
ATOM 4206 C CA . TYR A 1 531 ? 39.303 -8.645 1.486 1.00 82.38 531 TYR A CA 1
ATOM 4207 C C . TYR A 1 531 ? 38.689 -8.265 2.843 1.00 82.38 531 TYR A C 1
ATOM 4209 O O . TYR A 1 531 ? 38.591 -7.087 3.193 1.00 82.38 531 TYR A O 1
ATOM 4217 N N . ARG A 1 532 ? 38.295 -9.256 3.654 1.00 81.94 532 ARG A N 1
ATOM 4218 C CA . ARG A 1 532 ? 37.752 -9.009 5.002 1.00 81.94 532 ARG A CA 1
ATOM 4219 C C . ARG A 1 532 ? 38.790 -8.388 5.938 1.00 81.94 532 ARG A C 1
ATOM 4221 O O . ARG A 1 532 ? 38.425 -7.548 6.760 1.00 81.94 532 ARG A O 1
ATOM 4228 N N . GLN A 1 533 ? 40.052 -8.798 5.832 1.00 80.12 533 GLN A N 1
ATOM 4229 C CA . GLN A 1 533 ? 41.148 -8.248 6.633 1.00 80.12 533 GLN A CA 1
ATOM 4230 C C . GLN A 1 533 ? 41.508 -6.828 6.188 1.00 80.12 533 GLN A C 1
ATOM 4232 O O . GLN A 1 533 ? 41.593 -5.939 7.033 1.00 80.12 533 GLN A O 1
ATOM 4237 N N . GLU A 1 534 ? 41.570 -6.581 4.879 1.00 76.88 534 GLU A N 1
ATOM 4238 C CA . GLU A 1 534 ? 41.723 -5.242 4.298 1.00 76.88 534 GLU A CA 1
ATOM 4239 C C . GLU A 1 534 ? 40.652 -4.273 4.799 1.00 76.88 534 GLU A C 1
ATOM 4241 O O . GLU A 1 534 ? 40.963 -3.190 5.291 1.00 76.88 534 GLU A O 1
ATOM 4246 N N . ARG A 1 535 ? 39.382 -4.691 4.762 1.00 74.38 535 ARG A N 1
ATOM 4247 C CA . ARG A 1 535 ? 38.259 -3.882 5.249 1.00 74.38 535 ARG A CA 1
ATOM 4248 C C . ARG A 1 535 ? 38.351 -3.581 6.750 1.00 74.38 535 ARG A C 1
ATOM 4250 O O . ARG A 1 535 ? 37.914 -2.519 7.192 1.00 74.38 535 ARG A O 1
ATOM 4257 N N . ARG A 1 536 ? 38.895 -4.502 7.554 1.00 74.81 536 ARG A N 1
ATOM 4258 C CA . ARG A 1 536 ? 39.122 -4.280 8.994 1.00 74.81 536 ARG A CA 1
ATOM 4259 C C . ARG A 1 536 ? 40.270 -3.303 9.242 1.00 74.81 536 ARG A C 1
ATOM 4261 O O . ARG A 1 536 ? 40.141 -2.467 10.130 1.00 74.81 536 ARG A O 1
ATOM 4268 N N . PHE A 1 537 ? 41.343 -3.404 8.460 1.00 73.06 537 PHE A N 1
ATOM 4269 C CA . PHE A 1 537 ? 42.550 -2.591 8.597 1.00 73.06 537 PHE A CA 1
ATOM 4270 C C . PHE A 1 537 ? 42.353 -1.154 8.095 1.00 73.06 537 PHE A C 1
ATOM 4272 O O . PHE A 1 537 ? 42.590 -0.204 8.832 1.00 73.06 537 PHE A O 1
ATOM 4279 N N . ARG A 1 538 ? 41.847 -0.986 6.867 1.00 65.94 538 ARG A N 1
ATOM 4280 C CA . ARG A 1 538 ? 41.657 0.327 6.218 1.00 65.94 538 ARG A CA 1
ATOM 4281 C C . ARG A 1 538 ? 40.364 1.031 6.634 1.00 65.94 538 ARG A C 1
ATOM 4283 O O . ARG A 1 538 ? 40.124 2.171 6.239 1.00 65.94 538 ARG A O 1
ATOM 4290 N N . GLY A 1 539 ? 39.514 0.342 7.395 1.00 63.56 539 GLY A N 1
ATOM 4291 C CA . GLY A 1 539 ? 38.145 0.769 7.636 1.00 63.56 539 GLY A CA 1
ATOM 4292 C C . GLY A 1 539 ? 37.282 0.691 6.376 1.00 63.56 539 GLY A C 1
ATOM 4293 O O . GLY A 1 539 ? 37.754 0.424 5.272 1.00 63.56 539 GLY A O 1
ATOM 4294 N N . ASP A 1 540 ? 35.983 0.907 6.550 1.00 60.44 540 ASP A N 1
ATOM 4295 C CA . ASP A 1 540 ? 35.081 1.089 5.418 1.00 60.44 540 ASP A CA 1
ATOM 4296 C C . ASP A 1 540 ? 35.190 2.516 4.856 1.00 60.44 540 ASP A C 1
ATOM 4298 O O . ASP A 1 540 ? 35.849 3.393 5.423 1.00 60.44 540 ASP A O 1
ATOM 4302 N N . TYR A 1 541 ? 34.524 2.751 3.725 1.00 56.09 541 TYR A N 1
ATOM 4303 C CA . TYR A 1 541 ? 34.500 4.059 3.073 1.00 56.09 541 TYR A CA 1
ATOM 4304 C C . TYR A 1 541 ? 34.012 5.178 4.012 1.00 56.09 541 TYR A C 1
ATOM 4306 O O . TYR A 1 541 ? 34.467 6.312 3.890 1.00 56.09 541 TYR A O 1
ATOM 4314 N N . LYS A 1 542 ? 33.157 4.867 5.001 1.00 55.78 542 LYS A N 1
ATOM 4315 C CA . LYS A 1 542 ? 32.667 5.834 5.996 1.00 55.78 542 LYS A CA 1
ATOM 4316 C C . LYS A 1 542 ? 33.793 6.293 6.919 1.00 55.78 542 LYS A C 1
ATOM 4318 O O . LYS A 1 542 ? 33.945 7.492 7.149 1.00 55.78 542 LYS A O 1
ATOM 4323 N N . LYS A 1 543 ? 34.620 5.365 7.411 1.00 57.81 543 LYS A N 1
ATOM 4324 C CA . LYS A 1 543 ? 35.814 5.696 8.210 1.00 57.81 543 LYS A CA 1
ATOM 4325 C C . LYS A 1 543 ? 36.838 6.495 7.408 1.00 57.81 543 LYS A C 1
ATOM 4327 O O . LYS A 1 543 ? 37.415 7.433 7.948 1.00 57.81 543 LYS A O 1
ATOM 4332 N N . GLN A 1 544 ? 37.023 6.165 6.132 1.00 56.34 544 GLN A N 1
ATOM 4333 C CA . GLN A 1 544 ? 37.941 6.884 5.243 1.00 56.34 544 GLN A CA 1
ATOM 4334 C C . GLN A 1 544 ? 37.459 8.315 4.964 1.00 56.34 544 GLN A C 1
ATOM 4336 O O . GLN A 1 544 ? 38.235 9.260 5.084 1.00 56.34 544 GLN A O 1
ATOM 4341 N N . LEU A 1 545 ? 36.164 8.494 4.685 1.00 52.66 545 LEU A N 1
ATOM 4342 C CA . LEU A 1 545 ? 35.559 9.809 4.473 1.00 52.66 545 LEU A CA 1
ATOM 4343 C C . LEU A 1 545 ? 35.594 10.664 5.746 1.00 52.66 545 LEU A C 1
ATOM 4345 O O . LEU A 1 545 ? 35.862 11.861 5.678 1.00 52.66 545 LEU A O 1
ATOM 4349 N N . LYS A 1 546 ? 35.354 10.053 6.912 1.00 56.31 546 LYS A N 1
ATOM 4350 C CA . LYS A 1 546 ? 35.452 10.726 8.211 1.00 56.31 546 LYS A CA 1
ATOM 4351 C C . LYS A 1 546 ? 36.880 11.196 8.496 1.00 56.31 546 LYS A C 1
ATOM 4353 O O . LYS A 1 546 ? 37.062 12.373 8.780 1.00 56.31 546 LYS A O 1
ATOM 4358 N N . ALA A 1 547 ? 37.874 10.321 8.341 1.00 55.53 547 ALA A N 1
ATOM 4359 C CA . ALA A 1 547 ? 39.281 10.676 8.523 1.00 55.53 547 ALA A CA 1
ATOM 4360 C C . ALA A 1 547 ? 39.718 11.802 7.572 1.00 55.53 547 ALA A C 1
ATOM 4362 O O . ALA A 1 547 ? 40.412 12.723 7.988 1.00 55.53 547 ALA A O 1
ATOM 4363 N N . TYR A 1 548 ? 39.252 11.780 6.318 1.00 49.62 548 TYR A N 1
ATOM 4364 C CA . TYR A 1 548 ? 39.517 12.857 5.366 1.00 49.62 548 TYR A CA 1
ATOM 4365 C C . TYR A 1 548 ? 38.907 14.193 5.812 1.00 49.62 548 TYR A C 1
ATOM 4367 O O . TYR A 1 548 ? 39.606 15.206 5.849 1.00 49.62 548 TYR A O 1
ATOM 4375 N N . LYS A 1 549 ? 37.625 14.196 6.206 1.00 51.16 549 LYS A N 1
ATOM 4376 C CA . LYS A 1 549 ? 36.934 15.389 6.727 1.00 51.16 549 LYS A CA 1
ATOM 4377 C C . LYS A 1 549 ? 37.608 15.944 7.983 1.00 51.16 549 LYS A C 1
ATOM 4379 O O . LYS A 1 549 ? 37.664 17.155 8.153 1.00 51.16 549 LYS A O 1
ATOM 4384 N N . GLU A 1 550 ? 38.122 15.068 8.842 1.00 54.09 550 GLU A N 1
ATOM 4385 C CA . GLU A 1 550 ? 38.876 15.441 10.043 1.00 54.09 550 GLU A CA 1
ATOM 4386 C C . GLU A 1 550 ? 40.269 15.991 9.710 1.00 54.09 550 GLU A C 1
ATOM 4388 O O . GLU A 1 550 ? 40.714 16.913 10.376 1.00 54.09 550 GLU A O 1
ATOM 4393 N N . SER A 1 551 ? 40.929 15.481 8.665 1.00 44.97 551 SER A N 1
ATOM 4394 C CA . SER A 1 551 ? 42.239 15.972 8.199 1.00 44.97 551 SER A CA 1
ATOM 4395 C C . SER A 1 551 ? 42.183 17.241 7.339 1.00 44.97 551 SER A C 1
ATOM 4397 O O . SER A 1 551 ? 43.218 17.843 7.075 1.00 44.97 551 SER A O 1
ATOM 4399 N N . SER A 1 552 ? 40.988 17.608 6.864 1.00 42.22 552 SER A N 1
ATOM 4400 C CA . SER A 1 552 ? 40.744 18.784 6.011 1.00 42.22 552 SER A CA 1
ATOM 4401 C C . SER A 1 552 ? 40.208 19.990 6.801 1.00 42.22 552 SER A C 1
ATOM 4403 O O . SER A 1 552 ? 39.835 20.995 6.198 1.00 42.22 552 SER A O 1
ATOM 4405 N N . ARG A 1 553 ? 40.131 19.872 8.132 1.00 39.19 553 ARG A N 1
ATOM 4406 C CA . ARG A 1 553 ? 39.988 20.981 9.086 1.00 39.19 553 ARG A CA 1
ATOM 4407 C C . ARG A 1 553 ? 41.365 21.346 9.615 1.00 39.19 553 ARG A C 1
ATOM 4409 O O . ARG A 1 553 ? 41.570 22.553 9.860 1.00 39.19 553 ARG A O 1
#

pLDDT: mean 71.21, std 18.22, range [22.2, 96.06]

Foldseek 3Di:
DDPDDQADPLNVVLVCLLVDLVVLQVAAEEEALALPAAPQLLVDPDQFDDDDPVSLVSLCVLCVLLPVNVCSVVLSRCVSSVRSLLSVLSSQQSRLNHAYYAHADELDRQNNLSSLVSQLVQCPDPHRDSGCLNHAYYHYFHFQHQDPDDPDDPVPRQQSLQRERECPSPVSVQQRNNYAEYAYGQYQLPCLLVVLLPDQGDGQYQYYHYEHGPPRLDALSSVQCVLCSQVSYPDLHVLARHAEYAYYYQDPRCQPRYDQHEDDANQSNQNHAYYHEAPCNHFSDDDPDPTDPDAPQRRDHLQHAEYEYEDHDPDDAPVCPLVSLLCNLVVCSNLNHAEYEYEPHDDDPSSVVSCVVSNHHYDYCDQPPPPPADPPPPLSGDDDDVVVSVVVVQSSVVSVVVSVCVNPPPPVLCPSRDDDDDDDPPPRDDPDPPPPPPPVPDQPADWDWDKDWDAALVRDIWIKTWIDGPPDPDQFQAEDEDEAAAQPDDPVPDPSVVVVCVVPVSPVNDGYIYTYHYHYPDDPVRVVVRVVRRCVVVPHSVVVVVVVVVVVD

Organism: NCBI:txid109264

Secondary structure (DSSP, 8-state):
--------HHHHHHHHHHH-HHHHHT--EEEES-----GGGGGS-PPPP---HHHHHHHHHHHHHHT-GGGHHHHHHHHHTT--HHHHHHHHHT-TT--EEEEEE-S--HHHHHHHHHHHHHHHSSS---TTTT--EEEEEE--PPP-SS---GGGSPPTTTSPEESTTTGGGGG-TT--EEEEEEEE-TTHHHHHTT--PPP--SEEEEEE-TT----HHHHHHHHSTTTSSS-TTSTTT--EEEEEE--SSGGGT--S--PPPGGG-TT--EEEEEHHHHH---TTS---S--GGGTS-TT--EEEEEPPBTB---TTHHHHHHHHHHTS--TT--EEEEESPPPPHHHHHHHHHTTPEEEEE-TT--TTS-TT-TTTT--S-HHHHHHHHHHHHHHHHHHHHHHHS-TTTS-SS--PPP--TT-S--------TTSSS-----EEEEEEEEE-TTS-EEEEEEEEETT--PPPSEEEEEEE--TT--GGGS-HHHHHHHHHTT-TT--EEEEEEE-TT--HHHHHHHHHHHHHHS--HHHHHHHHHHHT-